Protein AF-0000000068094333 (afdb_homodimer)

pLDDT: mean 91.62, std 14.14, range [30.28, 98.88]

Organism: Bordetella pertussis (strain Tohama I / ATCC BAA-589 / NCTC 13251) (NCBI:txid257313)

Solvent-accessible surface area (backbone atoms only — not comparable to full-atom values): 21284 Å² total; per-residue (Å²): 132,78,78,76,67,77,70,73,67,79,65,82,70,53,55,68,54,48,54,52,54,70,74,52,65,66,60,36,35,36,37,30,43,58,36,53,54,29,62,64,54,43,49,36,36,77,74,32,56,31,52,52,39,28,29,25,68,50,66,71,27,48,53,40,13,53,74,65,71,40,52,68,44,81,44,59,69,90,76,51,63,80,91,54,51,76,52,67,22,49,32,27,35,31,56,69,43,56,30,53,43,77,56,39,68,58,53,54,50,47,37,46,43,30,8,58,25,32,34,41,25,32,62,26,53,11,18,40,70,40,14,52,30,17,59,72,29,32,67,63,72,62,72,98,52,90,30,50,63,59,67,47,70,60,42,32,69,37,15,62,55,47,48,53,52,50,31,53,77,69,42,37,42,75,75,46,74,50,30,23,40,95,74,37,77,35,82,70,61,39,53,47,61,10,46,32,38,36,37,32,31,29,63,104,131,78,78,76,67,77,70,72,66,80,66,79,69,52,55,69,54,48,53,52,52,69,75,52,64,66,60,34,36,35,35,29,42,59,34,54,53,30,62,64,55,43,49,35,37,76,73,32,57,31,53,53,41,26,31,26,67,50,65,69,27,48,52,40,13,51,75,64,70,42,52,69,45,81,43,59,68,90,76,51,61,80,91,52,50,76,52,68,23,51,33,28,35,30,56,69,43,56,31,54,43,76,56,39,69,57,53,53,52,46,37,45,45,31,8,57,25,31,36,41,24,35,61,25,53,11,17,40,69,39,14,52,31,17,59,71,29,32,69,61,73,61,71,97,53,93,31,49,61,60,67,48,69,60,41,32,69,39,16,62,56,47,47,53,51,50,31,54,76,70,41,38,42,76,76,46,74,50,29,23,38,94,74,37,77,36,81,69,61,38,54,48,62,12,47,31,38,36,38,32,30,29,63,103

Sequence (408 aa):
MSPVSARFEPAALRPDLARIAGWIEPGSRVLDLGCGDGALLAYLRDHRQVRGAGVEIDDNYVIACVQRGVEVIQQNLEDGLALFDDQQFDTVVLSQTLQSMHRTEHILREMARVARHGVVSFPNFGYWPHGWSILRGRMPVTGQMPYQWYNTPNIHLCTLRDFEDLAGTLGLRILQRATFNEGREVRVFPSWRSTLALYRFAASMSPVSARFEPAALRPDLARIAGWIEPGSRVLDLGCGDGALLAYLRDHRQVRGAGVEIDDNYVIACVQRGVEVIQQNLEDGLALFDDQQFDTVVLSQTLQSMHRTEHILREMARVARHGVVSFPNFGYWPHGWSILRGRMPVTGQMPYQWYNTPNIHLCTLRDFEDLAGTLGLRILQRATFNEGREVRVFPSWRSTLALYRFAAS

Structure (mmCIF, N/CA/C/O backbone):
data_AF-0000000068094333-model_v1
#
loop_
_entity.id
_entity.type
_entity.pdbx_description
1 polymer 'Methionine biosynthesis protein MetW'
#
loop_
_atom_site.group_PDB
_atom_site.id
_atom_site.type_symbol
_atom_site.label_atom_id
_atom_site.label_alt_id
_atom_site.label_comp_id
_atom_site.label_asym_id
_atom_site.label_entity_id
_atom_site.label_seq_id
_atom_site.pdbx_PDB_ins_code
_atom_site.Cartn_x
_atom_site.Cartn_y
_atom_site.Cartn_z
_atom_site.occupancy
_atom_site.B_iso_or_equiv
_atom_site.auth_seq_id
_atom_site.auth_comp_id
_atom_site.auth_asym_id
_atom_site.auth_atom_id
_atom_site.pdbx_PDB_model_num
ATOM 1 N N . MET A 1 1 ? 30.984 -37 13.039 1 30.28 1 MET A N 1
ATOM 2 C CA . MET A 1 1 ? 29.828 -36.156 13.289 1 30.28 1 MET A CA 1
ATOM 3 C C . MET A 1 1 ? 28.875 -36.156 12.102 1 30.28 1 MET A C 1
ATOM 5 O O . MET A 1 1 ? 29.266 -35.781 10.992 1 30.28 1 MET A O 1
ATOM 9 N N . SER A 1 2 ? 27.953 -37.062 12.023 1 33.47 2 SER A N 1
ATOM 10 C CA . SER A 1 2 ? 26.984 -37.312 10.953 1 33.47 2 SER A CA 1
ATOM 11 C C . SER A 1 2 ? 26.188 -36.031 10.648 1 33.47 2 SER A C 1
ATOM 13 O O . SER A 1 2 ? 25.75 -35.344 11.562 1 33.47 2 SER A O 1
ATOM 15 N N . PRO A 1 3 ? 26.453 -35.406 9.531 1 37.59 3 PRO A N 1
ATOM 16 C CA . PRO A 1 3 ? 25.75 -34.156 9.188 1 37.59 3 PRO A CA 1
ATOM 17 C C . PRO A 1 3 ? 24.234 -34.25 9.445 1 37.59 3 PRO A C 1
ATOM 19 O O . PRO A 1 3 ? 23.641 -35.312 9.25 1 37.59 3 PRO A O 1
ATOM 22 N N . VAL A 1 4 ? 23.734 -33.875 10.609 1 35.78 4 VAL A N 1
ATOM 23 C CA . VAL A 1 4 ? 22.312 -33.75 10.906 1 35.78 4 VAL A CA 1
ATOM 24 C C . VAL A 1 4 ? 21.578 -33.25 9.664 1 35.78 4 VAL A C 1
ATOM 26 O O . VAL A 1 4 ? 21.781 -32.125 9.219 1 35.78 4 VAL A O 1
ATOM 29 N N . SER A 1 5 ? 21.406 -34.062 8.68 1 32.62 5 SER A N 1
ATOM 30 C CA . SER A 1 5 ? 20.453 -33.719 7.633 1 32.62 5 SER A CA 1
ATOM 31 C C . SER A 1 5 ? 19.172 -33.125 8.219 1 32.62 5 SER A C 1
ATOM 33 O O . SER A 1 5 ? 18.406 -33.844 8.891 1 32.62 5 SER A O 1
ATOM 35 N N . ALA A 1 6 ? 19.25 -31.953 8.719 1 44.59 6 ALA A N 1
ATOM 36 C CA . ALA A 1 6 ? 17.953 -31.359 9.047 1 44.59 6 ALA A CA 1
ATOM 37 C C . ALA A 1 6 ? 16.859 -31.859 8.109 1 44.59 6 ALA A C 1
ATOM 39 O O . ALA A 1 6 ? 16.812 -31.453 6.941 1 44.59 6 ALA A O 1
ATOM 40 N N . ARG A 1 7 ? 16.438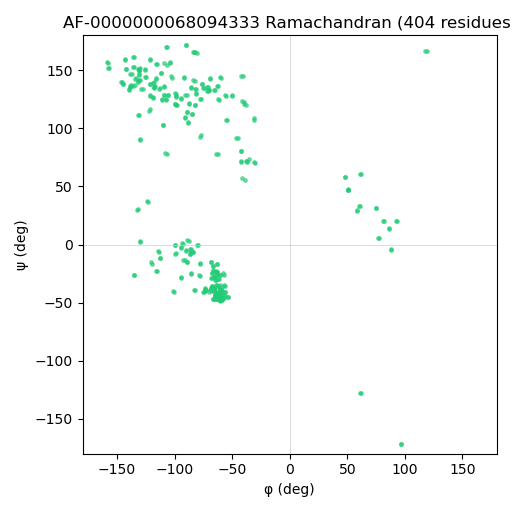 -33.156 8.211 1 36.06 7 ARG A N 1
ATOM 41 C CA . ARG A 1 7 ? 15.305 -33.719 7.484 1 36.06 7 ARG A CA 1
ATOM 42 C C . ARG A 1 7 ? 14.125 -32.75 7.473 1 36.06 7 ARG A C 1
ATOM 44 O O . ARG A 1 7 ? 13.609 -32.375 8.523 1 36.06 7 ARG A O 1
ATOM 51 N N . PHE A 1 8 ? 14.109 -31.75 6.598 1 42.72 8 PHE A N 1
ATOM 52 C CA . PHE A 1 8 ? 12.891 -30.969 6.363 1 42.72 8 PHE A CA 1
ATOM 53 C C . PHE A 1 8 ? 11.664 -31.859 6.414 1 42.72 8 PHE A C 1
ATOM 55 O O . PHE A 1 8 ? 11.57 -32.844 5.676 1 42.72 8 PHE A O 1
ATOM 62 N N . GLU A 1 9 ? 11.25 -32.344 7.461 1 43.28 9 GLU A N 1
ATOM 63 C CA . GLU A 1 9 ? 9.992 -33.062 7.516 1 43.28 9 GLU A CA 1
ATOM 64 C C . GLU A 1 9 ? 8.992 -32.531 6.5 1 43.28 9 GLU A C 1
ATOM 66 O O . GLU A 1 9 ? 8.82 -31.312 6.379 1 43.28 9 GLU A O 1
ATOM 71 N N . PRO A 1 10 ? 8.68 -33.25 5.441 1 48.94 10 PRO A N 1
ATOM 72 C CA . PRO A 1 10 ? 7.762 -32.812 4.379 1 48.94 10 PRO A CA 1
ATOM 73 C C . PRO A 1 10 ? 6.539 -32.094 4.914 1 48.94 10 PRO A C 1
ATOM 75 O O . PRO A 1 10 ? 5.688 -32.688 5.574 1 48.94 10 PRO A O 1
ATOM 78 N N . ALA A 1 11 ? 6.66 -31.109 5.602 1 55.34 11 ALA A N 1
ATOM 79 C CA . ALA A 1 11 ? 5.422 -30.438 5.98 1 55.34 11 ALA A CA 1
ATOM 80 C C . ALA A 1 11 ? 4.449 -30.375 4.805 1 55.34 11 ALA A C 1
ATOM 82 O O . ALA A 1 11 ? 4.875 -30.297 3.646 1 55.34 11 ALA A O 1
ATOM 83 N N . ALA A 1 12 ? 3.182 -30.922 5 1 76.38 12 ALA A N 1
ATOM 84 C CA . ALA A 1 12 ? 2.094 -30.859 4.027 1 76.38 12 ALA A CA 1
ATOM 85 C C . ALA A 1 12 ? 2.047 -29.5 3.344 1 76.38 12 ALA A C 1
ATOM 87 O O . ALA A 1 12 ? 2.277 -28.469 3.982 1 76.38 12 ALA A O 1
ATOM 88 N N . LEU A 1 13 ? 2.186 -29.562 1.988 1 90.38 13 LEU A N 1
ATOM 89 C CA . LEU A 1 13 ? 2.072 -28.359 1.157 1 90.38 13 LEU A CA 1
ATOM 90 C C . LEU A 1 13 ? 0.803 -27.594 1.491 1 90.38 13 LEU A C 1
ATOM 92 O O . LEU A 1 13 ? -0.257 -28.188 1.699 1 90.38 13 LEU A O 1
ATOM 96 N N . ARG A 1 14 ? 0.908 -26.344 1.751 1 91.75 14 ARG A N 1
ATOM 97 C CA . ARG A 1 14 ? -0.262 -25.5 1.922 1 91.75 14 ARG A CA 1
ATOM 98 C C . ARG A 1 14 ? -1.334 -25.812 0.887 1 91.75 14 ARG A C 1
ATOM 100 O O . ARG A 1 14 ? -1.021 -26.078 -0.275 1 91.75 14 ARG A O 1
ATOM 107 N N . PRO A 1 15 ? -2.605 -25.703 1.286 1 94.38 15 PRO A N 1
ATOM 108 C CA . PRO A 1 15 ? -3.686 -26.047 0.357 1 94.38 15 PRO A CA 1
ATOM 109 C C . PRO A 1 15 ? -3.66 -25.203 -0.914 1 94.38 15 PRO A C 1
ATOM 111 O O . PRO A 1 15 ? -3.939 -25.703 -2.004 1 94.38 15 PRO A O 1
ATOM 114 N N . ASP A 1 16 ? -3.381 -23.938 -0.776 1 94.69 16 ASP A N 1
ATOM 115 C CA . ASP A 1 16 ? -3.348 -23.094 -1.961 1 94.69 16 ASP A CA 1
ATOM 116 C C . ASP A 1 16 ? -2.197 -23.484 -2.887 1 94.69 16 ASP A C 1
ATOM 118 O O . ASP A 1 16 ? -2.35 -23.469 -4.109 1 94.69 16 ASP A O 1
ATOM 122 N N . LEU A 1 17 ? -1.055 -23.875 -2.326 1 96.81 17 LEU A N 1
ATOM 123 C CA . LEU A 1 17 ? 0.07 -24.328 -3.137 1 96.81 17 LEU A CA 1
ATOM 124 C C . LEU A 1 17 ? -0.245 -25.656 -3.809 1 96.81 17 LEU A C 1
ATOM 126 O O . LEU A 1 17 ? 0.165 -25.891 -4.945 1 96.81 17 LEU A O 1
ATOM 130 N N . ALA A 1 18 ? -0.943 -26.484 -3.074 1 97.06 18 ALA A N 1
ATOM 131 C CA . ALA A 1 18 ? -1.364 -27.75 -3.668 1 97.06 18 ALA A CA 1
ATOM 132 C C . ALA A 1 18 ? -2.264 -27.516 -4.879 1 97.06 18 ALA A C 1
ATOM 134 O O . ALA A 1 18 ? -2.152 -28.219 -5.887 1 97.06 18 ALA A O 1
ATOM 135 N N . ARG A 1 19 ? -3.162 -26.594 -4.762 1 97.31 19 ARG A N 1
ATOM 136 C CA . ARG A 1 19 ? -4.043 -26.25 -5.879 1 97.31 19 ARG A CA 1
ATOM 137 C C . ARG A 1 19 ? -3.242 -25.734 -7.066 1 97.31 19 ARG A C 1
ATOM 139 O O . ARG A 1 19 ? -3.504 -26.109 -8.211 1 97.31 19 ARG A O 1
ATOM 146 N N . ILE A 1 20 ? -2.281 -24.875 -6.773 1 98.12 20 ILE A N 1
ATOM 147 C CA . ILE A 1 20 ? -1.404 -24.359 -7.812 1 98.12 20 ILE A CA 1
ATOM 148 C C . ILE A 1 20 ? -0.661 -25.5 -8.492 1 98.12 20 ILE A C 1
ATOM 150 O O . ILE A 1 20 ? -0.598 -25.578 -9.719 1 98.12 20 ILE A O 1
ATOM 154 N N . ALA A 1 21 ? -0.136 -26.391 -7.711 1 98.25 21 ALA A N 1
ATOM 155 C CA . ALA A 1 21 ? 0.583 -27.547 -8.234 1 98.25 21 ALA A CA 1
ATOM 156 C C . ALA A 1 21 ? -0.297 -28.344 -9.188 1 98.25 21 ALA A C 1
ATOM 158 O O . ALA A 1 21 ? 0.183 -28.859 -10.203 1 98.25 21 ALA A O 1
ATOM 159 N N . GLY A 1 22 ? -1.537 -28.391 -8.875 1 97.94 22 GLY A N 1
ATOM 160 C CA . GLY A 1 22 ? -2.486 -29.125 -9.695 1 97.94 22 GLY A CA 1
ATOM 161 C C . GLY A 1 22 ? -2.682 -28.516 -11.07 1 97.94 22 GLY A C 1
ATOM 162 O O . GLY A 1 22 ? -3.123 -29.188 -12 1 97.94 22 GLY A O 1
ATOM 163 N N . TRP A 1 23 ? -2.391 -27.25 -11.234 1 98.19 23 TRP A N 1
ATOM 164 C CA . TRP A 1 23 ? -2.559 -26.547 -12.508 1 98.19 23 TRP A CA 1
ATOM 165 C C . TRP A 1 23 ? -1.294 -26.625 -13.352 1 98.19 23 TRP A C 1
ATOM 167 O O . TRP A 1 23 ? -1.27 -26.172 -14.492 1 98.19 23 TRP A O 1
ATOM 177 N N . ILE A 1 24 ? -0.211 -27.219 -12.797 1 98.31 24 ILE A N 1
ATOM 178 C CA . ILE A 1 24 ? 1.079 -27.25 -13.477 1 98.31 24 ILE A CA 1
ATOM 179 C C . ILE A 1 24 ? 1.27 -28.609 -14.141 1 98.31 24 ILE A C 1
ATOM 181 O O . ILE A 1 24 ? 1.087 -29.656 -13.508 1 98.31 24 ILE A O 1
ATOM 185 N N . GLU A 1 25 ? 1.624 -28.625 -15.375 1 97.88 25 GLU A N 1
ATOM 186 C CA . GLU A 1 25 ? 1.826 -29.844 -16.141 1 97.88 25 GLU A CA 1
ATOM 187 C C . GLU A 1 25 ? 3.074 -30.594 -15.664 1 97.88 25 GLU A C 1
ATOM 189 O O . GLU A 1 25 ? 4.141 -29.984 -15.508 1 97.88 25 GLU A O 1
ATOM 194 N N . PRO A 1 26 ? 2.904 -31.891 -15.469 1 98 26 PRO A N 1
ATOM 195 C CA . PRO A 1 26 ? 4.098 -32.656 -15.102 1 98 26 PRO A CA 1
ATOM 196 C C . PRO A 1 26 ? 5.195 -32.594 -16.172 1 98 26 PRO A C 1
ATOM 198 O O . PRO A 1 26 ? 4.898 -32.531 -17.359 1 98 26 PRO A O 1
ATOM 201 N N . GLY A 1 27 ? 6.426 -32.562 -15.742 1 98.38 27 GLY A N 1
ATOM 202 C CA . GLY A 1 27 ? 7.574 -32.562 -16.641 1 98.38 27 GLY A CA 1
ATOM 203 C C . GLY A 1 27 ? 7.836 -31.234 -17.297 1 98.38 27 GLY A C 1
ATOM 204 O O . GLY A 1 27 ? 8.727 -31.109 -18.141 1 98.38 27 GLY A O 1
ATOM 205 N N . SER A 1 28 ? 7.102 -30.219 -16.906 1 98.5 28 SER A N 1
ATOM 206 C CA . SER A 1 28 ? 7.207 -28.906 -17.562 1 98.5 28 SER A CA 1
ATOM 207 C C . SER A 1 28 ? 8.266 -28.047 -16.875 1 98.5 28 SER A C 1
ATOM 209 O O . SER A 1 28 ? 8.867 -28.453 -15.883 1 98.5 28 SER A O 1
ATOM 211 N N . ARG A 1 29 ? 8.586 -26.891 -17.469 1 98.69 29 ARG A N 1
ATOM 212 C CA . ARG A 1 29 ? 9.492 -25.891 -16.922 1 98.69 29 ARG A CA 1
ATOM 213 C C . ARG A 1 29 ? 8.719 -24.812 -16.156 1 98.69 29 ARG A C 1
ATOM 215 O O . ARG A 1 29 ? 7.801 -24.203 -16.703 1 98.69 29 ARG A O 1
ATOM 222 N N . VAL A 1 30 ? 9.133 -24.625 -14.883 1 98.81 30 VAL A N 1
ATOM 223 C CA . VAL A 1 30 ? 8.359 -23.719 -14.023 1 98.81 30 VAL A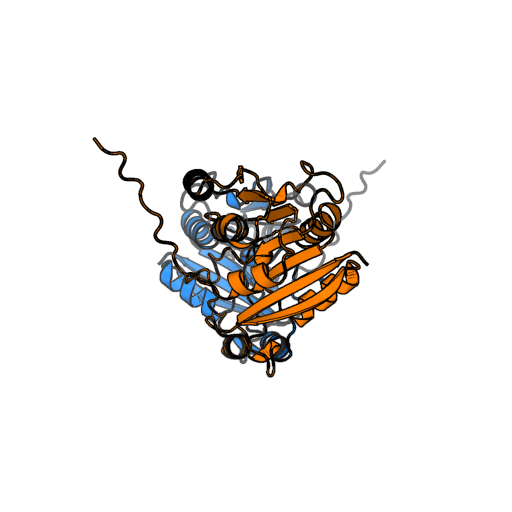 CA 1
ATOM 224 C C . VAL A 1 30 ? 9.281 -22.688 -13.398 1 98.81 30 VAL A C 1
ATOM 226 O O . VAL A 1 30 ? 10.383 -23.016 -12.945 1 98.81 30 VAL A O 1
ATOM 229 N N . LEU A 1 31 ? 8.891 -21.438 -13.422 1 98.81 31 LEU A N 1
ATOM 230 C CA . LEU A 1 31 ? 9.516 -20.344 -12.68 1 98.81 31 LEU A CA 1
ATOM 231 C C . LEU A 1 31 ? 8.633 -19.906 -11.516 1 98.81 31 LEU A C 1
ATOM 233 O O . LEU A 1 31 ? 7.441 -19.656 -11.695 1 98.81 31 LEU A O 1
ATOM 237 N N . ASP A 1 32 ? 9.164 -19.906 -10.312 1 98.75 32 ASP A N 1
ATOM 238 C CA . ASP A 1 32 ? 8.438 -19.5 -9.117 1 98.75 32 ASP A CA 1
ATOM 239 C C . ASP A 1 32 ? 8.977 -18.172 -8.578 1 98.75 32 ASP A C 1
ATOM 241 O O . ASP A 1 32 ? 10.023 -18.141 -7.93 1 98.75 32 ASP A O 1
ATOM 245 N N . LEU A 1 33 ? 8.25 -17.078 -8.836 1 98.69 33 LEU A N 1
ATOM 246 C CA . LEU A 1 33 ? 8.633 -15.742 -8.398 1 98.69 33 LEU A CA 1
ATOM 247 C C . LEU A 1 33 ? 8.2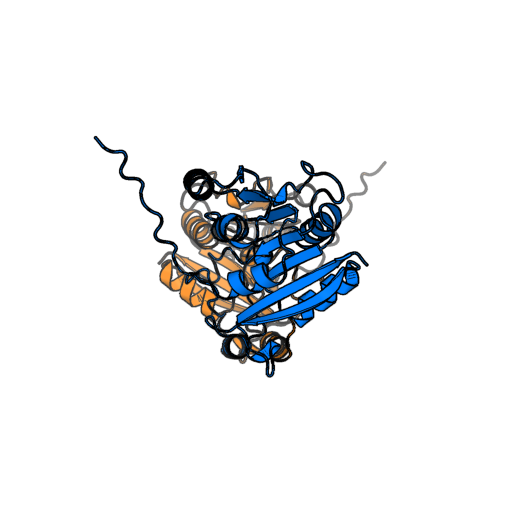34 -15.516 -6.945 1 98.69 33 LEU A C 1
ATOM 249 O O . LEU A 1 33 ? 7.07 -15.695 -6.578 1 98.69 33 LEU A O 1
ATOM 253 N N . GLY A 1 34 ? 9.195 -15.047 -6.168 1 97.62 34 GLY A N 1
ATOM 254 C CA . GLY A 1 34 ? 8.945 -15.039 -4.734 1 97.62 34 GLY A CA 1
ATOM 255 C C . GLY A 1 34 ? 8.727 -16.438 -4.164 1 97.62 34 GLY A C 1
ATOM 256 O O . GLY A 1 34 ? 7.73 -16.672 -3.475 1 97.62 34 GLY A O 1
ATOM 257 N N . CYS A 1 35 ? 9.68 -17.266 -4.289 1 98 35 CYS A N 1
ATOM 258 C CA . CYS A 1 35 ? 9.469 -18.688 -4.082 1 98 35 CYS A CA 1
ATOM 259 C C . CYS A 1 35 ? 9.562 -19.047 -2.604 1 98 35 CYS A C 1
ATOM 261 O O . CYS A 1 35 ? 9.266 -20.172 -2.215 1 98 35 CYS A O 1
ATOM 263 N N . GLY A 1 36 ? 9.93 -18.125 -1.729 1 96.44 36 GLY A N 1
ATOM 264 C CA . GLY A 1 36 ? 10.047 -18.422 -0.311 1 96.44 36 GLY A CA 1
ATOM 265 C C . GLY A 1 36 ? 11.078 -19.5 -0.006 1 96.44 36 GLY A C 1
ATOM 266 O O . GLY A 1 36 ? 12.227 -19.406 -0.453 1 96.44 36 GLY A O 1
ATOM 267 N N . ASP A 1 37 ? 10.633 -20.469 0.726 1 96.75 37 ASP A N 1
ATOM 268 C CA . ASP A 1 37 ? 11.578 -21.516 1.125 1 96.75 37 ASP A CA 1
ATOM 269 C C . ASP A 1 37 ? 11.656 -22.625 0.075 1 96.75 37 ASP A C 1
ATOM 271 O O . ASP A 1 37 ? 12.25 -23.672 0.317 1 96.75 37 ASP A O 1
ATOM 275 N N . GLY A 1 38 ? 10.977 -22.469 -0.986 1 97.56 38 GLY A N 1
ATOM 276 C CA . GLY A 1 38 ? 11.078 -23.406 -2.092 1 97.56 38 GLY A CA 1
ATOM 277 C C . GLY A 1 38 ? 10.148 -24.594 -1.95 1 97.56 38 GLY A C 1
ATOM 278 O O . GLY A 1 38 ? 10.273 -25.578 -2.684 1 97.56 38 GLY A O 1
ATOM 279 N N . ALA A 1 39 ? 9.172 -24.594 -1.084 1 97.44 39 ALA A N 1
ATOM 280 C CA . ALA A 1 39 ? 8.289 -25.719 -0.801 1 97.44 39 ALA A CA 1
ATOM 281 C C . ALA A 1 39 ? 7.535 -26.156 -2.057 1 97.44 39 ALA A C 1
ATOM 283 O O . ALA A 1 39 ? 7.449 -27.359 -2.352 1 97.44 39 ALA A O 1
ATOM 284 N N . LEU A 1 40 ? 7.004 -25.188 -2.75 1 98 40 LEU A N 1
ATOM 285 C CA . LEU A 1 40 ? 6.266 -25.531 -3.963 1 98 40 LEU A CA 1
ATOM 286 C C . LEU A 1 40 ? 7.176 -26.203 -4.98 1 98 40 LEU A C 1
ATOM 288 O O . LEU A 1 40 ? 6.82 -27.25 -5.535 1 98 40 LEU A O 1
ATOM 292 N N . LEU A 1 41 ? 8.352 -25.656 -5.23 1 98.19 41 LEU A N 1
ATOM 293 C CA . LEU A 1 41 ? 9.281 -26.203 -6.219 1 98.19 41 LEU A CA 1
ATOM 294 C C . LEU A 1 41 ? 9.742 -27.594 -5.828 1 98.19 41 LEU A C 1
ATOM 296 O O . LEU A 1 41 ? 9.844 -28.484 -6.684 1 98.19 41 LEU A O 1
ATOM 300 N N . ALA A 1 42 ? 10.047 -27.797 -4.574 1 97.88 42 ALA A N 1
ATOM 301 C CA . ALA A 1 42 ? 10.438 -29.109 -4.094 1 97.88 42 ALA A CA 1
ATOM 302 C C . ALA A 1 42 ? 9.336 -30.141 -4.344 1 97.88 42 ALA A C 1
ATOM 304 O O . ALA A 1 42 ? 9.602 -31.234 -4.824 1 97.88 42 ALA A O 1
ATOM 305 N N . TYR A 1 43 ? 8.148 -29.734 -4.012 1 97.62 43 TYR A N 1
ATOM 306 C CA . TYR A 1 43 ? 7 -30.609 -4.23 1 97.62 43 TYR A CA 1
ATOM 307 C C . TYR A 1 43 ? 6.855 -30.969 -5.703 1 97.62 43 TYR A C 1
ATOM 309 O O . TYR A 1 43 ? 6.676 -32.125 -6.055 1 97.62 43 TYR A O 1
ATOM 317 N N . LEU A 1 44 ? 6.934 -29.984 -6.562 1 97.94 44 LEU A N 1
ATOM 318 C CA . LEU A 1 44 ? 6.785 -30.188 -8 1 97.94 44 LEU A CA 1
ATOM 319 C C . LEU A 1 44 ? 7.887 -31.094 -8.539 1 97.94 44 LEU A C 1
ATOM 321 O O . LEU A 1 44 ? 7.633 -31.953 -9.383 1 97.94 44 LEU A O 1
ATOM 325 N N . ARG A 1 45 ? 9.102 -30.859 -8.055 1 97.56 45 ARG A N 1
ATOM 326 C CA . ARG A 1 45 ? 10.219 -31.719 -8.438 1 97.56 45 ARG A CA 1
ATOM 327 C C . ARG A 1 45 ? 9.969 -33.156 -8.016 1 97.56 45 ARG A C 1
ATOM 329 O O . ARG A 1 45 ? 10.055 -34.062 -8.844 1 97.56 45 ARG A O 1
ATOM 336 N N . ASP A 1 46 ? 9.57 -33.375 -6.852 1 96.62 46 ASP A N 1
ATOM 337 C CA . ASP A 1 46 ? 9.508 -34.688 -6.246 1 96.62 46 ASP A CA 1
ATOM 338 C C . ASP A 1 46 ? 8.281 -35.469 -6.738 1 96.62 46 ASP A C 1
ATOM 340 O O . ASP A 1 46 ? 8.297 -36.688 -6.809 1 96.62 46 ASP A O 1
ATOM 344 N N . HIS A 1 47 ? 7.207 -34.719 -7.145 1 96.38 47 HIS A N 1
ATOM 345 C CA . HIS A 1 47 ? 5.949 -35.406 -7.383 1 96.38 47 HIS A CA 1
ATOM 346 C C . HIS A 1 47 ? 5.48 -35.25 -8.82 1 96.38 47 HIS A C 1
ATOM 348 O O . HIS A 1 47 ? 4.582 -35.938 -9.281 1 96.38 47 HIS A O 1
ATOM 354 N N . ARG A 1 48 ? 6.074 -34.25 -9.516 1 96.44 48 ARG A N 1
ATOM 355 C CA . ARG A 1 48 ? 5.551 -33.969 -10.844 1 96.44 48 ARG A CA 1
ATOM 356 C C . ARG A 1 48 ? 6.676 -33.906 -11.875 1 96.44 48 ARG A C 1
ATOM 358 O O . ARG A 1 48 ? 6.449 -33.531 -13.031 1 96.44 48 ARG A O 1
ATOM 365 N N . GLN A 1 49 ? 7.98 -34.188 -11.445 1 97.25 49 GLN A N 1
ATOM 366 C CA . GLN A 1 49 ? 9.148 -34.219 -12.32 1 97.25 49 GLN A CA 1
ATOM 367 C C . GLN A 1 49 ? 9.344 -32.875 -13.031 1 97.25 49 GLN A C 1
ATOM 369 O O . GLN A 1 49 ? 9.719 -32.844 -14.203 1 97.25 49 GLN A O 1
ATOM 374 N N . VAL A 1 50 ? 8.93 -31.828 -12.414 1 97.38 50 VAL A N 1
ATOM 375 C CA . VAL A 1 50 ? 9.047 -30.469 -12.953 1 97.38 50 VAL A CA 1
ATOM 376 C C . VAL A 1 50 ? 10.492 -29.984 -12.82 1 97.38 50 VAL A C 1
ATOM 378 O O . VAL A 1 50 ? 11.164 -30.266 -11.828 1 97.38 50 VAL A O 1
ATOM 381 N N . ARG A 1 51 ? 11.016 -29.312 -13.867 1 97.5 51 ARG A N 1
ATOM 382 C CA . ARG A 1 51 ? 12.242 -28.531 -13.781 1 97.5 51 ARG A CA 1
ATOM 383 C C . ARG A 1 51 ? 11.953 -27.094 -13.414 1 97.5 51 ARG A C 1
ATOM 385 O O . ARG A 1 51 ? 11.422 -26.328 -14.227 1 97.5 51 ARG A O 1
ATOM 392 N N . GLY A 1 52 ? 12.32 -26.734 -12.211 1 97.19 52 GLY A N 1
ATOM 393 C CA . GLY A 1 52 ? 11.891 -25.453 -11.711 1 97.19 52 GLY A CA 1
ATOM 394 C C . GLY A 1 52 ? 13.039 -24.578 -11.234 1 97.19 52 GLY A C 1
ATOM 395 O O . GLY A 1 52 ? 14.094 -25.094 -10.836 1 97.19 52 GLY A O 1
ATOM 396 N N . ALA A 1 53 ? 12.898 -23.328 -11.32 1 98.06 53 ALA A N 1
ATOM 397 C CA . ALA A 1 53 ? 13.773 -22.312 -10.734 1 98.06 53 ALA A CA 1
ATOM 398 C C . ALA A 1 53 ? 12.961 -21.266 -9.961 1 98.06 53 ALA A C 1
ATOM 400 O O . ALA A 1 53 ? 11.82 -20.969 -10.32 1 98.06 53 ALA A O 1
ATOM 401 N N . GLY A 1 54 ? 13.531 -20.75 -8.867 1 98.5 54 GLY A N 1
ATOM 402 C CA . GLY A 1 54 ? 12.875 -19.719 -8.07 1 98.5 54 GLY A CA 1
ATOM 403 C C . GLY A 1 54 ? 13.609 -18.391 -8.078 1 98.5 54 GLY A C 1
ATOM 404 O O . GLY A 1 54 ? 14.812 -18.344 -8.375 1 98.5 54 GLY A O 1
ATOM 405 N N . VAL A 1 55 ? 12.922 -17.375 -7.852 1 98.44 55 VAL A N 1
ATOM 406 C CA . VAL A 1 55 ? 13.484 -16.047 -7.598 1 98.44 55 VAL A CA 1
ATOM 407 C C . VAL A 1 55 ? 13.078 -15.57 -6.203 1 98.44 55 VAL A C 1
ATOM 409 O O . VAL A 1 55 ? 11.898 -15.602 -5.852 1 98.44 55 VAL A O 1
ATOM 412 N N . GLU A 1 56 ? 14.047 -15.211 -5.43 1 97.88 56 GLU A N 1
ATOM 413 C CA . GLU A 1 56 ? 13.805 -14.805 -4.051 1 97.88 56 GLU A CA 1
ATOM 414 C C . GLU A 1 56 ? 14.773 -13.711 -3.619 1 97.88 56 GLU A C 1
ATOM 416 O O . GLU A 1 56 ? 15.953 -13.75 -3.967 1 97.88 56 GLU A O 1
ATOM 421 N N . ILE A 1 57 ? 14.172 -12.797 -2.891 1 97.06 57 ILE A N 1
ATOM 422 C CA . ILE A 1 57 ? 15.008 -11.648 -2.529 1 97.06 57 ILE A CA 1
ATOM 423 C C . ILE A 1 57 ? 15.625 -11.875 -1.15 1 97.06 57 ILE A C 1
ATOM 425 O O . ILE A 1 57 ? 16.719 -11.391 -0.87 1 97.06 57 ILE A O 1
ATOM 429 N N . ASP A 1 58 ? 15.031 -12.609 -0.258 1 96.75 58 ASP A N 1
ATOM 430 C CA . ASP A 1 58 ? 15.445 -12.781 1.132 1 96.75 58 ASP A CA 1
ATOM 431 C C . ASP A 1 58 ? 16.547 -13.828 1.248 1 96.75 58 ASP A C 1
ATOM 433 O O . ASP A 1 58 ? 16.391 -14.961 0.788 1 96.75 58 ASP A O 1
ATOM 437 N N . ASP A 1 59 ? 17.547 -13.508 1.989 1 97 59 ASP A N 1
ATOM 438 C CA . ASP A 1 59 ? 18.703 -14.383 2.137 1 97 59 ASP A CA 1
ATOM 439 C C . ASP A 1 59 ? 18.312 -15.695 2.824 1 97 59 ASP A C 1
ATOM 441 O O . ASP A 1 59 ? 18.75 -16.766 2.412 1 97 59 ASP A O 1
ATOM 445 N N . ASN A 1 60 ? 17.578 -15.562 3.799 1 97.5 60 ASN A N 1
ATOM 446 C CA . ASN A 1 60 ? 17.219 -16.75 4.562 1 97.5 60 ASN A CA 1
ATOM 447 C C . ASN A 1 60 ? 16.406 -17.734 3.723 1 97.5 60 ASN A C 1
ATOM 449 O O . ASN A 1 60 ? 16.562 -18.953 3.852 1 97.5 60 ASN A O 1
ATOM 453 N N . TYR A 1 61 ? 15.625 -17.219 2.887 1 97.62 61 TYR A N 1
ATOM 454 C CA . TYR A 1 61 ? 14.836 -18.078 2.018 1 97.62 61 TYR A CA 1
ATOM 455 C C . TYR A 1 61 ? 15.703 -18.703 0.931 1 97.62 61 TYR A C 1
ATOM 457 O O . TYR A 1 61 ? 15.5 -19.859 0.564 1 97.62 61 TYR A O 1
ATOM 465 N N . VAL A 1 62 ? 16.609 -17.938 0.463 1 97.75 62 VAL A N 1
ATOM 466 C CA . VAL A 1 62 ? 17.547 -18.484 -0.523 1 97.75 62 VAL A CA 1
ATOM 467 C C . VAL A 1 62 ? 18.281 -19.672 0.068 1 97.75 62 VAL A C 1
ATOM 469 O O . VAL A 1 62 ? 18.391 -20.719 -0.57 1 97.75 62 VAL A O 1
ATOM 472 N N . ILE A 1 63 ? 18.75 -19.531 1.263 1 97.81 63 ILE A N 1
ATOM 473 C CA . ILE A 1 63 ? 19.469 -20.594 1.952 1 97.81 63 ILE A CA 1
ATOM 474 C C . ILE A 1 63 ? 18.562 -21.812 2.107 1 97.81 63 ILE A C 1
ATOM 476 O O . ILE A 1 63 ? 18.984 -22.938 1.861 1 97.81 63 ILE A O 1
ATOM 480 N N . ALA A 1 64 ? 17.344 -21.562 2.473 1 97.62 64 ALA A N 1
ATOM 481 C CA . ALA A 1 64 ? 16.375 -22.656 2.635 1 97.62 64 ALA A CA 1
ATOM 482 C C . ALA A 1 64 ? 16.172 -23.406 1.322 1 97.62 64 ALA A C 1
ATOM 484 O O . ALA A 1 64 ? 16.062 -24.625 1.312 1 97.62 64 ALA A O 1
ATOM 485 N N . CYS A 1 65 ? 16.078 -22.688 0.276 1 97.81 65 CYS A N 1
ATOM 486 C CA . CYS A 1 65 ? 15.914 -23.297 -1.038 1 97.81 65 CYS A CA 1
ATOM 487 C C . CYS A 1 65 ? 17.094 -24.203 -1.367 1 97.81 65 CYS A C 1
ATOM 489 O O . CYS A 1 65 ? 16.906 -25.328 -1.817 1 97.81 65 CYS A O 1
ATOM 491 N N . VAL A 1 66 ? 18.297 -23.734 -1.137 1 97.19 66 VAL A N 1
ATOM 492 C CA . VAL A 1 66 ? 19.516 -24.5 -1.398 1 97.19 66 VAL A CA 1
ATOM 493 C C . VAL A 1 66 ? 19.5 -25.781 -0.571 1 97.19 66 VAL A C 1
ATOM 495 O O . VAL A 1 66 ? 19.812 -26.859 -1.083 1 97.19 66 VAL A O 1
ATOM 498 N N . GLN A 1 67 ? 19.078 -25.641 0.612 1 97.19 67 GLN A N 1
ATOM 499 C CA . GLN A 1 67 ? 19.016 -26.781 1.508 1 97.19 67 GLN A CA 1
ATOM 500 C C . GLN A 1 67 ? 18 -27.812 1.02 1 97.19 67 GLN A C 1
ATOM 502 O O . GLN A 1 67 ? 18.188 -29.016 1.206 1 97.19 67 GLN A O 1
ATOM 507 N N . ARG A 1 68 ? 17.016 -27.344 0.325 1 95.75 68 ARG A N 1
ATOM 508 C CA . ARG A 1 68 ? 15.961 -28.219 -0.191 1 95.75 68 ARG A CA 1
ATOM 509 C C . ARG A 1 68 ? 16.344 -28.812 -1.545 1 95.75 68 ARG A C 1
ATOM 511 O O . ARG A 1 68 ? 15.625 -29.641 -2.1 1 95.75 68 ARG A O 1
ATOM 518 N N . GLY A 1 69 ? 17.469 -28.297 -2.088 1 96.31 69 GLY A N 1
ATOM 519 C CA . GLY A 1 69 ? 17.938 -28.781 -3.373 1 96.31 69 GLY A CA 1
ATOM 520 C C . GLY A 1 69 ? 17.219 -28.156 -4.551 1 96.31 69 GLY A C 1
ATOM 521 O O . GLY A 1 69 ? 17.094 -28.781 -5.605 1 96.31 69 GLY A O 1
ATOM 522 N N . VAL A 1 70 ? 16.609 -27.031 -4.32 1 96.69 70 VAL A N 1
ATOM 523 C CA . VAL A 1 70 ? 15.922 -26.375 -5.426 1 96.69 70 VAL A CA 1
ATOM 524 C C . VAL A 1 70 ? 16.766 -25.203 -5.941 1 96.69 70 VAL A C 1
ATOM 526 O O . VAL A 1 70 ? 17.438 -24.531 -5.16 1 96.69 70 VAL A O 1
ATOM 529 N N . GLU A 1 71 ? 16.75 -25 -7.277 1 97.81 71 GLU A N 1
ATOM 530 C CA . GLU A 1 71 ? 17.469 -23.891 -7.902 1 97.81 71 GLU A CA 1
ATOM 531 C C . GLU A 1 71 ? 16.797 -22.562 -7.594 1 97.81 71 GLU A C 1
ATOM 533 O O . GLU A 1 71 ? 15.57 -22.422 -7.699 1 97.81 71 GLU A O 1
ATOM 538 N N . VAL A 1 72 ? 17.625 -21.531 -7.16 1 98.31 72 VAL A N 1
ATOM 539 C CA . VAL A 1 72 ? 17.062 -20.234 -6.801 1 98.31 72 VAL A CA 1
ATOM 540 C C . VAL A 1 72 ? 18.031 -19.125 -7.195 1 98.31 72 VAL A C 1
ATOM 542 O O . VAL A 1 72 ? 19.25 -19.297 -7.078 1 98.31 72 VAL A O 1
ATOM 545 N N . ILE A 1 73 ? 17.5 -18.109 -7.711 1 97.38 73 ILE A N 1
ATOM 546 C CA . ILE A 1 73 ? 18.234 -16.891 -8.023 1 97.38 73 ILE A CA 1
ATOM 547 C C . ILE A 1 73 ? 17.828 -15.773 -7.066 1 97.38 73 ILE A C 1
ATOM 549 O O . ILE A 1 73 ? 16.625 -15.547 -6.848 1 97.38 73 ILE A O 1
ATOM 553 N N . GLN A 1 74 ? 18.828 -15.109 -6.434 1 96.88 74 GLN A N 1
ATOM 554 C CA . GLN A 1 74 ? 18.516 -13.984 -5.559 1 96.88 74 GLN A CA 1
ATOM 555 C C . GLN A 1 74 ? 18.391 -12.688 -6.355 1 96.88 74 GLN A C 1
ATOM 557 O O . GLN A 1 74 ? 19.391 -12.188 -6.895 1 96.88 74 GLN A O 1
ATOM 562 N N . GLN A 1 75 ? 17.203 -12.203 -6.391 1 95.94 75 GLN A N 1
ATOM 563 C CA . GLN A 1 75 ? 16.953 -10.984 -7.16 1 95.94 75 GLN A CA 1
ATOM 564 C C . GLN A 1 75 ? 15.695 -10.266 -6.664 1 95.94 75 GLN A C 1
ATOM 566 O O . GLN A 1 75 ? 14.781 -10.906 -6.137 1 95.94 75 GLN A O 1
ATOM 571 N N . ASN A 1 76 ? 15.734 -8.961 -6.871 1 96.38 76 ASN A N 1
ATOM 572 C CA . ASN A 1 76 ? 14.555 -8.133 -6.645 1 96.38 76 ASN A CA 1
ATOM 573 C C . ASN A 1 76 ? 13.609 -8.164 -7.844 1 96.38 76 ASN A C 1
ATOM 575 O O . ASN A 1 76 ? 13.984 -7.77 -8.945 1 96.38 76 ASN A O 1
ATOM 579 N N . LEU A 1 77 ? 12.406 -8.617 -7.59 1 96.12 77 LEU A N 1
ATOM 580 C CA . LEU A 1 77 ? 11.438 -8.742 -8.672 1 96.12 77 LEU A CA 1
ATOM 581 C C . LEU A 1 77 ? 11.102 -7.375 -9.266 1 96.12 77 LEU A C 1
ATOM 583 O O . LEU A 1 77 ? 10.711 -7.277 -10.43 1 96.12 77 LEU A O 1
ATOM 587 N N . GLU A 1 78 ? 11.242 -6.301 -8.461 1 94.12 78 GLU A N 1
ATOM 588 C CA . GLU A 1 78 ? 10.961 -4.945 -8.93 1 94.12 78 GLU A CA 1
ATOM 589 C C . GLU A 1 78 ? 11.914 -4.551 -10.055 1 94.12 78 GLU A C 1
ATOM 591 O O . GLU A 1 78 ? 11.609 -3.65 -10.844 1 94.12 78 GLU A O 1
ATOM 596 N N . ASP A 1 79 ? 12.938 -5.281 -10.141 1 92.88 79 ASP A N 1
ATOM 597 C CA . ASP A 1 79 ? 13.914 -4.992 -11.188 1 92.88 79 ASP A CA 1
ATOM 598 C C . ASP A 1 79 ? 13.531 -5.676 -12.5 1 92.88 79 ASP A C 1
ATOM 600 O O . ASP A 1 79 ? 14.18 -5.469 -13.531 1 92.88 79 ASP A O 1
ATOM 604 N N . GLY A 1 80 ? 12.516 -6.473 -12.438 1 91.19 80 GLY A N 1
ATOM 605 C CA . GLY A 1 80 ? 12.047 -7.148 -13.633 1 91.19 80 GLY A CA 1
ATOM 606 C C . GLY A 1 80 ? 12.578 -8.562 -13.773 1 91.19 80 GLY A C 1
ATOM 607 O O . GLY A 1 80 ? 13.094 -9.133 -12.812 1 91.19 80 GLY A O 1
ATOM 608 N N . LEU A 1 81 ? 12.281 -9.094 -14.977 1 96 81 LEU A N 1
ATOM 609 C CA . LEU A 1 81 ? 12.664 -10.469 -15.258 1 96 81 LEU A CA 1
ATOM 610 C C . LEU A 1 81 ? 13.523 -10.547 -16.516 1 96 81 LEU A C 1
ATOM 612 O O . LEU A 1 81 ? 13.391 -11.477 -17.312 1 96 81 LEU A O 1
ATOM 616 N N . ALA A 1 82 ? 14.32 -9.617 -16.672 1 93.81 82 ALA A N 1
ATOM 617 C CA . ALA A 1 82 ? 15.117 -9.461 -17.875 1 93.81 82 ALA A CA 1
ATOM 618 C C . ALA A 1 82 ? 16.078 -10.633 -18.062 1 93.81 82 ALA A C 1
ATOM 620 O O . ALA A 1 82 ? 16.531 -10.914 -19.172 1 93.81 82 ALA A O 1
ATOM 621 N N . LEU A 1 83 ? 16.406 -11.289 -17.031 1 94.56 83 LEU A N 1
ATOM 622 C CA . LEU A 1 83 ? 17.359 -12.398 -17.062 1 94.56 83 LEU A CA 1
ATOM 623 C C . LEU A 1 83 ? 16.781 -13.594 -17.812 1 94.56 83 LEU A C 1
ATOM 625 O O . LEU A 1 83 ? 17.516 -14.508 -18.203 1 94.56 83 LEU A O 1
ATOM 629 N N . PHE A 1 84 ? 15.492 -13.578 -18.031 1 97.44 84 PHE A N 1
ATOM 630 C CA . PHE A 1 84 ? 14.844 -14.734 -18.625 1 97.44 84 PHE A CA 1
ATOM 631 C C . PHE A 1 84 ? 14.352 -14.414 -20.031 1 97.44 84 PHE A C 1
ATOM 633 O O . PHE A 1 84 ? 13.852 -13.32 -20.281 1 97.44 84 PHE A O 1
ATOM 640 N N . ASP A 1 85 ? 14.367 -15.406 -20.891 1 97.69 85 ASP A N 1
ATOM 641 C CA . ASP A 1 85 ? 13.953 -15.242 -22.281 1 97.69 85 ASP A CA 1
ATOM 642 C C . ASP A 1 85 ? 12.438 -15.359 -22.422 1 97.69 85 ASP A C 1
ATOM 644 O O . ASP A 1 85 ? 11.758 -15.82 -21.5 1 97.69 85 ASP A O 1
ATOM 648 N N . ASP A 1 86 ? 11.992 -14.914 -23.609 1 97.88 86 ASP A N 1
ATOM 649 C CA . ASP A 1 86 ? 10.578 -15.078 -23.953 1 97.88 86 ASP A CA 1
ATOM 650 C C . ASP A 1 86 ? 10.195 -16.562 -23.984 1 97.88 86 ASP A C 1
ATOM 652 O O . ASP A 1 86 ? 10.867 -17.375 -24.625 1 97.88 86 ASP A O 1
ATOM 656 N N . GLN A 1 87 ? 9.203 -16.875 -23.219 1 97.81 87 GLN A N 1
ATOM 657 C CA . GLN A 1 87 ? 8.602 -18.203 -23.219 1 97.81 87 GLN A CA 1
ATOM 658 C C . GLN A 1 87 ? 9.617 -19.266 -22.828 1 97.81 87 GLN A C 1
ATOM 660 O O . GLN A 1 87 ? 9.609 -20.375 -23.375 1 97.81 87 GLN A O 1
ATOM 665 N N . GLN A 1 88 ? 10.492 -18.859 -21.984 1 98.19 88 GLN A N 1
ATOM 666 C CA . GLN A 1 88 ? 11.492 -19.797 -21.484 1 98.19 88 GLN A CA 1
ATOM 667 C C . GLN A 1 88 ? 10.844 -20.875 -20.609 1 98.19 88 GLN A C 1
ATOM 669 O O . GLN A 1 88 ? 11.328 -22 -20.531 1 98.19 88 GLN A O 1
ATOM 674 N N . PHE A 1 89 ? 9.734 -20.594 -20.047 1 98.62 89 PHE A N 1
ATOM 675 C CA . PHE A 1 89 ? 9.055 -21.516 -19.141 1 98.62 89 PHE A CA 1
ATOM 676 C C . PHE A 1 89 ? 7.656 -21.844 -19.656 1 98.62 89 PHE A C 1
ATOM 678 O O . PHE A 1 89 ? 7.105 -21.125 -20.484 1 98.62 89 PHE A O 1
ATOM 685 N N . ASP A 1 90 ? 7.172 -22.938 -19.156 1 98.75 90 ASP A N 1
ATOM 686 C CA . ASP A 1 90 ? 5.789 -23.312 -19.438 1 98.75 90 ASP A CA 1
ATOM 687 C C . ASP A 1 90 ? 4.824 -22.594 -18.5 1 98.75 90 ASP A C 1
ATOM 689 O O . ASP A 1 90 ? 3.758 -22.141 -18.922 1 98.75 90 ASP A O 1
ATOM 693 N N . THR A 1 91 ? 5.234 -22.484 -17.25 1 98.81 91 THR A N 1
ATOM 694 C CA . THR A 1 91 ? 4.414 -21.828 -16.234 1 98.81 91 THR A CA 1
ATOM 695 C C . THR A 1 91 ? 5.273 -20.953 -15.336 1 98.81 91 THR A C 1
ATOM 697 O O . THR A 1 91 ? 6.379 -21.328 -14.953 1 98.81 91 THR A O 1
ATOM 700 N N . VAL A 1 92 ? 4.82 -19.781 -15.031 1 98.88 92 VAL A N 1
ATOM 701 C CA . VAL A 1 92 ? 5.414 -18.906 -14.023 1 98.88 92 VAL A CA 1
ATOM 702 C C . VAL A 1 92 ? 4.406 -18.656 -12.898 1 98.88 92 VAL A C 1
ATOM 704 O O . VAL A 1 92 ? 3.213 -18.484 -13.156 1 98.88 92 VAL A O 1
ATOM 707 N N . VAL A 1 93 ? 4.879 -18.734 -11.648 1 98.88 93 VAL A N 1
ATOM 708 C CA . VAL A 1 93 ? 4.023 -18.609 -10.477 1 98.88 93 VAL A CA 1
ATOM 709 C C . VAL A 1 93 ? 4.441 -17.391 -9.664 1 98.88 93 VAL A C 1
ATOM 711 O O . VAL A 1 93 ? 5.633 -17.141 -9.484 1 98.88 93 VAL A O 1
ATOM 714 N N . LEU A 1 94 ? 3.516 -16.641 -9.25 1 98.5 94 LEU A N 1
ATOM 715 C CA . LEU A 1 94 ? 3.674 -15.531 -8.297 1 98.5 94 LEU A CA 1
ATOM 716 C C . LEU A 1 94 ? 2.654 -15.641 -7.172 1 98.5 94 LEU A C 1
ATOM 718 O O . LEU A 1 94 ? 1.564 -15.07 -7.258 1 98.5 94 LEU A O 1
ATOM 722 N N . SER A 1 95 ? 3.029 -16.312 -6.117 1 96.81 95 SER A N 1
ATOM 723 C CA . SER A 1 95 ? 2.1 -16.641 -5.039 1 96.81 95 SER A CA 1
ATOM 724 C C . SER A 1 95 ? 2.24 -15.648 -3.881 1 96.81 95 SER A C 1
ATOM 726 O O . SER A 1 95 ? 3.303 -15.562 -3.262 1 96.81 95 SER A O 1
ATOM 728 N N . GLN A 1 96 ? 1.141 -14.969 -3.58 1 93.94 96 GLN A N 1
ATOM 729 C CA . GLN A 1 96 ? 1.046 -14.062 -2.445 1 93.94 96 GLN A CA 1
ATOM 730 C C . GLN A 1 96 ? 2.209 -13.07 -2.434 1 93.94 96 GLN A C 1
ATOM 732 O O . GLN A 1 96 ? 2.854 -12.875 -1.401 1 93.94 96 GLN A O 1
ATOM 737 N N . THR A 1 97 ? 2.459 -12.516 -3.549 1 94.31 97 THR A N 1
ATOM 738 C CA . THR A 1 97 ? 3.566 -11.586 -3.727 1 94.31 97 THR A CA 1
ATOM 739 C C . THR A 1 97 ? 3.121 -10.359 -4.523 1 94.31 97 THR A C 1
ATOM 741 O O . THR A 1 97 ? 3.654 -9.266 -4.34 1 94.31 97 THR A O 1
ATOM 744 N N . LEU A 1 98 ? 2.09 -10.5 -5.363 1 94.62 98 LEU A N 1
ATOM 745 C CA . LEU A 1 98 ? 1.619 -9.438 -6.242 1 94.62 98 LEU A CA 1
ATOM 746 C C . LEU A 1 98 ? 1.269 -8.188 -5.445 1 94.62 98 LEU A C 1
ATOM 748 O O . LEU A 1 98 ? 1.579 -7.07 -5.863 1 94.62 98 LEU A O 1
ATOM 752 N N . GLN A 1 99 ? 0.648 -8.328 -4.297 1 91.38 99 GLN A N 1
ATOM 753 C CA . GLN A 1 99 ? 0.161 -7.23 -3.465 1 91.38 99 GLN A CA 1
ATOM 754 C C . GLN A 1 99 ? 1.318 -6.406 -2.914 1 91.38 99 GLN A C 1
ATOM 756 O O . GLN A 1 99 ? 1.118 -5.281 -2.451 1 91.38 99 GLN A O 1
ATOM 761 N N . SER A 1 100 ? 2.443 -6.949 -2.934 1 92.62 100 SER A N 1
ATOM 762 C CA . SER A 1 100 ? 3.611 -6.277 -2.377 1 92.62 100 SER A CA 1
ATOM 763 C C . SER A 1 100 ? 4.453 -5.633 -3.475 1 92.62 100 SER A C 1
ATOM 765 O O . SER A 1 100 ? 5.461 -4.98 -3.189 1 92.62 100 SER A O 1
ATOM 767 N N . MET A 1 101 ? 4.012 -5.781 -4.715 1 93.56 101 MET A N 1
ATOM 768 C CA . MET A 1 101 ? 4.762 -5.246 -5.848 1 93.56 101 MET A CA 1
ATOM 769 C C . MET A 1 101 ? 4.398 -3.787 -6.102 1 93.56 101 MET A C 1
ATOM 771 O O . MET A 1 101 ? 3.217 -3.439 -6.164 1 93.56 101 MET A O 1
ATOM 775 N N . HIS A 1 102 ? 5.406 -2.984 -6.32 1 91.38 102 HIS A N 1
ATOM 776 C CA . HIS A 1 102 ? 5.133 -1.604 -6.707 1 91.38 102 HIS A CA 1
ATOM 777 C C . HIS A 1 102 ? 4.641 -1.521 -8.148 1 91.38 102 HIS A C 1
ATOM 779 O O . HIS A 1 102 ? 3.738 -0.74 -8.453 1 91.38 102 HIS A O 1
ATOM 785 N N . ARG A 1 103 ? 5.234 -2.305 -8.969 1 92.75 103 ARG A N 1
ATOM 786 C CA . ARG A 1 103 ? 4.902 -2.283 -10.391 1 92.75 103 ARG A CA 1
ATOM 787 C C . ARG A 1 103 ? 4.098 -3.518 -10.781 1 92.75 103 ARG A C 1
ATOM 789 O O . ARG A 1 103 ? 4.574 -4.352 -11.555 1 92.75 103 ARG A O 1
ATOM 796 N N . THR A 1 104 ? 2.836 -3.467 -10.445 1 95.69 104 THR A N 1
ATOM 797 C CA . THR A 1 104 ? 1.948 -4.613 -10.602 1 95.69 104 THR A CA 1
ATOM 798 C C . THR A 1 104 ? 1.742 -4.945 -12.07 1 95.69 104 THR A C 1
ATOM 800 O O . THR A 1 104 ? 1.878 -6.102 -12.484 1 95.69 104 THR A O 1
ATOM 803 N N . GLU A 1 105 ? 1.461 -3.955 -12.898 1 96.12 105 GLU A N 1
ATOM 804 C CA . GLU A 1 105 ? 1.233 -4.184 -14.32 1 96.12 105 GLU A CA 1
ATOM 805 C C . GLU A 1 105 ? 2.48 -4.746 -15 1 96.12 105 GLU A C 1
ATOM 807 O O . GLU A 1 105 ? 2.391 -5.68 -15.797 1 96.12 105 GLU A O 1
ATOM 812 N N . HIS A 1 106 ? 3.584 -4.211 -14.633 1 96.44 106 HIS A N 1
ATOM 813 C CA . HIS A 1 106 ? 4.848 -4.613 -15.242 1 96.44 106 HIS A CA 1
ATOM 814 C C . HIS A 1 106 ? 5.145 -6.082 -14.969 1 96.44 106 HIS A C 1
ATOM 816 O O . HIS A 1 106 ? 5.512 -6.828 -15.883 1 96.44 106 HIS A O 1
ATOM 822 N N . ILE A 1 107 ? 4.969 -6.5 -13.727 1 97.5 107 ILE A N 1
ATOM 823 C CA . ILE A 1 107 ? 5.316 -7.875 -13.383 1 97.5 107 ILE A CA 1
ATOM 824 C C . ILE A 1 107 ? 4.363 -8.844 -14.086 1 97.5 107 ILE A C 1
ATOM 826 O O . ILE A 1 107 ? 4.773 -9.922 -14.516 1 97.5 107 ILE A O 1
ATOM 830 N N . LEU A 1 108 ? 3.115 -8.461 -14.227 1 98 108 LEU A N 1
ATOM 831 C CA . LEU A 1 108 ? 2.16 -9.305 -14.93 1 98 108 LEU A CA 1
ATOM 832 C C . LEU A 1 108 ? 2.531 -9.43 -16.406 1 98 108 LEU A C 1
ATOM 834 O O . LEU A 1 108 ? 2.457 -10.523 -16.969 1 98 108 LEU A O 1
ATOM 838 N N . ARG A 1 109 ? 2.967 -8.375 -17 1 97.75 109 ARG A N 1
ATOM 839 C CA . ARG A 1 109 ? 3.418 -8.406 -18.391 1 97.75 109 ARG A CA 1
ATOM 840 C C . ARG A 1 109 ? 4.656 -9.289 -18.547 1 97.75 109 ARG A C 1
ATOM 842 O O . ARG A 1 109 ? 4.762 -10.062 -19.5 1 97.75 109 ARG A O 1
ATOM 849 N N . GLU A 1 110 ? 5.535 -9.117 -17.625 1 98.12 110 GLU A N 1
ATOM 850 C CA . GLU A 1 110 ? 6.746 -9.93 -17.641 1 98.12 110 GLU A CA 1
ATOM 851 C C . GLU A 1 110 ? 6.426 -11.406 -17.484 1 98.12 110 GLU A C 1
ATOM 853 O O . GLU A 1 110 ? 7.031 -12.258 -18.125 1 98.12 110 GLU A O 1
ATOM 858 N N . MET A 1 111 ? 5.484 -11.703 -16.562 1 98.44 111 MET A N 1
ATOM 859 C CA . MET A 1 111 ? 5.059 -13.086 -16.406 1 98.44 111 MET A CA 1
ATOM 860 C C . MET A 1 111 ? 4.559 -13.664 -17.734 1 98.44 111 MET A C 1
ATOM 862 O O . MET A 1 111 ? 4.941 -14.766 -18.125 1 98.44 111 MET A O 1
ATOM 866 N N . ALA A 1 112 ? 3.758 -12.875 -18.438 1 98.25 112 ALA A N 1
ATOM 867 C CA . ALA A 1 112 ? 3.199 -13.312 -19.719 1 98.25 112 ALA A CA 1
ATOM 868 C C . ALA A 1 112 ? 4.293 -13.453 -20.766 1 98.25 112 ALA A C 1
ATOM 870 O O . ALA A 1 112 ? 4.172 -14.266 -21.688 1 98.25 112 ALA A O 1
ATOM 871 N N . ARG A 1 113 ? 5.316 -12.672 -20.594 1 98.19 113 ARG A N 1
ATOM 872 C CA . ARG A 1 113 ? 6.418 -12.719 -21.547 1 98.19 113 ARG A CA 1
ATOM 873 C C . ARG A 1 113 ? 7.273 -13.969 -21.344 1 98.19 113 ARG A C 1
ATOM 875 O O . ARG A 1 113 ? 7.625 -14.648 -22.312 1 98.19 113 ARG A O 1
ATOM 882 N N . VAL A 1 114 ? 7.57 -14.383 -20.141 1 98.31 114 VAL A N 1
ATOM 883 C CA . VAL A 1 114 ? 8.586 -15.391 -19.859 1 98.31 114 VAL A CA 1
ATOM 884 C C . VAL A 1 114 ? 7.961 -16.781 -19.891 1 98.31 114 VAL A C 1
ATOM 886 O O . VAL A 1 114 ? 8.672 -17.781 -19.953 1 98.31 114 VAL A O 1
ATOM 889 N N . ALA A 1 115 ? 6.605 -16.891 -19.844 1 98.56 115 ALA A N 1
ATOM 890 C CA . ALA A 1 115 ? 5.973 -18.203 -19.781 1 98.56 115 ALA A CA 1
ATOM 891 C C . ALA A 1 115 ? 4.688 -18.234 -20.594 1 98.56 115 ALA A C 1
ATOM 893 O O . ALA A 1 115 ? 4.07 -17.188 -20.828 1 98.56 115 ALA A O 1
ATOM 894 N N . ARG A 1 116 ? 4.316 -19.422 -20.938 1 98.19 116 ARG A N 1
ATOM 895 C CA . ARG A 1 116 ? 3.064 -19.641 -21.656 1 98.19 116 ARG A CA 1
ATOM 896 C C . ARG A 1 116 ? 1.861 -19.391 -20.75 1 98.19 116 ARG A C 1
ATOM 898 O O . ARG A 1 116 ? 0.851 -18.844 -21.188 1 98.19 116 ARG A O 1
ATOM 905 N N . HIS A 1 117 ? 1.969 -19.828 -19.531 1 98.69 117 HIS A N 1
ATOM 906 C CA . HIS A 1 117 ? 0.914 -19.656 -18.531 1 98.69 117 HIS A CA 1
ATOM 907 C C . HIS A 1 117 ? 1.442 -18.969 -17.281 1 98.69 117 HIS A C 1
ATOM 909 O O . HIS A 1 117 ? 2.602 -19.172 -16.906 1 98.69 117 HIS A O 1
ATOM 915 N N . GLY A 1 118 ? 0.583 -18.141 -16.703 1 98.75 118 GLY A N 1
ATOM 916 C CA . GLY A 1 118 ? 0.864 -17.547 -15.406 1 98.75 118 GLY A CA 1
ATOM 917 C C . GLY A 1 118 ? -0.113 -17.984 -14.328 1 98.75 118 GLY A C 1
ATOM 918 O O . GLY A 1 118 ? -1.293 -18.203 -14.609 1 98.75 118 GLY A O 1
ATOM 919 N N . VAL A 1 119 ? 0.401 -18.156 -13.164 1 98.88 119 VAL A N 1
ATOM 920 C CA . VAL A 1 119 ? -0.429 -18.375 -11.984 1 98.88 119 VAL A CA 1
ATOM 921 C C . VAL A 1 119 ? -0.142 -17.297 -10.938 1 98.88 119 VAL A C 1
ATOM 923 O O . VAL A 1 119 ? 1.018 -17.047 -10.602 1 98.88 119 VAL A O 1
ATOM 926 N N . VAL A 1 120 ? -1.195 -16.641 -10.469 1 98.5 120 VAL A N 1
ATOM 927 C CA . VAL A 1 120 ? -1.032 -15.609 -9.453 1 98.5 120 VAL A CA 1
ATOM 928 C C . VAL A 1 120 ? -2.006 -15.852 -8.305 1 98.5 120 VAL A C 1
ATOM 930 O O . VAL A 1 120 ? -3.111 -16.359 -8.508 1 98.5 120 VAL A O 1
ATOM 933 N N . SER A 1 121 ? -1.531 -15.602 -7.113 1 97.25 121 SER A N 1
ATOM 934 C CA . SER A 1 121 ? -2.428 -15.57 -5.961 1 97.25 121 SER A CA 1
ATOM 935 C C . SER A 1 121 ? -2.217 -14.312 -5.129 1 97.25 121 SER A C 1
ATOM 937 O O . SER A 1 121 ? -1.118 -13.75 -5.105 1 97.25 121 SER A O 1
ATOM 939 N N . PHE A 1 122 ? -3.248 -13.859 -4.496 1 95.62 122 PHE A N 1
ATOM 940 C CA . PHE A 1 122 ? -3.207 -12.672 -3.648 1 95.62 122 PHE A CA 1
ATOM 941 C C . PHE A 1 122 ? -4.363 -12.68 -2.654 1 95.62 122 PHE A C 1
ATOM 943 O O . PHE A 1 122 ? -5.383 -13.328 -2.885 1 95.62 122 PHE A O 1
ATOM 950 N N . PRO A 1 123 ? -4.168 -11.938 -1.537 1 94.38 123 PRO A N 1
ATOM 951 C CA . PRO A 1 123 ? -5.297 -11.789 -0.617 1 94.38 123 PRO A CA 1
ATOM 952 C C . PRO A 1 123 ? -6.48 -11.055 -1.252 1 94.38 123 PRO A C 1
ATOM 954 O O . PRO A 1 123 ? -6.289 -10.102 -2.008 1 94.38 123 PRO A O 1
ATOM 957 N N . ASN A 1 124 ? -7.641 -11.586 -0.999 1 95.62 124 ASN A N 1
ATOM 958 C CA . ASN A 1 124 ? -8.867 -10.977 -1.496 1 95.62 124 ASN A CA 1
ATOM 959 C C . ASN A 1 124 ? -9.43 -9.961 -0.507 1 95.62 124 ASN A C 1
ATOM 961 O O . ASN A 1 124 ? -9.992 -10.336 0.521 1 95.62 124 ASN A O 1
ATOM 965 N N . PHE A 1 125 ? -9.43 -8.711 -0.882 1 93.56 125 PHE A N 1
ATOM 966 C CA . PHE A 1 125 ? -9.898 -7.66 0.01 1 93.56 125 PHE A CA 1
ATOM 967 C C . PHE A 1 125 ? -11.414 -7.484 -0.11 1 93.56 125 PHE A C 1
ATOM 969 O O . PHE A 1 125 ? -12.016 -6.73 0.652 1 93.56 125 PHE A O 1
ATOM 976 N N . GLY A 1 126 ? -11.984 -8.211 -1.002 1 94.06 126 GLY A N 1
ATOM 977 C CA . GLY A 1 126 ? -13.43 -8.195 -1.141 1 94.06 126 GLY A CA 1
ATOM 978 C C . GLY A 1 126 ? -14.141 -9.055 -0.111 1 94.06 126 GLY A C 1
ATOM 979 O O . GLY A 1 126 ? -15.367 -9.148 -0.113 1 94.06 126 GLY A O 1
ATOM 980 N N . TYR A 1 127 ? -13.398 -9.711 0.761 1 94.81 127 TYR A N 1
ATOM 981 C CA . TYR A 1 127 ? -13.961 -10.477 1.864 1 94.81 127 TYR A CA 1
ATOM 982 C C . TYR A 1 127 ? -14.883 -9.617 2.719 1 94.81 127 TYR A C 1
ATOM 984 O O . TYR A 1 127 ? -14.477 -8.555 3.199 1 94.81 127 TYR A O 1
ATOM 992 N N . TRP A 1 128 ? -16.094 -10.023 2.98 1 93.69 128 TRP A N 1
ATOM 993 C CA . TRP A 1 128 ? -17.156 -9.156 3.467 1 93.69 128 TRP A CA 1
ATOM 994 C C . TRP A 1 128 ? -16.797 -8.555 4.82 1 93.69 128 TRP A C 1
ATOM 996 O O . TRP A 1 128 ? -17.172 -7.414 5.121 1 93.69 128 TRP A O 1
ATOM 1006 N N . PRO A 1 129 ? -16.141 -9.289 5.672 1 94.12 129 PRO A N 1
ATOM 1007 C CA . PRO A 1 129 ? -15.805 -8.648 6.949 1 94.12 129 PRO A CA 1
ATOM 1008 C C . PRO A 1 129 ? -14.922 -7.418 6.781 1 94.12 129 PRO A C 1
ATOM 1010 O O . PRO A 1 129 ? -14.922 -6.531 7.637 1 94.12 129 PRO A O 1
ATOM 1013 N N . HIS A 1 130 ? -14.164 -7.352 5.723 1 93.12 130 HIS A N 1
ATOM 1014 C CA . HIS A 1 130 ? -13.336 -6.176 5.473 1 93.12 130 HIS A CA 1
ATOM 1015 C C . HIS A 1 130 ? -14.195 -4.941 5.227 1 93.12 130 HIS A C 1
ATOM 1017 O O . HIS A 1 130 ? -13.938 -3.877 5.793 1 93.12 130 HIS A O 1
ATOM 1023 N N . GLY A 1 131 ? -15.258 -5.113 4.34 1 92.88 131 GLY A N 1
ATOM 1024 C CA . GLY A 1 131 ? -16.172 -4.008 4.098 1 92.88 131 GLY A CA 1
ATOM 1025 C C . GLY A 1 131 ? -16.875 -3.531 5.355 1 92.88 131 GLY A C 1
ATOM 1026 O O . GLY A 1 131 ? -17.031 -2.326 5.57 1 92.88 131 GLY A O 1
ATOM 1027 N N . TRP A 1 132 ? -17.203 -4.48 6.145 1 93.75 132 TRP A N 1
ATOM 1028 C CA . TRP A 1 132 ? -17.891 -4.16 7.391 1 93.75 132 TRP A CA 1
ATOM 1029 C C . TRP A 1 132 ? -16.953 -3.438 8.359 1 93.75 132 TRP A C 1
ATOM 1031 O O . TRP A 1 132 ? -17.375 -2.506 9.047 1 93.75 132 TRP A O 1
ATOM 1041 N N . SER A 1 133 ? -15.758 -3.855 8.398 1 93.88 133 SER A N 1
ATOM 1042 C CA . SER A 1 133 ? -14.773 -3.209 9.258 1 93.88 133 SER A CA 1
ATOM 1043 C C . SER A 1 133 ? -14.578 -1.747 8.875 1 93.88 133 SER A C 1
ATOM 1045 O O . SER A 1 133 ? -14.547 -0.87 9.742 1 93.88 133 SER A O 1
ATOM 1047 N N . ILE A 1 134 ? -14.508 -1.517 7.605 1 93.5 134 ILE A N 1
ATOM 1048 C CA . ILE A 1 134 ? -14.328 -0.156 7.113 1 93.5 134 ILE A CA 1
ATOM 1049 C C . ILE A 1 134 ? -15.555 0.685 7.445 1 93.5 134 ILE A C 1
ATOM 1051 O O . ILE A 1 134 ? -15.438 1.836 7.867 1 93.5 134 ILE A O 1
ATOM 1055 N N . LEU A 1 135 ? -16.703 0.118 7.348 1 93.75 135 LEU A N 1
ATOM 1056 C CA . LEU A 1 135 ? -17.938 0.823 7.695 1 93.75 135 LEU A CA 1
ATOM 1057 C C . LEU A 1 135 ? -17.969 1.17 9.18 1 93.75 135 LEU A C 1
ATOM 1059 O O . LEU A 1 135 ? -18.578 2.162 9.578 1 93.75 135 LEU A O 1
ATOM 1063 N N . ARG A 1 136 ? -17.188 0.392 9.922 1 93.94 136 ARG A N 1
ATOM 1064 C CA . ARG A 1 136 ? -17.094 0.659 11.352 1 93.94 136 ARG A CA 1
ATOM 1065 C C . ARG A 1 136 ? -15.906 1.568 11.672 1 93.94 136 ARG A C 1
ATOM 1067 O O . ARG A 1 136 ? -15.625 1.846 12.836 1 93.94 136 ARG A O 1
ATOM 1074 N N . GLY A 1 137 ? -15.203 1.975 10.695 1 93.12 137 GLY A N 1
ATOM 1075 C CA . GLY A 1 137 ? -14.18 2.996 10.844 1 93.12 137 GLY A CA 1
ATOM 1076 C C . GLY A 1 137 ? -12.797 2.424 11.117 1 93.12 137 GLY A C 1
ATOM 1077 O O . GLY A 1 137 ? -11.922 3.123 11.625 1 93.12 137 GLY A O 1
ATOM 1078 N N . ARG A 1 138 ? -12.602 1.126 10.766 1 93.12 138 ARG A N 1
ATOM 1079 C CA . ARG A 1 138 ? -11.305 0.512 11.016 1 93.12 138 ARG A CA 1
ATOM 1080 C C . ARG A 1 138 ? -10.805 -0.224 9.781 1 93.12 138 ARG A C 1
ATOM 1082 O O . ARG A 1 138 ? -11.578 -0.881 9.078 1 93.12 138 ARG A O 1
ATOM 1089 N N . MET A 1 139 ? -9.508 -0.089 9.57 1 91.81 139 MET A N 1
ATOM 1090 C CA . MET A 1 139 ? -8.898 -0.927 8.547 1 91.81 139 MET A CA 1
ATOM 1091 C C . MET A 1 139 ? -8.734 -2.361 9.039 1 91.81 139 MET A C 1
ATOM 1093 O O . MET A 1 139 ? -8.32 -2.586 10.18 1 91.81 139 MET A O 1
ATOM 1097 N N . PRO A 1 140 ? -9.125 -3.26 8.117 1 88.62 140 PRO A N 1
ATOM 1098 C CA . PRO A 1 140 ? -8.93 -4.652 8.523 1 88.62 140 PRO A CA 1
ATOM 1099 C C . PRO A 1 140 ? -7.457 -5.047 8.602 1 88.62 140 PRO A C 1
ATOM 1101 O O . PRO A 1 140 ? -6.637 -4.539 7.836 1 88.62 140 PRO A O 1
ATOM 1104 N N . VAL A 1 141 ? -7.164 -5.859 9.578 1 79.38 141 VAL A N 1
ATOM 1105 C CA . VAL A 1 141 ? -5.824 -6.426 9.695 1 79.38 141 VAL A CA 1
ATOM 1106 C C . VAL A 1 141 ? -5.746 -7.727 8.891 1 79.38 141 VAL A C 1
ATOM 1108 O O . VAL A 1 141 ? -6.535 -8.648 9.109 1 79.38 141 VAL A O 1
ATOM 1111 N N . THR A 1 142 ? -5.047 -7.645 7.691 1 65.12 142 THR A N 1
ATOM 1112 C CA . THR A 1 142 ? -5.043 -8.797 6.801 1 65.12 142 THR A CA 1
ATOM 1113 C C . THR A 1 142 ? -3.668 -9.461 6.781 1 65.12 142 THR A C 1
ATOM 1115 O O . THR A 1 142 ? -2.666 -8.836 7.141 1 65.12 142 THR A O 1
ATOM 1118 N N . GLY A 1 143 ? -3.549 -10.656 6.461 1 59.62 143 GLY A N 1
ATOM 1119 C CA . GLY A 1 143 ? -2.328 -11.398 6.184 1 59.62 143 GLY A CA 1
ATOM 1120 C C . GLY A 1 143 ? -2.092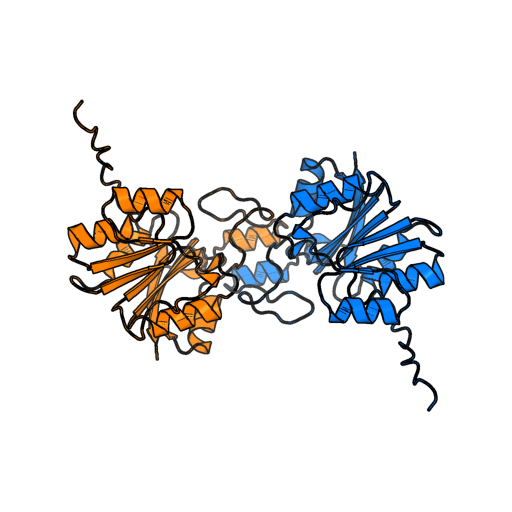 -12.539 7.152 1 59.62 143 GLY A C 1
ATOM 1121 O O . GLY A 1 143 ? -2.895 -12.766 8.062 1 59.62 143 GLY A O 1
ATOM 1122 N N . GLN A 1 144 ? -1.18 -13.289 6.695 1 56.06 144 GLN A N 1
ATOM 1123 C CA . GLN A 1 144 ? -0.753 -14.453 7.461 1 56.06 144 GLN A CA 1
ATOM 1124 C C . GLN A 1 144 ? -0.128 -14.047 8.789 1 56.06 144 GLN A C 1
ATOM 1126 O O . GLN A 1 144 ? -0.179 -14.797 9.766 1 56.06 144 GLN A O 1
ATOM 1131 N N . MET A 1 145 ? 0.503 -12.812 8.734 1 57.19 145 MET A N 1
ATOM 1132 C CA . MET A 1 145 ? 1.051 -12.234 9.961 1 57.19 145 MET A CA 1
ATOM 1133 C C . MET A 1 145 ? 0.292 -10.969 10.352 1 57.19 145 MET A C 1
ATOM 1135 O O . MET A 1 145 ? -0.079 -10.172 9.484 1 57.19 145 MET A O 1
ATOM 1139 N N . PRO A 1 146 ? 0.033 -10.984 11.492 1 66.81 146 PRO A N 1
ATOM 1140 C CA . PRO A 1 146 ? -0.756 -9.828 11.922 1 66.81 146 PRO A CA 1
ATOM 1141 C C . PRO A 1 146 ? -0.006 -8.508 11.766 1 66.81 146 PRO A C 1
ATOM 1143 O O . PRO A 1 146 ? 0.545 -7.984 12.742 1 66.81 146 PRO A O 1
ATOM 1146 N N . TYR A 1 147 ? 0.011 -8.109 10.578 1 78.19 147 TYR A N 1
ATOM 1147 C CA . TYR A 1 147 ? 0.545 -6.773 10.328 1 78.19 147 TYR A CA 1
ATOM 1148 C C . TYR A 1 147 ? -0.513 -5.707 10.578 1 78.19 147 TYR A C 1
ATOM 1150 O O . TYR A 1 147 ? -1.703 -5.938 10.359 1 78.19 147 TYR A O 1
ATOM 1158 N N . GLN A 1 148 ? 0.019 -4.621 11.18 1 81.62 148 GLN A N 1
ATOM 1159 C CA . GLN A 1 148 ? -0.861 -3.463 11.289 1 81.62 148 GLN A CA 1
ATOM 1160 C C . GLN A 1 148 ? -0.911 -2.682 9.984 1 81.62 148 GLN A C 1
ATOM 1162 O O . GLN A 1 148 ? -0.074 -2.885 9.102 1 81.62 148 GLN A O 1
ATOM 1167 N N . TRP A 1 149 ? -1.882 -1.812 9.859 1 82.69 149 TRP A N 1
ATOM 1168 C CA . TRP A 1 149 ? -2.104 -1.057 8.633 1 82.69 149 TRP A CA 1
ATOM 1169 C C . TRP A 1 149 ? -0.862 -0.259 8.25 1 82.69 149 TRP A C 1
ATOM 1171 O O . TRP A 1 149 ? -0.619 -0.004 7.07 1 82.69 149 TRP A O 1
ATOM 1181 N N . TYR A 1 150 ? -0.063 0.075 9.18 1 84.81 150 TYR A N 1
ATOM 1182 C CA . TYR A 1 150 ? 1.04 0.998 8.938 1 84.81 150 TYR A CA 1
ATOM 1183 C C . TYR A 1 150 ? 2.346 0.242 8.719 1 84.81 150 TYR A C 1
ATOM 1185 O O . TYR A 1 150 ? 3.365 0.841 8.375 1 84.81 150 TYR A O 1
ATOM 1193 N N . ASN A 1 151 ? 2.363 -1.057 8.914 1 84.06 151 ASN A N 1
ATOM 1194 C CA . ASN A 1 151 ? 3.596 -1.822 8.766 1 84.06 151 ASN A CA 1
ATOM 1195 C C . ASN A 1 151 ? 3.375 -3.08 7.93 1 84.06 151 ASN A C 1
ATOM 1197 O O . ASN A 1 151 ? 4.121 -4.051 8.055 1 84.06 151 ASN A O 1
ATOM 1201 N N . THR A 1 152 ? 2.496 -3.045 7.074 1 81.94 152 THR A N 1
ATOM 1202 C CA . THR A 1 152 ? 2.176 -4.184 6.223 1 81.94 152 THR A CA 1
ATOM 1203 C C . THR A 1 152 ? 2.973 -4.125 4.922 1 81.94 152 THR A C 1
ATOM 1205 O O . THR A 1 152 ? 3.176 -3.049 4.359 1 81.94 152 THR A O 1
ATOM 1208 N N . PRO A 1 153 ? 3.342 -5.316 4.492 1 84.75 153 PRO A N 1
ATOM 1209 C CA . PRO A 1 153 ? 3.988 -5.367 3.18 1 84.75 153 PRO A CA 1
ATOM 1210 C C . PRO A 1 153 ? 2.99 -5.258 2.027 1 84.75 153 PRO A C 1
ATOM 1212 O O . PRO A 1 153 ? 3.393 -5.074 0.875 1 84.75 153 PRO A O 1
ATOM 1215 N N . ASN A 1 154 ? 1.678 -5.469 2.268 1 87.25 154 ASN A N 1
ATOM 1216 C CA . ASN A 1 154 ? 0.639 -5.422 1.243 1 87.25 154 ASN A CA 1
ATOM 1217 C C . ASN A 1 154 ? 0.286 -3.986 0.869 1 87.25 154 ASN A C 1
ATOM 1219 O O . ASN A 1 154 ? -0.609 -3.387 1.467 1 87.25 154 ASN A O 1
ATOM 1223 N N . ILE A 1 155 ? 0.954 -3.584 -0.144 1 88.81 155 ILE A N 1
ATOM 1224 C CA . ILE A 1 155 ? 0.808 -2.17 -0.478 1 88.81 155 ILE A CA 1
ATOM 1225 C C . ILE A 1 155 ? -0.31 -1.996 -1.504 1 88.81 155 ILE A C 1
ATOM 1227 O O . ILE A 1 155 ? -0.744 -0.873 -1.773 1 88.81 155 ILE A O 1
ATOM 1231 N N . HIS A 1 156 ? -0.769 -3.07 -2.113 1 90.25 156 HIS A N 1
ATOM 1232 C CA . HIS A 1 156 ? -1.917 -3.039 -3.014 1 90.25 156 HIS A CA 1
ATOM 1233 C C . HIS A 1 156 ? -3.01 -3.996 -2.545 1 90.25 156 HIS A C 1
ATOM 1235 O O . HIS A 1 156 ? -2.789 -5.207 -2.465 1 90.25 156 HIS A O 1
ATOM 1241 N N . LEU A 1 157 ? -4.113 -3.326 -2.193 1 90.75 157 LEU A N 1
ATOM 1242 C CA . LEU A 1 157 ? -5.285 -4.129 -1.861 1 90.75 157 LEU A CA 1
ATOM 1243 C C . LEU A 1 157 ? -6.129 -4.402 -3.104 1 90.75 157 LEU A C 1
ATOM 1245 O O . LEU A 1 157 ? -6.395 -3.49 -3.889 1 90.75 157 LEU A O 1
ATOM 1249 N N . CYS A 1 158 ? -6.41 -5.672 -3.271 1 92.31 158 CYS A N 1
ATOM 1250 C CA . CYS A 1 158 ? -7.043 -6.082 -4.52 1 92.31 158 CYS A CA 1
ATOM 1251 C C . CYS A 1 158 ? -8.211 -7.027 -4.254 1 92.31 158 CYS A C 1
ATOM 1253 O O . CYS A 1 158 ? -8.172 -7.82 -3.312 1 92.31 158 CYS A O 1
ATOM 1255 N N . THR A 1 159 ? -9.281 -6.855 -5.074 1 95.94 159 THR A N 1
ATOM 1256 C CA . THR A 1 159 ? -10.398 -7.797 -5.074 1 95.94 159 THR A CA 1
ATOM 1257 C C . THR A 1 159 ? -10.375 -8.664 -6.328 1 95.94 159 THR A C 1
ATOM 1259 O O . THR A 1 159 ? -9.57 -8.43 -7.234 1 95.94 159 THR A O 1
ATOM 1262 N N . LEU A 1 160 ? -11.234 -9.68 -6.297 1 97.75 160 LEU A N 1
ATOM 1263 C CA . LEU A 1 160 ? -11.352 -10.516 -7.484 1 97.75 160 LEU A CA 1
ATOM 1264 C C . LEU A 1 160 ? -11.734 -9.688 -8.703 1 97.75 160 LEU A C 1
ATOM 1266 O O . LEU A 1 160 ? -11.078 -9.773 -9.75 1 97.75 160 LEU A O 1
ATOM 1270 N N . ARG A 1 161 ? -12.672 -8.836 -8.57 1 96.5 161 ARG A N 1
ATOM 1271 C CA . ARG A 1 161 ? -13.164 -8.016 -9.672 1 96.5 161 ARG A CA 1
ATOM 1272 C C . ARG A 1 161 ? -12.086 -7.066 -10.18 1 96.5 161 ARG A C 1
ATOM 1274 O O . ARG A 1 161 ? -11.922 -6.887 -11.383 1 96.5 161 ARG A O 1
ATOM 1281 N N . ASP A 1 162 ? -11.43 -6.512 -9.266 1 96.06 162 ASP A N 1
ATOM 1282 C CA . ASP A 1 162 ? -10.344 -5.602 -9.617 1 96.06 162 ASP A CA 1
ATOM 1283 C C . ASP A 1 162 ? -9.281 -6.309 -10.445 1 96.06 162 ASP A C 1
ATOM 1285 O O . ASP A 1 162 ? -8.836 -5.789 -11.477 1 96.06 162 ASP A O 1
ATOM 1289 N N . PHE A 1 163 ? -8.883 -7.453 -10.031 1 97.56 163 PHE A N 1
ATOM 1290 C CA . PHE A 1 163 ? -7.855 -8.188 -10.758 1 97.56 163 PHE A CA 1
ATOM 1291 C C . PHE A 1 163 ? -8.352 -8.586 -12.141 1 97.56 163 PHE A C 1
ATOM 1293 O O . PHE A 1 163 ? -7.609 -8.484 -13.125 1 97.56 163 PHE A O 1
ATOM 1300 N N . GLU A 1 164 ? -9.516 -9.055 -12.164 1 98.12 164 GLU A N 1
ATOM 1301 C CA . GLU A 1 164 ? -10.07 -9.492 -13.438 1 98.12 164 GLU A CA 1
ATOM 1302 C C . GLU A 1 164 ? -10.148 -8.336 -14.43 1 98.12 164 GLU A C 1
ATOM 1304 O O . GLU A 1 164 ? -9.875 -8.516 -15.617 1 98.12 164 GLU A O 1
ATOM 1309 N N . ASP A 1 165 ? -10.5 -7.172 -13.953 1 96.81 165 ASP A N 1
ATOM 1310 C CA . ASP A 1 165 ? -10.484 -5.988 -14.805 1 96.81 165 ASP A CA 1
ATOM 1311 C C . ASP A 1 165 ? -9.07 -5.68 -15.297 1 96.81 165 ASP A C 1
ATOM 1313 O O . ASP A 1 165 ? -8.875 -5.371 -16.484 1 96.81 165 ASP A O 1
ATOM 1317 N N . LEU A 1 166 ? -8.141 -5.762 -14.422 1 96.44 166 LEU A N 1
ATOM 1318 C CA . LEU A 1 166 ? -6.75 -5.508 -14.789 1 96.44 166 LEU A CA 1
ATOM 1319 C C . LEU A 1 166 ? -6.262 -6.527 -15.805 1 96.44 166 LEU A C 1
ATOM 1321 O O . LEU A 1 166 ? -5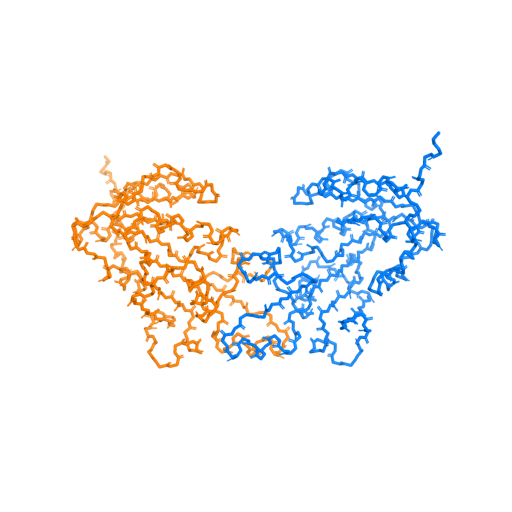.609 -6.168 -16.797 1 96.44 166 LEU A O 1
ATOM 1325 N N . ALA A 1 167 ? -6.543 -7.805 -15.547 1 97.94 167 ALA A N 1
ATOM 1326 C CA . ALA A 1 167 ? -6.172 -8.859 -16.5 1 97.94 167 ALA A CA 1
ATOM 1327 C C . ALA A 1 167 ? -6.711 -8.555 -17.891 1 97.94 167 ALA A C 1
ATOM 1329 O O . ALA A 1 167 ? -5.992 -8.695 -18.875 1 97.94 167 ALA A O 1
ATOM 1330 N N . GLY A 1 168 ? -7.977 -8.148 -17.922 1 97.44 168 GLY A N 1
ATOM 1331 C CA . GLY A 1 168 ? -8.57 -7.77 -19.203 1 97.44 168 GLY A CA 1
ATOM 1332 C C . GLY A 1 168 ? -7.84 -6.637 -19.891 1 97.44 168 GLY A C 1
ATOM 1333 O O . GLY A 1 168 ? -7.559 -6.703 -21.094 1 97.44 168 GLY A O 1
ATOM 1334 N N . THR A 1 169 ? -7.52 -5.629 -19.172 1 96.06 169 THR A N 1
ATOM 1335 C CA . THR A 1 169 ? -6.828 -4.457 -19.703 1 96.06 169 THR A CA 1
ATOM 1336 C C . THR A 1 169 ? -5.453 -4.844 -20.25 1 96.06 169 THR A C 1
ATOM 1338 O O . THR A 1 169 ? -4.992 -4.27 -21.234 1 96.06 169 THR A O 1
ATOM 1341 N N . LEU A 1 170 ? -4.84 -5.898 -19.672 1 97.19 170 LEU A N 1
ATOM 1342 C CA . LEU A 1 170 ? -3.492 -6.312 -20.047 1 97.19 170 LEU A CA 1
ATOM 1343 C C . LEU A 1 170 ? -3.531 -7.398 -21.109 1 97.19 170 LEU A C 1
ATOM 1345 O O . LEU A 1 170 ? -2.486 -7.891 -21.531 1 97.19 170 LEU A O 1
ATOM 1349 N N . GLY A 1 171 ? -4.723 -7.797 -21.453 1 97.62 171 GLY A N 1
ATOM 1350 C CA . GLY A 1 171 ? -4.848 -8.852 -22.453 1 97.62 171 GLY A CA 1
ATOM 1351 C C . GLY A 1 171 ? -4.5 -10.227 -21.906 1 97.62 171 GLY A C 1
ATOM 1352 O O . GLY A 1 171 ? -3.926 -11.055 -22.625 1 97.62 171 GLY A O 1
ATOM 1353 N N . LEU A 1 172 ? -4.738 -10.461 -20.688 1 98.44 172 LEU A N 1
ATOM 1354 C CA . LEU A 1 172 ? -4.531 -11.766 -20.062 1 98.44 172 LEU A CA 1
ATOM 1355 C C . LEU A 1 172 ? -5.844 -12.531 -19.953 1 98.44 172 LEU A C 1
ATOM 1357 O O . LEU A 1 172 ? -6.789 -12.07 -19.312 1 98.44 172 LEU A O 1
ATOM 1361 N N . ARG A 1 173 ? -5.863 -13.664 -20.562 1 98.38 173 ARG A N 1
ATOM 1362 C CA . ARG A 1 173 ? -7.055 -14.508 -20.516 1 98.38 173 ARG A CA 1
ATOM 1363 C C . ARG A 1 173 ? -7.035 -15.414 -19.297 1 98.38 173 ARG A C 1
ATOM 1365 O O . ARG A 1 173 ? -6.129 -16.234 -19.141 1 98.38 173 ARG A O 1
ATOM 1372 N N . ILE A 1 174 ? -8.031 -15.289 -18.5 1 98.56 174 ILE A N 1
ATOM 1373 C CA . ILE A 1 174 ? -8.141 -16.125 -17.297 1 98.56 174 ILE A CA 1
ATOM 1374 C C . ILE A 1 174 ? -8.641 -17.516 -17.688 1 98.56 174 ILE A C 1
ATOM 1376 O O . ILE A 1 174 ? -9.695 -17.656 -18.312 1 98.56 174 ILE A O 1
ATOM 1380 N N . LEU A 1 175 ? -7.898 -18.5 -17.297 1 98.56 175 LEU A N 1
ATOM 1381 C CA . LEU A 1 175 ? -8.219 -19.875 -17.641 1 98.56 175 LEU A CA 1
ATOM 1382 C C . LEU A 1 175 ? -8.891 -20.578 -16.469 1 98.56 175 LEU A C 1
ATOM 1384 O O . LEU A 1 175 ? -9.797 -21.391 -16.672 1 98.56 175 LEU A O 1
ATOM 1388 N N . GLN A 1 176 ? -8.391 -20.328 -15.297 1 98.44 176 GLN A N 1
ATOM 1389 C CA . GLN A 1 176 ? -8.898 -20.953 -14.078 1 98.44 176 GLN A CA 1
ATOM 1390 C C . GLN A 1 176 ? -8.891 -19.953 -12.914 1 98.44 176 GLN A C 1
ATOM 1392 O O . GLN A 1 176 ? -8.086 -19.031 -12.891 1 98.44 176 GLN A O 1
ATOM 1397 N N . ARG A 1 177 ? -9.805 -20.172 -12.023 1 98.38 177 ARG A N 1
ATOM 1398 C CA . ARG A 1 177 ? -9.883 -19.422 -10.773 1 98.38 177 ARG A CA 1
ATOM 1399 C C . ARG A 1 177 ? -10.203 -20.344 -9.602 1 98.38 177 ARG A C 1
ATOM 1401 O O . ARG A 1 177 ? -11.023 -21.25 -9.727 1 98.38 177 ARG A O 1
ATOM 1408 N N . ALA A 1 178 ? -9.555 -20.141 -8.57 1 98.31 178 ALA A N 1
ATOM 1409 C CA . ALA A 1 178 ? -9.875 -20.797 -7.305 1 98.31 178 ALA A CA 1
ATOM 1410 C C . ALA A 1 178 ? -9.758 -19.812 -6.141 1 98.31 178 ALA A C 1
ATOM 1412 O O . ALA A 1 178 ? -8.953 -18.875 -6.188 1 98.31 178 ALA A O 1
ATOM 1413 N N . THR A 1 179 ? -10.594 -20 -5.156 1 97.94 179 THR A N 1
ATOM 1414 C CA . THR A 1 179 ? -10.578 -19.125 -3.99 1 97.94 179 THR A CA 1
ATOM 1415 C C . THR A 1 179 ? -10.578 -19.938 -2.701 1 97.94 179 THR A C 1
ATOM 1417 O O . THR A 1 179 ? -11.078 -21.078 -2.68 1 97.94 179 THR A O 1
ATOM 1420 N N . PHE A 1 180 ? -9.977 -19.328 -1.661 1 97 180 PHE A N 1
ATOM 1421 C CA . PHE A 1 180 ? -9.844 -20.047 -0.397 1 97 180 PHE A CA 1
ATOM 1422 C C . PHE A 1 180 ? -10.188 -19.141 0.777 1 97 180 PHE A C 1
ATOM 1424 O O . PHE A 1 180 ? -10.109 -17.922 0.666 1 97 180 PHE A O 1
ATOM 1431 N N . ASN A 1 181 ? -10.633 -19.703 1.844 1 94.88 181 ASN A N 1
ATOM 1432 C CA . ASN A 1 181 ? -10.766 -19.109 3.17 1 94.88 181 ASN A CA 1
ATOM 1433 C C . ASN A 1 181 ? -10.172 -20.016 4.25 1 94.88 181 ASN A C 1
ATOM 1435 O O . ASN A 1 181 ? -10.742 -21.062 4.578 1 94.88 181 ASN A O 1
ATOM 1439 N N . GLU A 1 182 ? -9.062 -19.562 4.848 1 87.56 182 GLU A N 1
ATOM 1440 C CA . GLU A 1 182 ? -8.391 -20.312 5.898 1 87.56 182 GLU A CA 1
ATOM 1441 C C . GLU A 1 182 ? -8.141 -21.75 5.465 1 87.56 182 GLU A C 1
ATOM 1443 O O . GLU A 1 182 ? -8.508 -22.703 6.172 1 87.56 182 GLU A O 1
ATOM 1448 N N . GLY A 1 183 ? -7.637 -21.891 4.281 1 89.12 183 GLY A N 1
ATOM 1449 C CA . GLY A 1 183 ? -7.18 -23.188 3.822 1 89.12 183 GLY A CA 1
ATOM 1450 C C . GLY A 1 183 ? -8.273 -24.016 3.176 1 89.12 183 GLY A C 1
ATOM 1451 O O . GLY A 1 183 ? -8.016 -25.094 2.639 1 89.12 183 GLY A O 1
ATOM 1452 N N . ARG A 1 184 ? -9.5 -23.516 3.186 1 94.44 184 ARG A N 1
ATOM 1453 C CA . ARG A 1 184 ? -10.617 -24.234 2.566 1 94.44 184 ARG A CA 1
ATOM 1454 C C . ARG A 1 184 ? -11.07 -23.531 1.292 1 94.44 184 ARG A C 1
ATOM 1456 O O . ARG A 1 184 ? -11.25 -22.312 1.277 1 94.44 184 ARG A O 1
ATOM 1463 N N . GLU A 1 185 ? -11.289 -24.344 0.294 1 96.38 185 GLU A N 1
ATOM 1464 C CA . GLU A 1 185 ? -11.719 -23.766 -0.975 1 96.38 185 GLU A CA 1
ATOM 1465 C C . GLU A 1 185 ? -13.156 -23.25 -0.889 1 96.38 185 GLU A C 1
ATOM 1467 O O . GLU A 1 185 ? 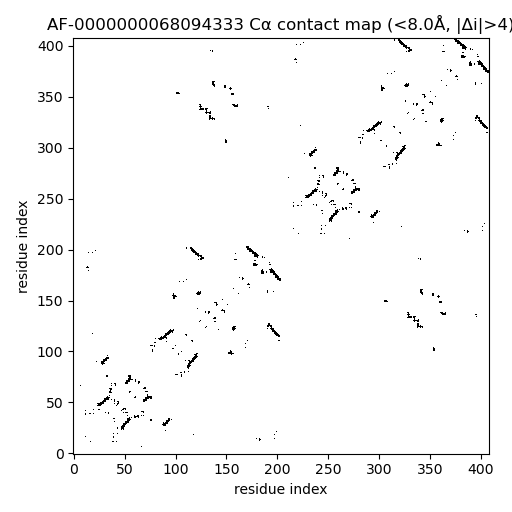-14.023 -23.922 -0.318 1 96.38 185 GLU A O 1
ATOM 1472 N N . VAL A 1 186 ? -13.375 -22.094 -1.4 1 96.81 186 VAL A N 1
ATOM 1473 C CA . VAL A 1 186 ? -14.688 -21.453 -1.413 1 96.81 186 VAL A CA 1
ATOM 1474 C C . VAL A 1 186 ? -15.219 -21.406 -2.844 1 96.81 186 VAL A C 1
ATOM 1476 O O . VAL A 1 186 ? -14.594 -20.797 -3.721 1 96.81 186 VAL A O 1
ATOM 1479 N N . ARG A 1 187 ? -16.422 -21.969 -3.061 1 95.38 187 ARG A N 1
ATOM 1480 C CA . ARG A 1 187 ? -16.969 -22.031 -4.41 1 95.38 187 ARG A CA 1
ATOM 1481 C C . ARG A 1 187 ? -18.234 -21.188 -4.527 1 95.38 187 ARG A C 1
ATOM 1483 O O . ARG A 1 187 ? -18.609 -20.766 -5.625 1 95.38 187 ARG A O 1
ATOM 1490 N N . VAL A 1 188 ? -18.859 -20.969 -3.359 1 95.31 188 VAL A N 1
ATOM 1491 C CA . VAL A 1 188 ? -20.094 -20.188 -3.344 1 95.31 188 VAL A CA 1
ATOM 1492 C C . VAL A 1 188 ? -19.781 -18.75 -2.945 1 95.31 188 VAL A C 1
ATOM 1494 O O . VAL A 1 188 ? -19.172 -18.5 -1.907 1 95.31 188 VAL A O 1
ATOM 1497 N N . PHE A 1 189 ? -20.219 -17.812 -3.725 1 94.94 189 PHE A N 1
ATOM 1498 C CA . PHE A 1 189 ? -19.984 -16.391 -3.514 1 94.94 189 PHE A CA 1
ATOM 1499 C C . PHE A 1 189 ? -18.516 -16.125 -3.215 1 94.94 189 PHE A C 1
ATOM 1501 O O . PHE A 1 189 ? -18.188 -15.547 -2.174 1 94.94 189 PHE A O 1
ATOM 1508 N N . PRO A 1 190 ? -17.688 -16.531 -4.137 1 94.94 190 PRO A N 1
ATOM 1509 C CA . PRO A 1 190 ? -16.234 -16.531 -3.873 1 94.94 190 PRO A CA 1
ATOM 1510 C C . PRO A 1 190 ? -15.695 -15.156 -3.531 1 94.94 190 PRO A C 1
ATOM 1512 O O . PRO A 1 190 ? -14.82 -15.031 -2.666 1 94.94 190 PRO A O 1
ATOM 1515 N N . SER A 1 191 ? -16.203 -14.109 -4.141 1 93.38 191 SER A N 1
ATOM 1516 C CA . SER A 1 191 ? -15.695 -12.766 -3.859 1 93.38 191 SER A CA 1
ATOM 1517 C C . SER A 1 191 ? -15.984 -12.352 -2.42 1 93.38 191 SER A C 1
ATOM 1519 O O . SER A 1 191 ? -15.109 -11.828 -1.729 1 93.38 191 SER A O 1
ATOM 1521 N N . TRP A 1 192 ? -17.078 -12.711 -1.961 1 94.31 192 TRP A N 1
ATOM 1522 C CA . TRP A 1 192 ? -17.578 -12.25 -0.665 1 94.31 192 TRP A CA 1
ATOM 1523 C C . TRP A 1 192 ? -17.047 -13.141 0.459 1 94.31 192 TRP A C 1
ATOM 1525 O O . TRP A 1 192 ? -16.906 -12.688 1.598 1 94.31 192 TRP A O 1
ATOM 1535 N N . ARG A 1 193 ? -16.734 -14.344 0.12 1 96 193 ARG A N 1
ATOM 1536 C CA . ARG A 1 193 ? -16.531 -15.297 1.203 1 96 193 ARG A CA 1
ATOM 1537 C C . ARG A 1 193 ? -15.078 -15.75 1.274 1 96 193 ARG A C 1
ATOM 1539 O O . ARG A 1 193 ? -14.688 -16.469 2.195 1 96 193 ARG A O 1
ATOM 1546 N N . SER A 1 194 ? -14.289 -15.375 0.363 1 96.44 194 SER A N 1
ATOM 1547 C CA . SER A 1 194 ? -12.914 -15.867 0.341 1 96.44 194 SER A CA 1
ATOM 1548 C C . SER A 1 194 ? -11.938 -14.805 0.838 1 96.44 194 SER A C 1
ATOM 1550 O O . SER A 1 194 ? -12.25 -13.617 0.819 1 96.44 194 SER A O 1
ATOM 1552 N N . THR A 1 195 ? -10.742 -15.234 1.336 1 95.38 195 THR A N 1
ATOM 1553 C CA . THR A 1 195 ? -9.68 -14.352 1.789 1 95.38 195 THR A CA 1
ATOM 1554 C C . THR A 1 195 ? -8.469 -14.445 0.864 1 95.38 195 THR A C 1
ATOM 1556 O O . THR A 1 195 ? -7.555 -13.617 0.94 1 95.38 195 THR A O 1
ATOM 1559 N N . LEU A 1 196 ? -8.469 -15.43 -0.005 1 96.06 196 LEU A N 1
ATOM 1560 C CA . LEU A 1 196 ? -7.355 -15.68 -0.914 1 96.06 196 LEU A CA 1
ATOM 1561 C C . LEU A 1 196 ? -7.859 -16.062 -2.303 1 96.06 196 LEU A C 1
ATOM 1563 O O . LEU A 1 196 ? -8.781 -16.859 -2.434 1 96.06 196 LEU A O 1
ATOM 1567 N N . ALA A 1 197 ? -7.305 -15.469 -3.32 1 97.44 197 ALA A N 1
ATOM 1568 C CA . ALA A 1 197 ? -7.684 -15.75 -4.703 1 97.44 197 ALA A CA 1
ATOM 1569 C C . ALA A 1 197 ? -6.5 -16.312 -5.492 1 97.44 197 ALA A C 1
ATOM 1571 O O . ALA A 1 197 ? -5.367 -15.852 -5.336 1 97.44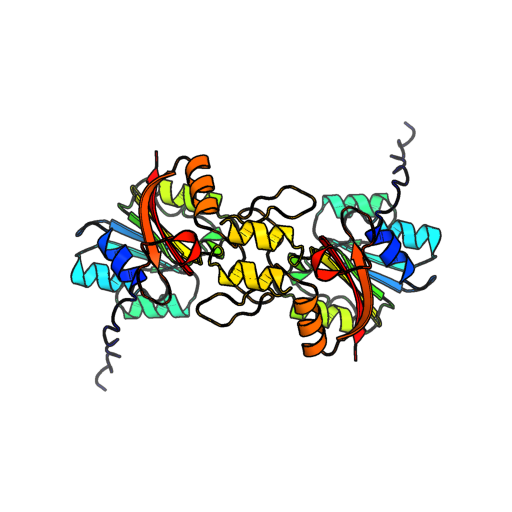 197 ALA A O 1
ATOM 1572 N N . LEU A 1 198 ? -6.766 -17.266 -6.301 1 98.38 198 LEU A N 1
ATOM 1573 C CA . LEU A 1 198 ? -5.816 -17.859 -7.242 1 98.38 198 LEU A CA 1
ATOM 1574 C C . LEU A 1 198 ? -6.324 -17.734 -8.672 1 98.38 198 LEU A C 1
ATOM 1576 O O . LEU A 1 198 ? -7.504 -17.984 -8.938 1 98.38 198 LEU A O 1
ATOM 1580 N N . TYR A 1 199 ? -5.473 -17.406 -9.586 1 98.75 199 TYR A N 1
ATOM 1581 C CA . TYR A 1 199 ? -5.809 -17.344 -11 1 98.75 199 TYR A CA 1
ATOM 1582 C C . TYR A 1 199 ? -4.723 -17.984 -11.852 1 98.75 199 TYR A C 1
ATOM 1584 O O . TYR A 1 199 ? -3.529 -17.828 -11.578 1 98.75 199 TYR A O 1
ATOM 1592 N N . ARG A 1 200 ? -5.109 -18.719 -12.773 1 98.88 200 ARG A N 1
ATOM 1593 C CA . ARG A 1 200 ? -4.262 -19.141 -13.883 1 98.88 200 ARG A CA 1
ATOM 1594 C C . ARG A 1 200 ? -4.625 -18.391 -15.164 1 98.88 200 ARG A C 1
ATOM 1596 O O . ARG A 1 200 ? -5.805 -18.281 -15.508 1 98.88 200 ARG A O 1
ATOM 1603 N N . PHE A 1 201 ? -3.641 -17.812 -15.82 1 98.75 201 PHE A N 1
ATOM 1604 C CA . PHE A 1 201 ? -3.947 -17.016 -17 1 98.75 201 PHE A CA 1
ATOM 1605 C C . PHE A 1 201 ? -2.965 -17.312 -18.125 1 98.75 201 PHE A C 1
ATOM 1607 O O . PHE A 1 201 ? -1.945 -17.969 -17.906 1 98.75 201 PHE A O 1
ATOM 1614 N N . ALA A 1 202 ? -3.318 -16.969 -19.359 1 98 202 ALA A N 1
ATOM 1615 C CA . ALA A 1 202 ? -2.475 -16.984 -20.547 1 98 202 ALA A CA 1
ATOM 1616 C C . ALA A 1 202 ? -2.547 -15.664 -21.297 1 98 202 ALA A C 1
ATOM 1618 O O . ALA A 1 202 ? -3.516 -14.914 -21.156 1 98 202 ALA A O 1
ATOM 1619 N N . ALA A 1 203 ? -1.437 -15.398 -21.984 1 90.06 203 ALA A N 1
ATOM 1620 C CA . ALA A 1 203 ? -1.506 -14.211 -22.828 1 90.06 203 ALA A CA 1
ATOM 1621 C C . ALA A 1 203 ? -2.51 -14.398 -23.953 1 90.06 203 ALA A C 1
ATOM 1623 O O . ALA A 1 203 ? -2.609 -15.492 -24.531 1 90.06 203 ALA A O 1
ATOM 1624 N N . SER A 1 204 ? -3.344 -13.406 -24.141 1 78.75 204 SER A N 1
ATOM 1625 C CA . SER A 1 204 ? -4.285 -13.5 -25.25 1 78.75 204 SER A CA 1
ATOM 1626 C C . SER A 1 204 ? -3.58 -13.336 -26.594 1 78.75 204 SER A C 1
ATOM 1628 O O . SER A 1 204 ? -2.539 -12.68 -26.672 1 78.75 204 SER A O 1
ATOM 1630 N N . MET B 1 1 ? 14.414 42.594 -22.391 1 30.59 1 MET B N 1
ATOM 1631 C CA . MET B 1 1 ? 13.5 41.469 -22.172 1 30.59 1 MET B CA 1
ATOM 1632 C C . MET B 1 1 ? 13.094 41.375 -20.719 1 30.59 1 MET B C 1
ATOM 1634 O O . MET B 1 1 ? 13.953 41.219 -19.844 1 30.59 1 MET B O 1
ATOM 1638 N N . SER B 1 2 ? 12.055 42.031 -20.281 1 34.25 2 SER B N 1
ATOM 1639 C CA . SER B 1 2 ? 11.531 42.125 -18.922 1 34.25 2 SER B CA 1
ATOM 1640 C C . SER B 1 2 ? 11.242 40.719 -18.344 1 34.25 2 SER B C 1
ATOM 1642 O O . SER B 1 2 ? 10.688 39.875 -19.031 1 34.25 2 SER B O 1
ATOM 1644 N N . PRO B 1 3 ? 12.055 40.281 -17.422 1 37.28 3 PRO B N 1
ATOM 1645 C CA . PRO B 1 3 ? 11.867 38.938 -16.875 1 37.28 3 PRO B CA 1
ATOM 1646 C C . PRO B 1 3 ? 10.406 38.656 -16.516 1 37.28 3 PRO B C 1
ATOM 1648 O O . PRO B 1 3 ? 9.703 39.531 -16.016 1 37.28 3 PRO B O 1
ATOM 1651 N N . VAL B 1 4 ? 9.594 38.094 -17.406 1 35.12 4 VAL B N 1
ATOM 1652 C CA . VAL B 1 4 ? 8.242 37.625 -17.125 1 35.12 4 VAL B CA 1
ATOM 1653 C C . VAL B 1 4 ? 8.195 37 -15.742 1 35.12 4 VAL B C 1
ATOM 1655 O O . VAL B 1 4 ? 8.812 35.938 -15.5 1 35.12 4 VAL B O 1
ATOM 1658 N N . SER B 1 5 ? 8.273 37.781 -14.703 1 32.56 5 SER B N 1
ATOM 1659 C CA . SER B 1 5 ? 7.926 37.25 -13.391 1 32.56 5 SER B CA 1
ATOM 1660 C C . SER B 1 5 ? 6.676 36.375 -13.461 1 32.56 5 SER B C 1
ATOM 1662 O O . SER B 1 5 ? 5.586 36.875 -13.742 1 32.56 5 SER B O 1
ATOM 1664 N N . ALA B 1 6 ? 6.766 35.219 -14.031 1 42.91 6 ALA B N 1
ATOM 1665 C CA . ALA B 1 6 ? 5.602 34.344 -13.867 1 42.91 6 ALA B CA 1
ATOM 1666 C C . ALA B 1 6 ? 4.902 34.594 -12.539 1 42.91 6 ALA B C 1
ATOM 1668 O O . ALA B 1 6 ? 5.418 34.25 -11.477 1 42.91 6 ALA B O 1
ATOM 1669 N N . ARG B 1 7 ? 4.211 35.75 -12.367 1 35.97 7 ARG B N 1
ATOM 1670 C CA . ARG B 1 7 ? 3.377 36.062 -11.211 1 35.97 7 ARG B CA 1
ATOM 1671 C C . ARG B 1 7 ? 2.541 34.875 -10.797 1 35.97 7 ARG B C 1
ATOM 1673 O O . ARG B 1 7 ? 1.741 34.344 -11.586 1 35.97 7 ARG B O 1
ATOM 1680 N N . PHE B 1 8 ? 3.104 33.906 -10.062 1 42.56 8 PHE B N 1
ATOM 1681 C CA . PHE B 1 8 ? 2.281 32.875 -9.422 1 42.56 8 PHE B CA 1
ATOM 1682 C C . PHE B 1 8 ? 0.97 33.5 -8.922 1 42.56 8 PHE B C 1
ATOM 1684 O O . PHE B 1 8 ? 0.972 34.438 -8.156 1 42.56 8 PHE B O 1
ATOM 1691 N N . GLU B 1 9 ? 0.09 33.844 -9.688 1 43.09 9 GLU B N 1
ATOM 1692 C CA . GLU B 1 9 ? -1.217 34.25 -9.195 1 43.09 9 GLU B CA 1
ATOM 1693 C C . GLU B 1 9 ? -1.583 33.531 -7.91 1 43.09 9 GLU B C 1
ATOM 1695 O O . GLU B 1 9 ? -1.428 32.312 -7.82 1 43.09 9 GLU B O 1
ATOM 1700 N N . PRO B 1 10 ? -1.567 34.156 -6.766 1 49.22 10 PRO B N 1
ATOM 1701 C CA . PRO B 1 10 ? -1.864 33.562 -5.461 1 49.22 10 PRO B CA 1
ATOM 1702 C C . PRO B 1 10 ? -3.021 32.562 -5.516 1 49.22 10 PRO B C 1
ATOM 1704 O O . PRO B 1 10 ? -4.168 32.969 -5.734 1 49.22 10 PRO B O 1
ATOM 1707 N N . ALA B 1 11 ? -3.008 31.625 -6.262 1 55.72 11 ALA B N 1
ATOM 1708 C CA . ALA B 1 11 ? -4.117 30.688 -6.156 1 55.72 11 ALA B CA 1
ATOM 1709 C C . ALA B 1 11 ? -4.512 30.453 -4.699 1 55.72 11 ALA B C 1
ATOM 1711 O O . ALA B 1 11 ? -3.668 30.547 -3.803 1 55.72 11 ALA B O 1
ATOM 1712 N N . ALA B 1 12 ? -5.828 30.734 -4.375 1 76.81 12 ALA B N 1
ATOM 1713 C CA . ALA B 1 12 ? -6.406 30.469 -3.057 1 76.81 12 ALA B CA 1
ATOM 1714 C C . ALA B 1 12 ? -5.883 29.156 -2.475 1 76.81 12 ALA B C 1
ATOM 1716 O O . ALA B 1 12 ? -5.699 28.188 -3.201 1 76.81 12 ALA B O 1
ATOM 1717 N N . LEU B 1 13 ? -5.23 29.312 -1.288 1 90.31 13 LEU B N 1
ATOM 1718 C CA . LEU B 1 13 ? -4.738 28.172 -0.541 1 90.31 13 LEU B CA 1
ATOM 1719 C C . LEU B 1 13 ? -5.836 27.125 -0.382 1 90.31 13 LEU B C 1
ATOM 1721 O O . LEU B 1 13 ? -6.992 27.453 -0.128 1 90.31 13 LEU B O 1
ATOM 1725 N N . ARG B 1 14 ? -5.578 25.922 -0.731 1 91.88 14 ARG B N 1
ATOM 1726 C CA . ARG B 1 14 ? -6.5 24.828 -0.47 1 91.88 14 ARG B CA 1
ATOM 1727 C C . ARG B 1 14 ? -7.121 24.953 0.917 1 91.88 14 ARG B C 1
ATOM 1729 O O . ARG B 1 14 ? -6.445 25.328 1.874 1 91.88 14 ARG B O 1
ATOM 1736 N N . PRO B 1 15 ? -8.391 24.547 1.047 1 94.44 15 PRO B N 1
ATOM 1737 C CA . PRO B 1 15 ? -9.07 24.688 2.34 1 94.44 15 PRO B CA 1
ATOM 1738 C C . PRO B 1 15 ? -8.359 23.922 3.459 1 94.44 15 PRO B C 1
ATOM 1740 O O . PRO B 1 15 ? -8.297 24.406 4.594 1 94.44 15 PRO B O 1
ATOM 1743 N N . ASP B 1 16 ? -7.887 22.75 3.16 1 94.62 16 ASP B N 1
ATOM 1744 C CA . ASP B 1 16 ? -7.203 21.984 4.199 1 94.62 16 ASP B CA 1
ATOM 1745 C C . ASP B 1 16 ? -5.902 22.656 4.617 1 94.62 16 ASP B C 1
ATOM 1747 O O . ASP B 1 16 ? -5.555 22.672 5.801 1 94.62 16 ASP B O 1
ATOM 1751 N N . LEU B 1 17 ? -5.184 23.25 3.676 1 96.75 17 LEU B N 1
ATOM 1752 C CA . LEU B 1 17 ? -3.961 23.969 4 1 96.75 17 LEU B CA 1
ATOM 1753 C C . LEU B 1 17 ? -4.27 25.234 4.805 1 96.75 17 LEU B C 1
ATOM 1755 O O . LEU B 1 17 ? -3.508 25.609 5.699 1 96.75 17 LEU B O 1
ATOM 1759 N N . ALA B 1 18 ? -5.359 25.859 4.434 1 97.06 18 ALA B N 1
ATOM 1760 C CA . ALA B 1 18 ? -5.781 27.031 5.203 1 97.06 18 ALA B CA 1
ATOM 1761 C C . ALA B 1 18 ? -6.059 26.656 6.656 1 97.06 18 ALA B C 1
ATOM 1763 O O . ALA B 1 18 ? -5.715 27.406 7.57 1 97.06 18 ALA B O 1
ATOM 1764 N N . ARG B 1 19 ? -6.707 25.562 6.863 1 97.31 19 ARG B N 1
ATOM 1765 C CA . ARG B 1 19 ? -6.984 25.078 8.211 1 97.31 19 ARG B CA 1
ATOM 1766 C C . ARG B 1 19 ? -5.691 24.797 8.969 1 97.31 19 ARG B C 1
ATOM 1768 O O . ARG B 1 19 ? -5.555 25.156 10.141 1 97.31 19 ARG B O 1
ATOM 1775 N N . ILE B 1 20 ? -4.762 24.156 8.281 1 98.12 20 ILE B N 1
ATOM 1776 C CA . ILE B 1 20 ? -3.455 23.891 8.875 1 98.12 20 ILE B CA 1
ATOM 1777 C C . ILE B 1 20 ? -2.775 25.203 9.258 1 98.12 20 ILE B C 1
ATOM 1779 O O . ILE B 1 20 ? -2.252 25.328 10.367 1 98.12 20 ILE B O 1
ATOM 1783 N N . ALA B 1 21 ? -2.801 26.141 8.375 1 98.25 21 ALA B N 1
ATOM 1784 C CA . ALA B 1 21 ? -2.203 27.438 8.633 1 98.25 21 ALA B CA 1
ATOM 1785 C C . ALA B 1 21 ? -2.793 28.078 9.883 1 98.25 21 ALA B C 1
ATOM 1787 O O . ALA B 1 21 ? -2.078 28.719 10.656 1 98.25 21 ALA B O 1
ATOM 1788 N N . GLY B 1 22 ? -4.039 27.844 10.086 1 97.94 22 GLY B N 1
ATOM 1789 C CA . GLY B 1 22 ? -4.723 28.391 11.242 1 97.94 22 GLY B CA 1
ATOM 1790 C C . GLY B 1 22 ? -4.23 27.812 12.555 1 97.94 22 GLY B C 1
ATOM 1791 O O . GLY B 1 22 ? -4.41 28.406 13.617 1 97.94 22 GLY B O 1
ATOM 1792 N N . TRP B 1 23 ? -3.627 26.641 12.531 1 98.19 23 TRP B N 1
ATOM 1793 C CA . TRP B 1 23 ? -3.131 25.969 13.727 1 98.19 23 TRP B CA 1
ATOM 1794 C C . TRP B 1 23 ? -1.688 26.375 14.016 1 98.19 23 TRP B C 1
ATOM 1796 O O . TRP B 1 23 ? -1.117 25.969 15.031 1 98.19 23 TRP B O 1
ATOM 1806 N N . ILE B 1 24 ? -1.065 27.156 13.109 1 98.31 24 ILE B N 1
ATOM 1807 C CA . ILE B 1 24 ? 0.346 27.5 13.227 1 98.31 24 ILE B CA 1
ATOM 1808 C C . ILE B 1 24 ? 0.482 28.891 13.828 1 98.31 24 ILE B C 1
ATOM 1810 O O . ILE B 1 24 ? -0.154 29.844 13.359 1 98.31 24 ILE B O 1
ATOM 1814 N N . GLU B 1 25 ? 1.279 29.047 14.828 1 97.88 25 GLU B N 1
ATOM 1815 C CA . GLU B 1 25 ? 1.489 30.312 15.508 1 97.88 25 GLU B CA 1
ATOM 1816 C C . GLU B 1 25 ? 2.258 31.297 14.617 1 97.88 25 GLU B C 1
ATOM 1818 O O . GLU B 1 25 ? 3.281 30.938 14.031 1 97.88 25 GLU B O 1
ATOM 1823 N N . PRO B 1 26 ? 1.743 32.5 14.562 1 98 26 PRO B N 1
ATOM 1824 C CA . PRO B 1 26 ? 2.5 33.5 13.797 1 98 26 PRO B CA 1
ATOM 1825 C C . PRO B 1 26 ? 3.914 33.719 14.344 1 98 26 PRO B C 1
ATOM 1827 O O . PRO B 1 26 ? 4.125 33.656 15.555 1 98 26 PRO B O 1
ATOM 1830 N N . GLY B 1 27 ? 4.859 33.938 13.461 1 98.38 27 GLY B N 1
ATOM 1831 C CA . GLY B 1 27 ? 6.23 34.25 13.844 1 98.38 27 GLY B CA 1
ATOM 1832 C C . GLY B 1 27 ? 7.012 33.031 14.281 1 98.38 27 GLY B C 1
ATOM 1833 O O . GLY B 1 27 ? 8.156 33.125 14.719 1 98.38 27 GLY B O 1
ATOM 1834 N N . SER B 1 28 ? 6.43 31.859 14.164 1 98.5 28 SER B N 1
ATOM 1835 C CA . SER B 1 28 ? 7.059 30.641 14.656 1 98.5 28 SER B CA 1
ATOM 1836 C C . SER B 1 28 ? 7.922 29.984 13.578 1 98.5 28 SER B C 1
ATOM 1838 O O . SER B 1 28 ? 7.988 30.484 12.445 1 98.5 28 SER B O 1
ATOM 1840 N N . ARG B 1 29 ? 8.688 28.969 13.938 1 98.69 29 ARG B N 1
ATOM 1841 C CA . ARG B 1 29 ? 9.5 28.156 13.039 1 98.69 29 ARG B CA 1
ATOM 1842 C C . ARG B 1 29 ? 8.75 26.906 12.594 1 98.69 29 ARG B C 1
ATOM 1844 O O . ARG B 1 29 ? 8.273 26.125 13.43 1 98.69 29 ARG B O 1
ATOM 1851 N N . VAL B 1 30 ? 8.672 26.734 11.242 1 98.81 30 VAL B N 1
ATOM 1852 C CA . VAL B 1 30 ? 7.84 25.656 10.727 1 98.81 30 VAL B CA 1
ATOM 1853 C C . VAL B 1 30 ? 8.641 24.812 9.734 1 98.81 30 VAL B C 1
ATOM 1855 O O . VAL B 1 30 ? 9.383 25.359 8.906 1 98.81 30 VAL B O 1
ATOM 1858 N N . LEU B 1 31 ? 8.57 23.516 9.867 1 98.81 31 LEU B N 1
ATOM 1859 C CA . LEU B 1 31 ? 9.07 22.562 8.883 1 98.81 31 LEU B CA 1
ATOM 1860 C C . LEU B 1 31 ? 7.922 21.891 8.141 1 98.81 31 LEU B C 1
ATOM 1862 O O . LEU B 1 31 ? 6.98 21.391 8.766 1 98.81 31 LEU B O 1
ATOM 1866 N N . ASP B 1 32 ? 7.93 21.953 6.836 1 98.75 32 ASP B N 1
ATOM 1867 C CA . ASP B 1 32 ? 6.902 21.328 6 1 98.75 32 ASP B CA 1
ATOM 1868 C C . ASP B 1 32 ? 7.461 20.141 5.238 1 98.75 32 ASP B C 1
ATOM 1870 O O . ASP B 1 32 ? 8.148 20.297 4.227 1 98.75 32 ASP B O 1
ATOM 1874 N N . LEU B 1 33 ? 7.145 18.938 5.711 1 98.69 33 LEU B N 1
ATOM 1875 C CA . LEU B 1 33 ? 7.605 17.703 5.102 1 98.69 33 LEU B CA 1
ATOM 1876 C C . LEU B 1 33 ? 6.73 17.328 3.906 1 98.69 33 LEU B C 1
ATOM 1878 O O . LEU B 1 33 ? 5.508 17.219 4.035 1 98.69 33 LEU B O 1
ATOM 1882 N N . GLY B 1 34 ? 7.379 17.031 2.787 1 97.62 34 GLY B N 1
ATOM 1883 C CA . GLY B 1 34 ? 6.594 16.906 1.568 1 97.62 34 GLY B CA 1
ATOM 1884 C C . GLY B 1 34 ? 5.875 18.188 1.196 1 97.62 34 GLY B C 1
ATOM 1885 O O . GLY B 1 34 ? 4.664 18.188 0.965 1 97.62 34 GLY B O 1
ATOM 1886 N N . CYS B 1 35 ? 6.605 19.219 0.967 1 98 35 CYS B N 1
ATOM 1887 C CA . CYS B 1 35 ? 6.027 20.562 0.926 1 98 35 CYS B CA 1
ATOM 1888 C C . CYS B 1 35 ? 5.449 20.859 -0.451 1 98 35 CYS B C 1
ATOM 1890 O O . CYS B 1 35 ? 4.789 21.875 -0.64 1 98 35 CYS B O 1
ATOM 1892 N N . GLY B 1 36 ? 5.637 20 -1.447 1 96.44 36 GLY B N 1
ATOM 1893 C CA . GLY B 1 36 ? 5.113 20.25 -2.779 1 96.44 36 GLY B CA 1
ATOM 1894 C C . GLY B 1 36 ? 5.688 21.5 -3.418 1 96.44 36 GLY B C 1
ATOM 1895 O O . GLY B 1 36 ? 6.91 21.672 -3.467 1 96.44 36 GLY B O 1
ATOM 1896 N N . ASP B 1 37 ? 4.793 22.344 -3.869 1 96.75 37 ASP B N 1
ATOM 1897 C CA . ASP B 1 37 ? 5.258 23.531 -4.559 1 96.75 37 ASP B CA 1
ATOM 1898 C C . ASP B 1 37 ? 5.496 24.672 -3.572 1 96.75 37 ASP B C 1
ATOM 1900 O O . ASP B 1 37 ? 5.695 25.828 -3.98 1 96.75 37 ASP B O 1
ATOM 1904 N N . GLY B 1 38 ? 5.344 24.422 -2.342 1 97.56 38 GLY B N 1
ATOM 1905 C CA . GLY B 1 38 ? 5.664 25.422 -1.323 1 97.56 38 GLY B CA 1
ATOM 1906 C C . GLY B 1 38 ? 4.516 26.359 -1.034 1 97.56 38 GLY B C 1
ATOM 1907 O O . GLY B 1 38 ? 4.699 27.375 -0.365 1 97.56 38 GLY B O 1
ATOM 1908 N N . ALA B 1 39 ? 3.307 26.109 -1.44 1 97.44 39 ALA B N 1
ATOM 1909 C CA . ALA B 1 39 ? 2.158 27 -1.304 1 97.44 39 ALA B CA 1
ATOM 1910 C C . ALA B 1 39 ? 1.886 27.328 0.163 1 97.44 39 ALA B C 1
ATOM 1912 O O . ALA B 1 39 ? 1.665 28.484 0.52 1 97.44 39 ALA B O 1
ATOM 1913 N N . LEU B 1 40 ? 1.897 26.297 0.961 1 98 40 LEU B N 1
ATOM 1914 C CA . LEU B 1 40 ? 1.64 26.516 2.381 1 98 40 LEU B CA 1
ATOM 1915 C C . LEU B 1 40 ? 2.703 27.422 2.992 1 98 40 LEU B C 1
ATOM 1917 O O . LEU B 1 40 ? 2.377 28.391 3.688 1 98 40 LEU B O 1
ATOM 1921 N N . LEU B 1 41 ? 3.963 27.156 2.736 1 98.19 41 LEU B N 1
ATOM 1922 C CA . LEU B 1 41 ? 5.066 27.938 3.303 1 98.19 41 LEU B CA 1
ATOM 1923 C C . LEU B 1 41 ? 5.02 29.375 2.828 1 98.19 41 LEU B C 1
ATOM 1925 O O . LEU B 1 41 ? 5.254 30.297 3.613 1 98.19 41 LEU B O 1
ATOM 1929 N N . ALA B 1 42 ? 4.762 29.578 1.564 1 97.94 42 ALA B N 1
ATOM 1930 C CA . ALA B 1 42 ? 4.641 30.922 1.031 1 97.94 42 ALA B CA 1
ATOM 1931 C C . ALA B 1 42 ? 3.525 31.703 1.738 1 97.94 42 ALA B C 1
ATOM 1933 O O . ALA B 1 42 ? 3.711 32.844 2.127 1 97.94 42 ALA B O 1
ATOM 1934 N N . TYR B 1 43 ? 2.424 31.031 1.872 1 97.69 43 TYR B N 1
ATOM 1935 C CA . TYR B 1 43 ? 1.295 31.641 2.559 1 97.69 43 TYR B CA 1
ATOM 1936 C C . TYR B 1 43 ? 1.666 32.031 3.986 1 97.69 43 TYR B C 1
ATOM 1938 O O . TYR B 1 43 ? 1.389 33.156 4.43 1 97.69 43 TYR B O 1
ATOM 1946 N N . LEU B 1 44 ? 2.285 31.125 4.699 1 97.94 44 LEU B N 1
ATOM 1947 C CA . LEU B 1 44 ? 2.674 31.359 6.086 1 97.94 44 LEU B CA 1
ATOM 1948 C C . LEU B 1 44 ? 3.674 32.5 6.188 1 97.94 44 LEU B C 1
ATOM 1950 O O . LEU B 1 44 ? 3.592 33.312 7.105 1 97.94 44 LEU B O 1
ATOM 1954 N N . ARG B 1 45 ? 4.613 32.531 5.266 1 97.56 45 ARG B N 1
ATOM 1955 C CA . ARG B 1 45 ? 5.578 33.594 5.211 1 97.56 45 ARG B CA 1
ATOM 1956 C C . ARG B 1 45 ? 4.879 34.938 4.996 1 97.56 45 ARG B C 1
ATOM 1958 O O . ARG B 1 45 ? 5.086 35.875 5.762 1 97.56 45 ARG B O 1
ATOM 1965 N N . ASP B 1 46 ? 4.023 35.031 4.098 1 96.69 46 ASP B N 1
ATOM 1966 C CA . ASP B 1 46 ? 3.445 36.281 3.627 1 96.69 46 ASP B CA 1
ATOM 1967 C C . ASP B 1 46 ? 2.373 36.781 4.59 1 96.69 46 ASP B C 1
ATOM 1969 O O . ASP B 1 46 ? 2.154 38 4.711 1 96.69 46 ASP B O 1
ATOM 1973 N N . HIS B 1 47 ? 1.732 35.844 5.348 1 96.38 47 HIS B N 1
ATOM 1974 C CA . HIS B 1 47 ? 0.55 36.25 6.09 1 96.38 47 HIS B CA 1
ATOM 1975 C C . HIS B 1 47 ? 0.732 36.031 7.59 1 96.38 47 HIS B C 1
ATOM 1977 O O . HIS B 1 47 ? -0.045 36.562 8.391 1 96.38 47 HIS B O 1
ATOM 1983 N N . ARG B 1 48 ? 1.743 35.25 7.945 1 96.44 48 ARG B N 1
ATOM 1984 C CA . ARG B 1 48 ? 1.856 34.906 9.367 1 96.44 48 ARG B CA 1
ATOM 1985 C C . ARG B 1 48 ? 3.279 35.156 9.867 1 96.44 48 ARG B C 1
ATOM 1987 O O . ARG B 1 48 ? 3.609 34.781 10.992 1 96.44 48 ARG B O 1
ATOM 1994 N N . GLN B 1 49 ? 4.219 35.688 8.977 1 97.31 49 GLN B N 1
ATOM 1995 C CA . GLN B 1 49 ? 5.602 36 9.328 1 97.31 49 GLN B CA 1
ATOM 1996 C C . GLN B 1 49 ? 6.34 34.781 9.844 1 97.31 49 GLN B C 1
ATOM 1998 O O . GLN B 1 49 ? 7.145 34.875 10.766 1 97.31 49 GLN B O 1
ATOM 2003 N N . VAL B 1 50 ? 5.961 33.625 9.391 1 97.38 50 VAL B N 1
ATOM 2004 C CA . VAL B 1 50 ? 6.566 32.344 9.773 1 97.38 50 VAL B CA 1
ATOM 2005 C C . VAL B 1 50 ? 7.91 32.188 9.062 1 97.38 50 VAL B C 1
ATOM 2007 O O . VAL B 1 50 ? 8.055 32.562 7.898 1 97.38 50 VAL B O 1
ATOM 2010 N N . ARG B 1 51 ? 8.938 31.688 9.781 1 97.5 51 ARG B N 1
ATOM 2011 C CA . ARG B 1 51 ? 10.172 31.188 9.188 1 97.5 51 ARG B CA 1
ATOM 2012 C C . ARG B 1 51 ? 10.078 29.703 8.898 1 97.5 51 ARG B C 1
ATOM 2014 O O . ARG B 1 51 ? 10.078 28.875 9.828 1 97.5 51 ARG B O 1
ATOM 2021 N N . GLY B 1 52 ? 10.008 29.375 7.641 1 97.19 52 GLY B N 1
ATOM 2022 C CA . GLY B 1 52 ? 9.711 28 7.289 1 97.19 52 GLY B CA 1
ATOM 2023 C C . GLY B 1 52 ? 10.734 27.391 6.363 1 97.19 52 GLY B C 1
ATOM 2024 O O . GLY B 1 52 ? 11.398 28.094 5.602 1 97.19 52 GLY B O 1
ATOM 2025 N N . ALA B 1 53 ? 10.906 26.141 6.449 1 98.06 53 ALA B N 1
ATOM 2026 C CA . ALA B 1 53 ? 11.68 25.312 5.516 1 98.06 53 ALA B CA 1
ATOM 2027 C C . ALA B 1 53 ? 10.883 24.094 5.082 1 98.06 53 ALA B C 1
ATOM 2029 O O . ALA B 1 53 ? 10.07 23.562 5.848 1 98.06 53 ALA B O 1
ATOM 2030 N N . GLY B 1 54 ? 11.086 23.656 3.828 1 98.44 54 GLY B N 1
ATOM 2031 C CA . GLY B 1 54 ? 10.406 22.469 3.311 1 98.44 54 GLY B CA 1
ATOM 2032 C C . GLY B 1 54 ? 11.359 21.344 2.967 1 98.44 54 GLY B C 1
ATOM 2033 O O . GLY B 1 54 ? 12.555 21.562 2.762 1 98.44 54 GLY B O 1
ATOM 2034 N N . VAL B 1 55 ? 10.875 20.188 2.98 1 98.44 55 VAL B N 1
ATOM 2035 C CA . VAL B 1 55 ? 11.562 19 2.465 1 98.44 55 VAL B CA 1
ATOM 2036 C C . VAL B 1 55 ? 10.75 18.391 1.324 1 98.44 55 VAL B C 1
ATOM 2038 O O . VAL B 1 55 ? 9.555 18.141 1.468 1 98.44 55 VAL B O 1
ATOM 2041 N N . GLU B 1 56 ? 11.398 18.203 0.223 1 97.88 56 GLU B N 1
ATOM 2042 C CA . GLU B 1 56 ? 10.727 17.703 -0.97 1 97.88 56 GLU B CA 1
ATOM 2043 C C . GLU B 1 56 ? 11.664 16.828 -1.797 1 97.88 56 GLU B C 1
ATOM 2045 O O . GLU B 1 56 ? 12.844 17.141 -1.941 1 97.88 56 GLU B O 1
ATOM 2050 N N . ILE B 1 57 ? 11.039 15.773 -2.275 1 97 57 ILE B N 1
ATOM 2051 C CA . ILE B 1 57 ? 11.891 14.82 -2.984 1 97 57 ILE B CA 1
ATOM 2052 C C . ILE B 1 57 ? 11.852 15.117 -4.484 1 97 57 ILE B C 1
ATOM 2054 O O . ILE B 1 57 ? 12.836 14.875 -5.191 1 97 57 ILE B O 1
ATOM 2058 N N . ASP B 1 58 ? 10.82 15.648 -5.039 1 96.69 58 ASP B N 1
ATOM 2059 C CA . ASP B 1 58 ? 10.609 15.844 -6.469 1 96.69 58 ASP B CA 1
ATOM 2060 C C . ASP B 1 58 ? 11.32 17.094 -6.961 1 96.69 58 ASP B C 1
ATOM 2062 O O . ASP B 1 58 ? 11.117 18.188 -6.422 1 96.69 58 ASP B O 1
ATOM 2066 N N . ASP B 1 59 ? 11.992 16.969 -8.039 1 96.88 59 ASP B N 1
ATOM 2067 C CA . ASP B 1 59 ? 12.781 18.062 -8.586 1 96.88 59 ASP B CA 1
ATOM 2068 C C . ASP B 1 59 ? 11.891 19.219 -9.016 1 96.88 59 ASP B C 1
ATOM 2070 O O . ASP B 1 59 ? 12.211 20.391 -8.773 1 96.88 59 ASP B O 1
ATOM 2074 N N . ASN B 1 60 ? 10.867 18.891 -9.633 1 97.5 60 ASN B N 1
ATOM 2075 C CA . ASN B 1 60 ? 9.984 19.938 -10.141 1 97.5 60 ASN B CA 1
ATOM 2076 C C . ASN B 1 60 ? 9.375 20.766 -9.008 1 97.5 60 ASN B C 1
ATOM 2078 O O . ASN B 1 60 ? 9.211 21.984 -9.133 1 97.5 60 ASN B O 1
ATOM 2082 N N . TYR B 1 61 ? 9.117 20.125 -7.965 1 97.56 61 TYR B N 1
ATOM 2083 C CA . TYR B 1 61 ? 8.562 20.828 -6.816 1 97.56 61 TYR B CA 1
ATOM 2084 C C . TYR B 1 61 ? 9.625 21.688 -6.133 1 97.56 61 TYR B C 1
ATOM 2086 O O . TYR B 1 61 ? 9.336 22.781 -5.668 1 97.56 61 TYR B O 1
ATOM 2094 N N . VAL B 1 62 ? 10.797 21.156 -6.09 1 97.75 62 VAL B N 1
ATOM 2095 C CA . VAL B 1 62 ? 11.898 21.938 -5.52 1 97.75 62 VAL B CA 1
ATOM 2096 C C . VAL B 1 62 ? 12.07 23.234 -6.301 1 97.75 62 VAL B C 1
ATOM 2098 O O . VAL B 1 62 ? 12.188 24.312 -5.711 1 97.75 62 VAL B O 1
ATOM 2101 N N . ILE B 1 63 ? 12.062 23.141 -7.586 1 97.81 63 ILE B N 1
ATOM 2102 C CA . ILE B 1 63 ? 12.203 24.312 -8.453 1 97.81 63 ILE B CA 1
ATOM 2103 C C . ILE B 1 63 ? 11.07 25.297 -8.188 1 97.81 63 ILE B C 1
ATOM 2105 O O . ILE B 1 63 ? 11.297 26.5 -8.07 1 97.81 63 ILE B O 1
ATOM 2109 N N . ALA B 1 64 ? 9.867 24.766 -8.055 1 97.62 64 ALA B N 1
ATOM 2110 C CA . ALA B 1 64 ? 8.703 25.609 -7.777 1 97.62 64 ALA B CA 1
ATOM 2111 C C . ALA B 1 64 ? 8.867 26.344 -6.453 1 97.62 64 ALA B C 1
ATOM 2113 O O . ALA B 1 64 ? 8.508 27.531 -6.348 1 97.62 64 ALA B O 1
ATOM 2114 N N . CYS B 1 65 ? 9.359 25.672 -5.496 1 97.81 65 CYS B N 1
ATOM 2115 C CA . CYS B 1 65 ? 9.594 26.297 -4.195 1 97.81 65 CYS B CA 1
ATOM 2116 C C . CYS B 1 65 ? 10.586 27.453 -4.312 1 97.81 65 CYS B C 1
ATOM 2118 O O . CYS B 1 65 ? 10.344 28.531 -3.77 1 97.81 65 CYS B O 1
ATOM 2120 N N . VAL B 1 66 ? 11.664 27.25 -5.012 1 97.12 66 VAL B N 1
ATOM 2121 C CA . VAL B 1 66 ? 12.688 28.266 -5.211 1 97.12 66 VAL B CA 1
ATOM 2122 C C . VAL B 1 66 ? 12.078 29.484 -5.906 1 97.12 66 VAL B C 1
ATOM 2124 O O . VAL B 1 66 ? 12.312 30.625 -5.504 1 97.12 66 VAL B O 1
ATOM 2127 N N . GLN B 1 67 ? 11.266 29.188 -6.84 1 97.12 67 GLN B N 1
ATOM 2128 C CA . GLN B 1 67 ? 10.617 30.266 -7.586 1 97.12 67 GLN B CA 1
ATOM 2129 C C . GLN B 1 67 ? 9.672 31.062 -6.688 1 97.12 67 GLN B C 1
ATOM 2131 O O . GLN B 1 67 ? 9.5 32.281 -6.875 1 97.12 67 GLN B O 1
ATOM 2136 N N . ARG B 1 68 ? 9.156 30.422 -5.695 1 95.69 68 ARG B N 1
ATOM 2137 C CA . ARG B 1 68 ? 8.234 31.078 -4.77 1 95.69 68 ARG B CA 1
ATOM 2138 C C . ARG B 1 68 ? 8.984 31.781 -3.65 1 95.69 68 ARG B C 1
ATOM 2140 O O . ARG B 1 68 ? 8.375 32.469 -2.824 1 95.69 68 ARG B O 1
ATOM 2147 N N . GLY B 1 69 ? 10.305 31.547 -3.607 1 96.31 69 GLY B N 1
ATOM 2148 C CA . GLY B 1 69 ? 11.125 32.188 -2.594 1 96.31 69 GLY B CA 1
ATOM 2149 C C . GLY B 1 69 ? 11.078 31.469 -1.252 1 96.31 69 GLY B C 1
ATOM 2150 O O . GLY B 1 69 ? 11.242 32.094 -0.206 1 96.31 69 GLY B O 1
ATOM 2151 N N . VAL B 1 70 ? 10.695 30.234 -1.267 1 96.69 70 VAL B N 1
ATOM 2152 C CA . VAL B 1 70 ? 10.664 29.5 -0.008 1 96.69 70 VAL B CA 1
ATOM 2153 C C . VAL B 1 70 ? 11.867 28.578 0.081 1 96.69 70 VAL B C 1
ATOM 2155 O O . VAL B 1 70 ? 12.312 28.016 -0.93 1 96.69 70 VAL B O 1
ATOM 2158 N N . GLU B 1 71 ? 12.414 28.406 1.302 1 97.81 71 GLU B N 1
ATOM 2159 C CA . GLU B 1 71 ? 13.539 27.516 1.546 1 97.81 71 GLU B CA 1
ATOM 2160 C C . GLU B 1 71 ? 13.109 26.047 1.457 1 97.81 71 GLU B C 1
ATOM 2162 O O . GLU B 1 71 ? 12.078 25.672 2.021 1 97.81 71 GLU B O 1
ATOM 2167 N N . VAL B 1 72 ? 13.898 25.219 0.695 1 98.31 72 VAL B N 1
ATOM 2168 C CA . VAL B 1 72 ? 13.539 23.812 0.521 1 98.31 72 VAL B CA 1
ATOM 2169 C C . VAL B 1 72 ? 14.805 22.953 0.452 1 98.31 72 VAL B C 1
ATOM 2171 O O . VAL B 1 72 ? 15.812 23.375 -0.124 1 98.31 72 VAL B O 1
ATOM 2174 N N . ILE B 1 73 ? 14.742 21.875 1.092 1 97.38 73 ILE B N 1
ATOM 2175 C CA . ILE B 1 73 ? 15.789 20.859 1.034 1 97.38 73 ILE B CA 1
ATOM 2176 C C . ILE B 1 73 ? 15.281 19.641 0.269 1 97.38 73 ILE B C 1
ATOM 2178 O O . ILE B 1 73 ? 14.188 19.156 0.53 1 97.38 73 ILE B O 1
ATOM 2182 N N . GLN B 1 74 ? 16.078 19.188 -0.741 1 96.88 74 GLN B N 1
ATOM 2183 C CA . GLN B 1 74 ? 15.703 17.984 -1.472 1 96.88 74 GLN B CA 1
ATOM 2184 C C . GLN B 1 74 ? 16.188 16.734 -0.752 1 96.88 74 GLN B C 1
ATOM 2186 O O . GLN B 1 74 ? 17.391 16.484 -0.669 1 96.88 74 GLN B O 1
ATOM 2191 N N . GLN B 1 75 ? 15.242 16 -0.266 1 95.88 75 GLN B N 1
ATOM 2192 C CA . GLN B 1 75 ? 15.578 14.797 0.483 1 95.88 75 GLN B CA 1
ATOM 2193 C C . GLN B 1 75 ? 14.422 13.805 0.489 1 95.88 75 GLN B C 1
ATOM 2195 O O . GLN B 1 75 ? 13.258 14.203 0.397 1 95.88 75 GLN B O 1
ATOM 2200 N N . ASN B 1 76 ? 14.828 12.539 0.596 1 96.38 76 ASN B N 1
ATOM 2201 C CA . ASN B 1 76 ? 13.859 11.469 0.817 1 96.38 76 ASN B CA 1
ATOM 2202 C C . ASN B 1 76 ? 13.477 11.352 2.291 1 96.38 76 ASN B C 1
ATOM 2204 O O . ASN B 1 76 ? 14.336 11.094 3.137 1 96.38 76 ASN B O 1
ATOM 2208 N N . LEU B 1 77 ? 12.211 11.516 2.551 1 96.06 77 LEU B N 1
ATOM 2209 C CA . LEU B 1 77 ? 11.742 11.484 3.932 1 96.06 77 LEU B CA 1
ATOM 2210 C C . LEU B 1 77 ? 11.977 10.102 4.547 1 96.06 77 LEU B C 1
ATOM 2212 O O . LEU B 1 77 ? 12.102 9.977 5.77 1 96.06 77 LEU B O 1
ATOM 2216 N N . GLU B 1 78 ? 12.016 9.055 3.711 1 94 78 GLU B N 1
ATOM 2217 C CA . GLU B 1 78 ? 12.242 7.699 4.195 1 94 78 GLU B CA 1
ATOM 2218 C C . GLU B 1 78 ? 13.625 7.566 4.84 1 94 78 GLU B C 1
ATOM 2220 O O . GLU B 1 78 ? 13.852 6.66 5.641 1 94 78 GLU B O 1
ATOM 2225 N N . ASP B 1 79 ? 14.422 8.508 4.543 1 92.81 79 ASP B N 1
ATOM 2226 C CA . ASP B 1 79 ? 15.766 8.484 5.109 1 92.81 79 ASP B CA 1
ATOM 2227 C C . ASP B 1 79 ? 15.781 9.125 6.496 1 92.81 79 ASP B C 1
ATOM 2229 O O . ASP B 1 79 ? 16.812 9.109 7.176 1 92.81 79 ASP B O 1
ATOM 2233 N N . GLY B 1 80 ? 14.672 9.672 6.875 1 91.19 80 GLY B N 1
ATOM 2234 C CA . GLY B 1 80 ? 14.57 10.281 8.188 1 91.19 80 GLY B CA 1
ATOM 2235 C C . GLY B 1 80 ? 14.797 11.781 8.172 1 91.19 80 GLY B C 1
ATOM 2236 O O . GLY B 1 80 ? 14.766 12.406 7.113 1 91.19 80 GLY B O 1
ATOM 2237 N N . LEU B 1 81 ? 14.883 12.289 9.414 1 96 81 LEU B N 1
ATOM 2238 C CA . LEU B 1 81 ? 15.031 13.727 9.594 1 96 81 LEU B CA 1
ATOM 2239 C C . LEU B 1 81 ? 16.281 14.047 10.406 1 96 81 LEU B C 1
ATOM 2241 O O . LEU B 1 81 ? 16.281 14.961 11.234 1 96 81 LEU B O 1
ATOM 2245 N N . ALA B 1 82 ? 17.25 13.32 10.203 1 93.81 82 ALA B N 1
ATOM 2246 C CA . ALA B 1 82 ? 18.484 13.398 11 1 93.81 82 ALA B CA 1
ATOM 2247 C C . ALA B 1 82 ? 19.156 14.758 10.836 1 93.81 82 ALA B C 1
ATOM 2249 O O . ALA B 1 82 ? 19.938 15.172 11.695 1 93.81 82 ALA B O 1
ATOM 2250 N N . LEU B 1 83 ? 18.906 15.414 9.789 1 94.62 83 LEU B N 1
ATOM 2251 C CA . LEU B 1 83 ? 19.531 16.703 9.5 1 94.62 83 LEU B CA 1
ATOM 2252 C C . LEU B 1 83 ? 19.047 17.781 10.461 1 94.62 83 LEU B C 1
ATOM 2254 O O . LEU B 1 83 ? 19.656 18.844 10.562 1 94.62 83 LEU B O 1
ATOM 2258 N N . PHE B 1 84 ? 17.984 17.5 11.156 1 97.5 84 PHE B N 1
ATOM 2259 C CA . PHE B 1 84 ? 17.391 18.516 12.016 1 97.5 84 PHE B CA 1
ATOM 2260 C C . PHE B 1 84 ? 17.562 18.156 13.484 1 97.5 84 PHE B C 1
ATOM 2262 O O . PHE B 1 84 ? 17.453 16.984 13.859 1 97.5 84 PHE B O 1
ATOM 2269 N N . ASP B 1 85 ? 17.703 19.172 14.305 1 97.69 85 ASP B N 1
ATOM 2270 C CA . ASP B 1 85 ? 17.906 18.984 15.734 1 97.69 85 ASP B CA 1
ATOM 2271 C C . ASP B 1 85 ? 16.578 18.766 16.469 1 97.69 85 ASP B C 1
ATOM 2273 O O . ASP B 1 85 ? 15.516 19.031 15.906 1 97.69 85 ASP B O 1
ATOM 2277 N N . ASP B 1 86 ? 16.75 18.297 17.719 1 97.88 86 ASP B N 1
ATOM 2278 C CA . ASP B 1 86 ? 15.586 18.156 18.594 1 97.88 86 ASP B CA 1
ATOM 2279 C C . ASP B 1 86 ? 14.93 19.516 18.844 1 97.88 86 ASP B C 1
ATOM 2281 O O . ASP B 1 86 ? 15.609 20.484 19.203 1 97.88 86 ASP B O 1
ATOM 2285 N N . GLN B 1 87 ? 13.68 19.562 18.547 1 97.88 87 GLN B N 1
ATOM 2286 C CA . GLN B 1 87 ? 12.852 20.734 18.844 1 97.88 87 GLN B CA 1
ATOM 2287 C C . GLN B 1 87 ? 13.367 21.984 18.141 1 97.88 87 GLN B C 1
ATOM 2289 O O . GLN B 1 87 ? 13.344 23.078 18.688 1 97.88 87 GLN B O 1
ATOM 2294 N N . GLN B 1 88 ? 13.906 21.734 17 1 98.25 88 GLN B N 1
ATOM 2295 C CA . GLN B 1 88 ? 14.398 22.844 16.188 1 98.25 88 GLN B CA 1
ATOM 2296 C C . GLN B 1 88 ? 13.25 23.719 15.68 1 98.25 88 GLN B C 1
ATOM 2298 O O . GLN B 1 88 ? 13.406 24.922 15.477 1 98.25 88 GLN B O 1
ATOM 2303 N N . PHE B 1 89 ? 12.094 23.172 15.586 1 98.62 89 PHE B N 1
ATOM 2304 C CA . PHE B 1 89 ? 10.93 23.875 15.062 1 98.62 89 PHE B CA 1
ATOM 2305 C C . PHE B 1 89 ? 9.812 23.922 16.094 1 98.62 89 PHE B C 1
ATOM 2307 O O . PHE B 1 89 ? 9.797 23.125 17.031 1 98.62 89 PHE B O 1
ATOM 2314 N N . ASP B 1 90 ? 8.945 24.875 15.867 1 98.75 90 ASP B N 1
ATOM 2315 C CA . ASP B 1 90 ? 7.738 24.938 16.688 1 98.75 90 ASP B CA 1
ATOM 2316 C C . ASP B 1 90 ? 6.664 23.984 16.172 1 98.75 90 ASP B C 1
ATOM 2318 O O . ASP B 1 90 ? 5.969 23.328 16.953 1 98.75 90 ASP B O 1
ATOM 2322 N N . THR B 1 91 ? 6.57 23.922 14.859 1 98.81 91 THR B N 1
ATOM 2323 C CA . THR B 1 91 ? 5.586 23.062 14.219 1 98.81 91 THR B CA 1
ATOM 2324 C C . THR B 1 91 ? 6.191 22.344 13.016 1 98.81 91 THR B C 1
ATOM 2326 O O . THR B 1 91 ? 6.945 22.938 12.25 1 98.81 91 THR B O 1
ATOM 2329 N N . VAL B 1 92 ? 5.922 21.094 12.859 1 98.88 92 VAL B N 1
ATOM 2330 C CA . VAL B 1 92 ? 6.242 20.328 11.656 1 98.88 92 VAL B CA 1
ATOM 2331 C C . VAL B 1 92 ? 4.957 19.828 11.008 1 98.88 92 VAL B C 1
ATOM 2333 O O . VAL B 1 92 ? 4.031 19.391 11.703 1 98.88 92 VAL B O 1
ATOM 2336 N N . VAL B 1 93 ? 4.875 19.938 9.688 1 98.88 93 VAL B N 1
ATOM 2337 C CA . VAL B 1 93 ? 3.678 19.578 8.938 1 98.88 93 VAL B CA 1
ATOM 2338 C C . VAL B 1 93 ? 3.998 18.438 7.973 1 98.88 93 VAL B C 1
ATOM 2340 O O . VAL B 1 93 ? 5.051 18.438 7.332 1 98.88 93 VAL B O 1
ATOM 2343 N N . LEU B 1 94 ? 3.172 17.484 7.914 1 98.5 94 LEU B N 1
ATOM 2344 C CA . LEU B 1 94 ? 3.182 16.406 6.938 1 98.5 94 LEU B CA 1
ATOM 2345 C C . LEU B 1 94 ? 1.806 16.234 6.305 1 98.5 94 LEU B C 1
ATOM 2347 O O . LEU B 1 94 ? 0.986 15.453 6.789 1 98.5 94 LEU B O 1
ATOM 2351 N N . SER B 1 95 ? 1.585 16.938 5.215 1 96.88 95 SER B N 1
ATOM 2352 C CA . SER B 1 95 ? 0.263 17 4.602 1 96.88 95 SER B CA 1
ATOM 2353 C C . SER B 1 95 ? 0.147 16.016 3.438 1 96.88 95 SER B C 1
ATOM 2355 O O . SER B 1 95 ? 0.863 16.141 2.443 1 96.88 95 SER B O 1
ATOM 2357 N N . GLN B 1 96 ? -0.804 15.094 3.566 1 93.94 96 GLN B N 1
ATOM 2358 C CA . GLN B 1 96 ? -1.134 14.133 2.52 1 93.94 96 GLN B CA 1
ATOM 2359 C C . GLN B 1 96 ? 0.118 13.43 2.008 1 93.94 96 GLN B C 1
ATOM 2361 O O . GLN B 1 96 ? 0.334 13.336 0.798 1 93.94 96 GLN B O 1
ATOM 2366 N N . THR B 1 97 ? 0.888 12.992 2.91 1 94.38 97 THR B N 1
ATOM 2367 C CA . THR B 1 97 ? 2.152 12.336 2.602 1 94.38 97 THR B CA 1
ATOM 2368 C C . THR B 1 97 ? 2.33 11.078 3.451 1 94.38 97 THR B C 1
ATOM 2370 O O . THR B 1 97 ? 2.973 10.117 3.021 1 94.38 97 THR B O 1
ATOM 2373 N N . LEU B 1 98 ? 1.71 11.023 4.633 1 94.62 98 LEU B N 1
ATOM 2374 C CA . LEU B 1 98 ? 1.863 9.922 5.578 1 94.62 98 LEU B CA 1
ATOM 2375 C C . LEU B 1 98 ? 1.51 8.594 4.926 1 94.62 98 LEU B C 1
ATOM 2377 O O . LEU B 1 98 ? 2.195 7.59 5.137 1 94.62 98 LEU B O 1
ATOM 2381 N N . GLN B 1 99 ? 0.478 8.547 4.125 1 91.38 99 GLN B N 1
ATOM 2382 C CA . GLN B 1 99 ? -0.044 7.332 3.502 1 91.38 99 GLN B CA 1
ATOM 2383 C C . GLN B 1 99 ? 0.952 6.754 2.502 1 91.38 99 GLN B C 1
ATOM 2385 O O . GLN B 1 99 ? 0.837 5.594 2.105 1 91.38 99 GLN B O 1
ATOM 2390 N N . SER B 1 100 ? 1.839 7.527 2.092 1 92.62 100 SER B N 1
ATOM 2391 C CA . SER B 1 100 ? 2.811 7.102 1.089 1 92.62 100 SER B CA 1
ATOM 2392 C C . SER B 1 100 ? 4.133 6.707 1.735 1 92.62 100 SER B C 1
ATOM 2394 O O . SER B 1 100 ? 5.062 6.281 1.047 1 92.62 100 SER B O 1
ATOM 2396 N N . MET B 1 101 ? 4.195 6.809 3.057 1 93.56 101 MET B N 1
ATOM 2397 C CA . MET B 1 101 ? 5.426 6.5 3.779 1 93.56 101 MET B CA 1
ATOM 2398 C C . MET B 1 101 ? 5.516 5.008 4.086 1 93.56 101 MET B C 1
ATOM 2400 O O . MET B 1 101 ? 4.562 4.414 4.59 1 93.56 101 MET B O 1
ATOM 2404 N N . HIS B 1 102 ? 6.688 4.453 3.854 1 91.31 102 HIS B N 1
ATOM 2405 C CA . HIS B 1 102 ? 6.898 3.064 4.25 1 91.31 102 HIS B CA 1
ATOM 2406 C C . HIS B 1 102 ? 7.031 2.938 5.762 1 91.31 102 HIS B C 1
ATOM 2408 O O . HIS B 1 102 ? 6.523 1.984 6.359 1 91.31 102 HIS B O 1
ATOM 2414 N N . ARG B 1 103 ? 7.703 3.877 6.34 1 92.75 103 ARG B N 1
ATOM 2415 C CA . ARG B 1 103 ? 7.961 3.84 7.777 1 92.75 103 ARG B CA 1
ATOM 2416 C C . ARG B 1 103 ? 7.129 4.891 8.508 1 92.75 103 ARG B C 1
ATOM 2418 O O . ARG B 1 103 ? 7.68 5.848 9.062 1 92.75 103 ARG B O 1
ATOM 2425 N N . THR B 1 104 ? 5.883 4.551 8.688 1 95.62 104 THR B N 1
ATOM 2426 C CA . THR B 1 104 ? 4.902 5.488 9.227 1 95.62 104 THR B CA 1
ATOM 2427 C C . THR B 1 104 ? 5.223 5.832 10.68 1 95.62 104 THR B C 1
ATOM 2429 O O . THR B 1 104 ? 5.254 7.008 11.055 1 95.62 104 THR B O 1
ATOM 2432 N N . GLU B 1 105 ? 5.5 4.844 11.5 1 96.12 105 GLU B N 1
ATOM 2433 C CA . GLU B 1 105 ? 5.805 5.074 12.914 1 96.12 105 GLU B CA 1
ATOM 2434 C C . GLU B 1 105 ? 7.062 5.922 13.07 1 96.12 105 GLU B C 1
ATOM 2436 O O . GLU B 1 105 ? 7.098 6.848 13.883 1 96.12 105 GLU B O 1
ATOM 2441 N N . HIS B 1 106 ? 8.023 5.629 12.273 1 96.44 106 HIS B N 1
ATOM 2442 C CA . HIS B 1 106 ? 9.305 6.32 12.359 1 96.44 106 HIS B CA 1
ATOM 2443 C C . HIS B 1 106 ? 9.148 7.809 12.062 1 96.44 106 HIS B C 1
ATOM 2445 O O . HIS B 1 106 ? 9.672 8.648 12.789 1 96.44 106 HIS B O 1
ATOM 2451 N N . ILE B 1 107 ? 8.414 8.125 11.008 1 97.5 107 ILE B N 1
ATOM 2452 C CA . ILE B 1 107 ? 8.289 9.523 10.617 1 97.5 107 ILE B CA 1
ATOM 2453 C C . ILE B 1 107 ? 7.504 10.289 11.68 1 97.5 107 ILE B C 1
ATOM 2455 O O . ILE B 1 107 ? 7.801 11.453 11.969 1 97.5 107 ILE B O 1
ATOM 2459 N N . LEU B 1 108 ? 6.531 9.648 12.281 1 98 108 LEU B N 1
ATOM 2460 C CA . LEU B 1 108 ? 5.77 10.305 13.344 1 98 108 LEU B CA 1
ATOM 2461 C C . LEU B 1 108 ? 6.652 10.57 14.555 1 98 108 LEU B C 1
ATOM 2463 O O . LEU B 1 108 ? 6.57 11.648 15.156 1 98 108 LEU B O 1
ATOM 2467 N N . ARG B 1 109 ? 7.5 9.664 14.891 1 97.75 109 ARG B N 1
ATOM 2468 C CA . ARG B 1 109 ? 8.438 9.859 15.992 1 97.75 109 ARG B CA 1
ATOM 2469 C C . ARG B 1 109 ? 9.414 10.992 15.68 1 97.75 109 ARG B C 1
ATOM 2471 O O . ARG B 1 109 ? 9.711 11.812 16.547 1 97.75 109 ARG B O 1
ATOM 2478 N N . GLU B 1 110 ? 9.875 10.969 14.484 1 98.12 110 GLU B N 1
ATOM 2479 C CA . GLU B 1 110 ? 10.797 12.023 14.07 1 98.12 110 GLU B CA 1
ATOM 2480 C C . GLU B 1 110 ? 10.125 13.391 14.109 1 98.12 110 GLU B C 1
ATOM 2482 O O . GLU B 1 110 ? 10.734 14.383 14.508 1 98.12 110 GLU B O 1
ATOM 2487 N N . MET B 1 111 ? 8.859 13.438 13.656 1 98.44 111 MET B N 1
ATOM 2488 C CA . MET B 1 111 ? 8.117 14.688 13.734 1 98.44 111 MET B CA 1
ATOM 2489 C C . MET B 1 111 ? 8.062 15.195 15.172 1 98.44 111 MET B C 1
ATOM 2491 O O . MET B 1 111 ? 8.312 16.375 15.43 1 98.44 111 MET B O 1
ATOM 2495 N N . ALA B 1 112 ? 7.805 14.281 16.094 1 98.25 112 ALA B N 1
ATOM 2496 C CA . ALA B 1 112 ? 7.711 14.648 17.5 1 98.25 112 ALA B CA 1
ATOM 2497 C C . ALA B 1 112 ? 9.07 15.07 18.047 1 98.25 112 ALA B C 1
ATOM 2499 O O . ALA B 1 112 ? 9.148 15.875 18.984 1 98.25 112 ALA B O 1
ATOM 2500 N N . ARG B 1 113 ? 10.078 14.523 17.469 1 98.19 113 ARG B N 1
ATOM 2501 C CA . ARG B 1 113 ? 11.43 14.852 17.906 1 98.19 113 ARG B CA 1
ATOM 2502 C C . ARG B 1 113 ? 11.844 16.234 17.438 1 98.19 113 ARG B C 1
ATOM 2504 O O . ARG B 1 113 ? 12.398 17.031 18.219 1 98.19 113 ARG B O 1
ATOM 2511 N N . VAL B 1 114 ? 11.547 16.656 16.234 1 98.31 114 VAL B N 1
ATOM 2512 C CA . VAL B 1 114 ? 12.125 17.844 15.625 1 98.31 114 VAL B CA 1
ATOM 2513 C C . VAL B 1 114 ? 11.281 19.062 15.953 1 98.31 114 VAL B C 1
ATOM 2515 O O . VAL B 1 114 ? 11.719 20.203 15.781 1 98.31 114 VAL B O 1
ATOM 2518 N N . ALA B 1 115 ? 10.023 18.875 16.453 1 98.56 115 ALA B N 1
ATOM 2519 C CA . ALA B 1 115 ? 9.148 20.016 16.703 1 98.56 115 ALA B CA 1
ATOM 2520 C C . ALA B 1 115 ? 8.312 19.812 17.969 1 98.56 115 ALA B C 1
ATOM 2522 O O . ALA B 1 115 ? 8.078 18.672 18.375 1 98.56 115 ALA B O 1
ATOM 2523 N N . ARG B 1 116 ? 7.852 20.906 18.453 1 98.19 116 ARG B N 1
ATOM 2524 C CA . ARG B 1 116 ? 6.973 20.875 19.625 1 98.19 116 ARG B CA 1
ATOM 2525 C C . ARG B 1 116 ? 5.594 20.344 19.25 1 98.19 116 ARG B C 1
ATOM 2527 O O . ARG B 1 116 ? 4.984 19.594 20.031 1 98.19 116 ARG B O 1
ATOM 2534 N N . HIS B 1 117 ? 5.125 20.734 18.109 1 98.69 117 HIS B N 1
ATOM 2535 C CA . HIS B 1 117 ? 3.832 20.297 17.609 1 98.69 117 HIS B CA 1
ATOM 2536 C C . HIS B 1 117 ? 3.965 19.688 16.219 1 98.69 117 HIS B C 1
ATOM 2538 O O . HIS B 1 117 ? 4.809 20.109 15.422 1 98.69 117 HIS B O 1
ATOM 2544 N N . GLY B 1 118 ? 3.148 18.656 15.977 1 98.75 118 GLY B N 1
ATOM 2545 C CA . GLY B 1 118 ? 3.02 18.078 14.648 1 98.75 118 GLY B CA 1
ATOM 2546 C C . GLY B 1 118 ? 1.629 18.234 14.062 1 98.75 118 GLY B C 1
ATOM 2547 O O . GLY B 1 118 ? 0.636 18.219 14.797 1 98.75 118 GLY B O 1
ATOM 2548 N N . VAL B 1 119 ? 1.595 18.469 12.805 1 98.88 119 VAL B N 1
ATOM 2549 C CA . VAL B 1 119 ? 0.341 18.438 12.055 1 98.88 119 VAL B CA 1
ATOM 2550 C C . VAL B 1 119 ? 0.421 17.406 10.938 1 98.88 119 VAL B C 1
ATOM 2552 O O . VAL B 1 119 ? 1.377 17.406 10.156 1 98.88 119 VAL B O 1
ATOM 2555 N N . VAL B 1 120 ? -0.566 16.531 10.883 1 98.5 120 VAL B N 1
ATOM 2556 C CA . VAL B 1 120 ? -0.593 15.516 9.844 1 98.5 120 VAL B CA 1
ATOM 2557 C C . VAL B 1 120 ? -1.968 15.492 9.172 1 98.5 120 VAL B C 1
ATOM 2559 O O . VAL B 1 120 ? -2.982 15.75 9.828 1 98.5 120 VAL B O 1
ATOM 2562 N N . SER B 1 121 ? -1.951 15.289 7.887 1 97.31 121 SER B N 1
ATOM 2563 C CA . SER B 1 121 ? -3.197 15.023 7.176 1 97.31 121 SER B CA 1
ATOM 2564 C C . SER B 1 121 ? -3.062 13.805 6.27 1 97.31 121 SER B C 1
ATOM 2566 O O . SER B 1 121 ? -1.968 13.492 5.793 1 97.31 121 SER B O 1
ATOM 2568 N N . PHE B 1 122 ? -4.137 13.102 6.078 1 95.62 122 PHE B N 1
ATOM 2569 C CA . PHE B 1 122 ? -4.176 11.914 5.23 1 95.62 122 PHE B CA 1
ATOM 2570 C C . PHE B 1 122 ? -5.598 11.625 4.766 1 95.62 122 PHE B C 1
ATOM 2572 O O . PHE B 1 122 ? -6.562 12.047 5.41 1 95.62 122 PHE B O 1
ATOM 2579 N N . PRO B 1 123 ? -5.699 10.914 3.625 1 94.38 123 PRO B N 1
ATOM 2580 C CA . PRO B 1 123 ? -7.035 10.477 3.213 1 94.38 123 PRO B CA 1
ATOM 2581 C C . PRO B 1 123 ? -7.684 9.539 4.223 1 94.38 123 PRO B C 1
ATOM 2583 O O . PRO B 1 123 ? -7.012 8.68 4.797 1 94.38 123 PRO B O 1
ATOM 2586 N N . ASN B 1 124 ? -8.938 9.789 4.469 1 95.62 124 ASN B N 1
ATOM 2587 C CA . ASN B 1 124 ? -9.711 8.945 5.379 1 95.62 124 ASN B CA 1
ATOM 2588 C C . ASN B 1 124 ? -10.375 7.789 4.641 1 95.62 124 ASN B C 1
ATOM 2590 O O . ASN B 1 124 ? -11.359 7.984 3.93 1 95.62 124 ASN B O 1
ATOM 2594 N N . PHE B 1 125 ? -9.953 6.582 4.934 1 93.56 125 PHE B N 1
ATOM 2595 C CA . PHE B 1 125 ? -10.492 5.41 4.254 1 93.56 125 PHE B CA 1
ATOM 2596 C C . PHE B 1 125 ? -11.758 4.922 4.941 1 93.56 125 PHE B C 1
ATOM 2598 O O . PHE B 1 125 ? -12.438 4.023 4.441 1 93.56 125 PHE B O 1
ATOM 2605 N N . GLY B 1 126 ? -12.086 5.547 6.02 1 94.12 126 GLY B N 1
ATOM 2606 C CA . GLY B 1 126 ? -13.32 5.219 6.715 1 94.12 126 GLY B CA 1
ATOM 2607 C C . GLY B 1 126 ? -14.547 5.859 6.086 1 94.12 126 GLY B C 1
ATOM 2608 O O . GLY B 1 126 ? -15.664 5.688 6.578 1 94.12 126 GLY B O 1
ATOM 2609 N N . TYR B 1 127 ? -14.367 6.613 5.023 1 94.81 127 TYR B N 1
ATOM 2610 C CA . TYR B 1 127 ? -15.469 7.195 4.27 1 94.81 127 TYR B CA 1
ATOM 2611 C C . TYR B 1 127 ? -16.438 6.117 3.805 1 94.81 127 TYR B C 1
ATOM 2613 O O . TYR B 1 127 ? -16.031 5.145 3.16 1 94.81 127 TYR B O 1
ATOM 2621 N N . TRP B 1 128 ? -17.719 6.246 4.055 1 93.69 128 TRP B N 1
ATOM 2622 C CA . TRP B 1 128 ? -18.672 5.148 3.984 1 93.69 128 TRP B CA 1
ATOM 2623 C C . TRP B 1 128 ? -18.75 4.582 2.57 1 93.69 128 TRP B C 1
ATOM 2625 O O . TRP B 1 128 ? -18.969 3.383 2.387 1 93.69 128 TRP B O 1
ATOM 2635 N N . PRO B 1 129 ? -18.656 5.402 1.564 1 94.12 129 PRO B N 1
ATOM 2636 C CA . PRO B 1 129 ? -18.719 4.801 0.231 1 94.12 129 PRO B CA 1
ATOM 2637 C C . PRO B 1 129 ? -17.594 3.799 -0.017 1 94.12 129 PRO B C 1
ATOM 2639 O O . PRO B 1 129 ? -17.734 2.895 -0.844 1 94.12 129 PRO B O 1
ATOM 2642 N N . HIS B 1 130 ? -16.484 3.943 0.654 1 93.06 130 HIS B N 1
ATOM 2643 C CA . HIS B 1 130 ? -15.391 2.986 0.508 1 93.06 130 HIS B CA 1
ATOM 2644 C C . HIS B 1 130 ? -15.797 1.606 1.015 1 93.06 130 HIS B C 1
ATOM 2646 O O . HIS B 1 130 ? -15.57 0.6 0.341 1 93.06 130 HIS B O 1
ATOM 2652 N N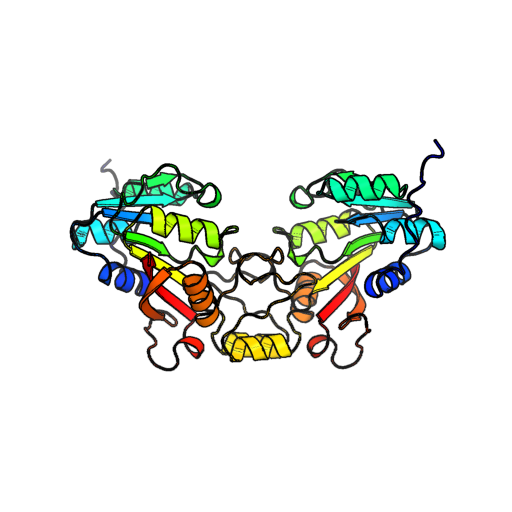 . GLY B 1 131 ? -16.438 1.582 2.256 1 92.94 131 GLY B N 1
ATOM 2653 C CA . GLY B 1 131 ? -16.938 0.318 2.783 1 92.94 131 GLY B CA 1
ATOM 2654 C C . GLY B 1 131 ? -17.953 -0.349 1.883 1 92.94 131 GLY B C 1
ATOM 2655 O O . GLY B 1 131 ? -17.922 -1.565 1.686 1 92.94 131 GLY B O 1
ATOM 2656 N N . TRP B 1 132 ? -18.766 0.483 1.346 1 93.81 132 TRP B N 1
ATOM 2657 C CA . TRP B 1 132 ? -19.797 -0.027 0.453 1 93.81 132 TRP B CA 1
ATOM 2658 C C . TRP B 1 132 ? -19.188 -0.578 -0.831 1 93.81 132 TRP B C 1
ATOM 2660 O O . TRP B 1 132 ? -19.625 -1.604 -1.348 1 93.81 132 TRP B O 1
ATOM 2670 N N . SER B 1 133 ? -18.219 0.076 -1.335 1 93.75 133 SER B N 1
ATOM 2671 C CA . SER B 1 133 ? -17.547 -0.383 -2.541 1 93.75 133 SER B CA 1
ATOM 2672 C C . SER B 1 133 ? -16.906 -1.751 -2.328 1 93.75 133 SER B C 1
ATOM 2674 O O . SER B 1 133 ? -17.031 -2.639 -3.176 1 93.75 133 SER B O 1
ATOM 2676 N N . ILE B 1 134 ? -16.297 -1.908 -1.194 1 93.44 134 ILE B N 1
ATOM 2677 C CA . ILE B 1 134 ? -15.641 -3.174 -0.874 1 93.44 134 ILE B CA 1
ATOM 2678 C C . ILE B 1 134 ? -16.688 -4.273 -0.738 1 93.44 134 ILE B C 1
ATOM 2680 O O . ILE B 1 134 ? -16.5 -5.387 -1.23 1 93.44 134 ILE B O 1
ATOM 2684 N N . LEU B 1 135 ? -17.797 -3.961 -0.172 1 93.62 135 LEU B N 1
ATOM 2685 C CA . LEU B 1 135 ? -18.891 -4.93 -0.042 1 93.62 135 LEU B CA 1
ATOM 2686 C C . LEU B 1 135 ? -19.422 -5.336 -1.411 1 93.62 135 LEU B C 1
ATOM 2688 O O . LEU B 1 135 ? -19.922 -6.453 -1.584 1 93.62 135 LEU B O 1
ATOM 2692 N N . ARG B 1 136 ? -19.188 -4.438 -2.367 1 93.81 136 ARG B N 1
ATOM 2693 C CA . ARG B 1 136 ? -19.609 -4.738 -3.73 1 93.81 136 ARG B CA 1
ATOM 2694 C C . ARG B 1 136 ? -18.484 -5.391 -4.523 1 93.81 136 ARG B C 1
ATOM 2696 O O . ARG B 1 136 ? -18.625 -5.652 -5.719 1 93.81 136 ARG B O 1
ATOM 2703 N N . GLY B 1 137 ? -17.375 -5.59 -3.93 1 93.12 137 GLY B N 1
ATOM 2704 C CA . GLY B 1 137 ? -16.297 -6.379 -4.512 1 93.12 137 GLY B CA 1
ATOM 2705 C C . GLY B 1 137 ? -15.289 -5.539 -5.27 1 93.12 137 GLY B C 1
ATOM 2706 O O . GLY B 1 137 ? -14.547 -6.055 -6.113 1 93.12 137 GLY B O 1
ATOM 2707 N N . ARG B 1 138 ? -15.25 -4.207 -4.973 1 93.06 138 ARG B N 1
ATOM 2708 C CA . ARG B 1 138 ? -14.312 -3.342 -5.68 1 93.06 138 ARG B CA 1
ATOM 2709 C C . ARG B 1 138 ? -13.539 -2.461 -4.703 1 93.06 138 ARG B C 1
ATOM 2711 O O . ARG B 1 138 ? -14.109 -1.952 -3.734 1 93.06 138 ARG B O 1
ATOM 2718 N N . MET B 1 139 ? -12.266 -2.316 -5.012 1 91.69 139 MET B N 1
ATOM 2719 C CA . MET B 1 139 ? -11.5 -1.319 -4.27 1 91.69 139 MET B CA 1
ATOM 2720 C C . MET B 1 139 ? -11.859 0.091 -4.727 1 91.69 139 MET B C 1
ATOM 2722 O O . MET B 1 139 ? -11.977 0.347 -5.926 1 91.69 139 MET B O 1
ATOM 2726 N N . PRO B 1 140 ? -12.047 0.925 -3.688 1 88.44 140 PRO B N 1
ATOM 2727 C CA . PRO B 1 140 ? -12.328 2.309 -4.078 1 88.44 140 PRO B CA 1
ATOM 2728 C C . PRO B 1 140 ? -11.125 3.004 -4.703 1 88.44 140 PRO B C 1
ATOM 2730 O O . PRO B 1 140 ? -9.984 2.721 -4.336 1 88.44 140 PRO B O 1
ATOM 2733 N N . VAL B 1 141 ? -11.406 3.805 -5.68 1 79.12 141 VAL B N 1
ATOM 2734 C CA . VAL B 1 141 ? -10.367 4.641 -6.281 1 79.12 141 VAL B CA 1
ATOM 2735 C C . VAL B 1 141 ? -10.266 5.961 -5.52 1 79.12 141 VAL B C 1
ATOM 2737 O O . VAL B 1 141 ? -11.25 6.688 -5.383 1 79.12 141 VAL B O 1
ATOM 2740 N N . THR B 1 142 ? -9.164 6.074 -4.68 1 65.12 142 THR B N 1
ATOM 2741 C CA . THR B 1 142 ? -9.047 7.242 -3.814 1 65.12 142 THR B CA 1
ATOM 2742 C C . THR B 1 142 ? -7.965 8.188 -4.32 1 65.12 142 THR B C 1
ATOM 2744 O O . THR B 1 142 ? -7.078 7.777 -5.07 1 65.12 142 THR B O 1
ATOM 2747 N N . GLY B 1 143 ? -8.016 9.398 -4.055 1 59.72 143 GLY B N 1
ATOM 2748 C CA . GLY B 1 143 ? -6.977 10.391 -4.262 1 59.72 143 GLY B CA 1
ATOM 2749 C C . GLY B 1 143 ? -7.398 11.508 -5.195 1 59.72 143 GLY B C 1
ATOM 2750 O O . GLY B 1 143 ? -8.523 11.508 -5.707 1 59.72 143 GLY B O 1
ATOM 2751 N N . GLN B 1 144 ? -6.562 12.461 -5.094 1 56.03 144 GLN B N 1
ATOM 2752 C CA . GLN B 1 144 ? -6.742 13.656 -5.906 1 56.03 144 GLN B CA 1
ATOM 2753 C C . GLN B 1 144 ? -6.598 13.344 -7.395 1 56.03 144 GLN B C 1
ATOM 2755 O O . GLN B 1 144 ? -7.191 14.016 -8.234 1 56.03 144 GLN B O 1
ATOM 2760 N N . MET B 1 145 ? -5.719 12.297 -7.641 1 57 145 MET B N 1
ATOM 2761 C CA . MET B 1 145 ? -5.562 11.812 -9.008 1 57 145 MET B CA 1
ATOM 2762 C C . MET B 1 145 ? -6.117 10.406 -9.156 1 57 145 MET B C 1
ATOM 2764 O O . MET B 1 145 ? -5.969 9.578 -8.25 1 57 145 MET B O 1
ATOM 2768 N N . PRO B 1 146 ? -6.773 10.32 -10.125 1 66.81 146 PRO B N 1
ATOM 2769 C CA . PRO B 1 146 ? -7.391 9 -10.297 1 66.81 146 PRO B CA 1
ATOM 2770 C C . PRO B 1 146 ? -6.367 7.883 -10.461 1 66.81 146 PRO B C 1
ATOM 2772 O O . PRO B 1 146 ? -6.059 7.484 -11.594 1 66.81 146 PRO B O 1
ATOM 2775 N N . TYR B 1 147 ? -5.859 7.539 -9.367 1 78.38 147 TYR B N 1
ATOM 2776 C CA . TYR B 1 147 ? -5 6.359 -9.375 1 78.38 147 TYR B CA 1
ATOM 2777 C C . TYR B 1 147 ? -5.828 5.082 -9.258 1 78.38 147 TYR B C 1
ATOM 2779 O O . TYR B 1 147 ? -6.891 5.082 -8.625 1 78.38 147 TYR B O 1
ATOM 2787 N N . GLN B 1 148 ? -5.328 4.102 -10.031 1 81.62 148 GLN B N 1
ATOM 2788 C CA . GLN B 1 148 ? -5.918 2.777 -9.844 1 81.62 148 GLN B CA 1
ATOM 2789 C C . GLN B 1 148 ? -5.293 2.062 -8.648 1 81.62 148 GLN B C 1
ATOM 2791 O O . GLN B 1 148 ? -4.254 2.484 -8.141 1 81.62 148 GLN B O 1
ATOM 2796 N N . TRP B 1 149 ? -5.941 1.003 -8.211 1 82.88 149 TRP B N 1
ATOM 2797 C CA . TRP B 1 149 ? -5.508 0.275 -7.02 1 82.88 149 TRP B CA 1
ATOM 2798 C C . TRP B 1 149 ? -4.074 -0.224 -7.18 1 82.88 149 TRP B C 1
ATOM 2800 O O . TRP B 1 149 ? -3.352 -0.374 -6.191 1 82.88 149 TRP B O 1
ATOM 2810 N N . TYR B 1 150 ? -3.627 -0.405 -8.359 1 85.19 150 TYR B N 1
ATOM 2811 C CA . TYR B 1 150 ? -2.344 -1.057 -8.602 1 85.19 150 TYR B CA 1
ATOM 2812 C C . TYR B 1 150 ? -1.253 -0.028 -8.875 1 85.19 150 TYR B C 1
ATOM 2814 O O . TYR B 1 150 ? -0.073 -0.375 -8.969 1 85.19 150 TYR B O 1
ATOM 2822 N N . ASN B 1 151 ? -1.602 1.228 -9.023 1 84.19 151 ASN B N 1
ATOM 2823 C CA . ASN B 1 151 ? -0.604 2.246 -9.328 1 84.19 151 ASN B CA 1
ATOM 2824 C C . ASN B 1 151 ? -0.749 3.465 -8.422 1 84.19 151 ASN B C 1
ATOM 2826 O O . ASN B 1 151 ? -0.345 4.57 -8.789 1 84.19 151 ASN B O 1
ATOM 2830 N N . THR B 1 152 ? -1.188 3.281 -7.285 1 82.06 152 THR B N 1
ATOM 2831 C CA . THR B 1 152 ? -1.389 4.359 -6.324 1 82.06 152 THR B CA 1
ATOM 2832 C C . THR B 1 152 ? -0.152 4.539 -5.449 1 82.06 152 THR B C 1
ATOM 2834 O O . THR B 1 152 ? 0.487 3.561 -5.059 1 82.06 152 THR B O 1
ATOM 2837 N N . PRO B 1 153 ? 0.089 5.805 -5.148 1 84.94 153 PRO B N 1
ATOM 2838 C CA . PRO B 1 153 ? 1.171 6.055 -4.195 1 84.94 153 PRO B CA 1
ATOM 2839 C C . PRO B 1 153 ? 0.756 5.785 -2.75 1 84.94 153 PRO B C 1
ATOM 2841 O O . PRO B 1 153 ? 1.605 5.75 -1.855 1 84.94 153 PRO B O 1
ATOM 2844 N N . ASN B 1 154 ? -0.556 5.688 -2.449 1 87.44 154 ASN B N 1
ATOM 2845 C CA . ASN B 1 154 ? -1.071 5.465 -1.102 1 87.44 154 ASN B CA 1
ATOM 2846 C C . ASN B 1 154 ? -0.934 4.004 -0.683 1 87.44 154 ASN B C 1
ATOM 2848 O O . ASN B 1 154 ? -1.85 3.207 -0.888 1 87.44 154 ASN B O 1
ATOM 2852 N N . ILE B 1 155 ? 0.155 3.805 -0.057 1 88.75 155 ILE B N 1
ATOM 2853 C CA . ILE B 1 155 ? 0.456 2.408 0.241 1 88.75 155 ILE B CA 1
ATOM 2854 C C . ILE B 1 155 ? -0.112 2.037 1.609 1 88.75 155 ILE B C 1
ATOM 2856 O O . ILE B 1 155 ? -0.168 0.859 1.967 1 88.75 155 ILE B O 1
ATOM 2860 N N . HIS B 1 156 ? -0.513 3.014 2.412 1 90.25 156 HIS B N 1
ATOM 2861 C CA . HIS B 1 156 ? -1.188 2.773 3.684 1 90.25 156 HIS B CA 1
ATOM 2862 C C . HIS B 1 156 ? -2.557 3.443 3.715 1 90.25 156 HIS B C 1
ATOM 2864 O O . HIS B 1 156 ? -2.658 4.664 3.58 1 90.25 156 HIS B O 1
ATOM 2870 N N . LEU B 1 157 ? -3.529 2.541 3.828 1 90.75 157 LEU B N 1
ATOM 2871 C CA . LEU B 1 157 ? -4.883 3.057 4.016 1 90.75 157 LEU B CA 1
ATOM 2872 C C . LEU B 1 157 ? -5.207 3.199 5.5 1 90.75 157 LEU B C 1
ATOM 2874 O O . LEU B 1 157 ? -4.949 2.285 6.285 1 90.75 157 LEU B O 1
ATOM 2878 N N . CYS B 1 158 ? -5.66 4.371 5.82 1 92.38 158 CYS B N 1
ATOM 2879 C CA . CYS B 1 158 ? -5.828 4.695 7.234 1 92.38 158 CYS B CA 1
ATOM 2880 C C . CYS B 1 158 ? -7.18 5.352 7.484 1 92.38 158 CYS B C 1
ATOM 2882 O O . CYS B 1 158 ? -7.688 6.082 6.633 1 92.38 158 CYS B O 1
ATOM 2884 N N . THR B 1 159 ? -7.773 4.996 8.656 1 96 159 THR B N 1
ATOM 2885 C CA . THR B 1 159 ? -8.977 5.672 9.133 1 96 159 THR B CA 1
ATOM 2886 C C . THR B 1 159 ? -8.648 6.578 10.312 1 96 159 THR B C 1
ATOM 2888 O O . THR B 1 159 ? -7.531 6.562 10.828 1 96 159 THR B O 1
ATOM 2891 N N . LEU B 1 160 ? -9.648 7.379 10.664 1 97.81 160 LEU B N 1
ATOM 2892 C CA . LEU B 1 160 ? -9.469 8.227 11.844 1 97.81 160 LEU B CA 1
ATOM 2893 C C . LEU B 1 160 ? -9.156 7.383 13.07 1 97.81 160 LEU B C 1
ATOM 2895 O O . LEU B 1 160 ? -8.188 7.652 13.781 1 97.81 160 LEU B O 1
ATOM 2899 N N . ARG B 1 161 ? -9.867 6.352 13.273 1 96.56 161 ARG B N 1
ATOM 2900 C CA . ARG B 1 161 ? -9.711 5.496 14.438 1 96.56 161 ARG B CA 1
ATOM 2901 C C . ARG B 1 161 ? -8.336 4.824 14.445 1 96.56 161 ARG B C 1
ATOM 2903 O O . ARG B 1 161 ? -7.684 4.738 15.484 1 96.56 161 ARG B O 1
ATOM 2910 N N . ASP B 1 162 ? -7.988 4.379 13.336 1 96.12 162 ASP B N 1
ATOM 2911 C CA . ASP B 1 162 ? -6.688 3.738 13.195 1 96.12 162 ASP B CA 1
ATOM 2912 C C . ASP B 1 162 ? -5.559 4.695 13.57 1 96.12 162 ASP B C 1
ATOM 2914 O O . ASP B 1 162 ? -4.648 4.332 14.32 1 96.12 162 ASP B O 1
ATOM 2918 N N . PHE B 1 163 ? -5.613 5.879 13.086 1 97.56 163 PHE B N 1
ATOM 2919 C CA . PHE B 1 163 ? -4.57 6.852 13.383 1 97.56 163 PHE B CA 1
ATOM 2920 C C . PHE B 1 163 ? -4.555 7.191 14.867 1 97.56 163 PHE B C 1
ATOM 2922 O O . PHE B 1 163 ? -3.488 7.301 15.477 1 97.56 163 PHE B O 1
ATOM 2929 N N . GLU B 1 164 ? -5.691 7.402 15.359 1 98.19 164 GLU B N 1
ATOM 2930 C CA . GLU B 1 164 ? -5.785 7.766 16.766 1 98.19 164 GLU B CA 1
ATOM 2931 C C . GLU B 1 164 ? -5.219 6.668 17.656 1 98.19 164 GLU B C 1
ATOM 2933 O O . GLU B 1 164 ? -4.547 6.953 18.656 1 98.19 164 GLU B O 1
ATOM 2938 N N . ASP B 1 165 ? -5.461 5.438 17.312 1 96.88 165 ASP B N 1
ATOM 2939 C CA . ASP B 1 165 ? -4.859 4.32 18.031 1 96.88 165 ASP B CA 1
ATOM 2940 C C . ASP B 1 165 ? -3.338 4.352 17.922 1 96.88 165 ASP B C 1
ATOM 2942 O O . ASP B 1 165 ? -2.633 4.145 18.906 1 96.88 165 ASP B O 1
ATOM 2946 N N . LEU B 1 166 ? -2.861 4.59 16.75 1 96.5 166 LEU B N 1
ATOM 2947 C CA . LEU B 1 166 ? -1.422 4.66 16.531 1 96.5 166 LEU B CA 1
ATOM 2948 C C . LEU B 1 166 ? -0.806 5.809 17.328 1 96.5 166 LEU B C 1
ATOM 2950 O O . LEU B 1 166 ? 0.239 5.641 17.953 1 96.5 166 LEU B O 1
ATOM 2954 N N . ALA B 1 167 ? -1.441 6.977 17.25 1 97.94 167 ALA B N 1
ATOM 2955 C CA . ALA B 1 167 ? -0.972 8.125 18.031 1 97.94 167 ALA B CA 1
ATOM 2956 C C . ALA B 1 167 ? -0.843 7.777 19.5 1 97.94 167 ALA B C 1
ATOM 2958 O O . ALA B 1 167 ? 0.156 8.117 20.141 1 97.94 167 ALA B O 1
ATOM 2959 N N . GLY B 1 168 ? -1.862 7.105 20.016 1 97.38 168 GLY B N 1
ATOM 2960 C CA . GLY B 1 168 ? -1.816 6.668 21.406 1 97.38 168 GLY B CA 1
ATOM 2961 C C . GLY B 1 168 ? -0.646 5.75 21.703 1 97.38 168 GLY B C 1
ATOM 2962 O O . GLY B 1 168 ? 0.056 5.934 22.703 1 97.38 168 GLY B O 1
ATOM 2963 N N . THR B 1 169 ? -0.424 4.805 20.875 1 96.12 169 THR B N 1
ATOM 2964 C CA . THR B 1 169 ? 0.656 3.84 21.031 1 96.12 169 THR B CA 1
ATOM 2965 C C . THR B 1 169 ? 2.014 4.539 21.016 1 96.12 169 THR B C 1
ATOM 2967 O O . THR B 1 169 ? 2.939 4.125 21.719 1 96.12 169 THR B O 1
ATOM 2970 N N . LEU B 1 170 ? 2.105 5.668 20.297 1 97.19 170 LEU B N 1
ATOM 2971 C CA . LEU B 1 170 ? 3.367 6.383 20.125 1 97.19 170 LEU B CA 1
ATOM 2972 C C . LEU B 1 170 ? 3.508 7.484 21.172 1 97.19 170 LEU B C 1
ATOM 2974 O O . LEU B 1 170 ? 4.504 8.211 21.188 1 97.19 170 LEU B O 1
ATOM 2978 N N . GLY B 1 171 ? 2.488 7.637 21.969 1 97.62 171 GLY B N 1
ATOM 2979 C CA . GLY B 1 171 ? 2.537 8.68 22.969 1 97.62 171 GLY B CA 1
ATOM 2980 C C . GLY B 1 171 ? 2.342 10.07 22.406 1 97.62 171 GLY B C 1
ATOM 2981 O O . GLY B 1 171 ? 2.955 11.031 22.859 1 97.62 171 GLY B O 1
ATOM 2982 N N . LEU B 1 172 ? 1.6 10.195 21.391 1 98.44 172 LEU B N 1
ATOM 2983 C CA . LEU B 1 172 ? 1.262 11.484 20.797 1 98.44 172 LEU B CA 1
ATOM 2984 C C . LEU B 1 172 ? -0.119 11.945 21.25 1 98.44 172 LEU B C 1
ATOM 2986 O O . LEU B 1 172 ? -1.115 11.258 21.016 1 98.44 172 LEU B O 1
ATOM 2990 N N . ARG B 1 173 ? -0.138 13.07 21.859 1 98.44 173 ARG B N 1
ATOM 2991 C CA . ARG B 1 173 ? -1.403 13.633 22.328 1 98.44 173 ARG B CA 1
ATOM 2992 C C . ARG B 1 173 ? -2.062 14.461 21.234 1 98.44 173 ARG B C 1
ATOM 2994 O O . ARG B 1 173 ? -1.493 15.453 20.766 1 98.44 173 ARG B O 1
ATOM 3001 N N . ILE B 1 174 ? -3.236 14.086 20.875 1 98.56 174 ILE B N 1
ATOM 3002 C CA . ILE B 1 174 ? -3.984 14.82 19.859 1 98.56 174 ILE B CA 1
ATOM 3003 C C . ILE B 1 174 ? -4.578 16.094 20.469 1 98.56 174 ILE B C 1
ATOM 3005 O O . ILE B 1 174 ? -5.309 16.016 21.453 1 98.56 174 ILE B O 1
ATOM 3009 N N . LEU B 1 175 ? -4.277 17.188 19.859 1 98.56 175 LEU B N 1
ATOM 3010 C CA . LEU B 1 175 ? -4.73 18.484 20.375 1 98.56 175 LEU B CA 1
ATOM 3011 C C . LEU B 1 175 ? -5.941 18.984 19.594 1 98.56 175 LEU B C 1
ATOM 3013 O O . LEU B 1 175 ? -6.852 19.578 20.156 1 98.56 175 LEU B O 1
ATOM 3017 N N . GLN B 1 176 ? -5.902 18.781 18.297 1 98.44 176 GLN B N 1
ATOM 3018 C CA . GLN B 1 176 ? -6.969 19.219 17.406 1 98.44 176 GLN B CA 1
ATOM 3019 C C . GLN B 1 176 ? -7.207 18.203 16.297 1 98.44 176 GLN B C 1
ATOM 3021 O O . GLN B 1 176 ? -6.297 17.469 15.922 1 98.44 176 GLN B O 1
ATOM 3026 N N . ARG B 1 177 ? -8.414 18.172 15.836 1 98.38 177 ARG B N 1
ATOM 3027 C CA . ARG B 1 177 ? -8.812 17.375 14.695 1 98.38 177 ARG B CA 1
ATOM 3028 C C . ARG B 1 177 ? -9.758 18.141 13.781 1 98.38 177 ARG B C 1
ATOM 3030 O O . ARG B 1 177 ? -10.633 18.875 14.258 1 98.38 177 ARG B O 1
ATOM 3037 N N . ALA B 1 178 ? -9.539 18.062 12.578 1 98.31 178 ALA B N 1
ATOM 3038 C CA . ALA B 1 178 ? -10.461 18.562 11.57 1 98.31 178 ALA B CA 1
ATOM 3039 C C . ALA B 1 178 ? -10.602 17.578 10.406 1 98.31 178 ALA B C 1
ATOM 3041 O O . ALA B 1 178 ? -9.664 16.844 10.102 1 98.31 178 ALA B O 1
ATOM 3042 N N . THR B 1 179 ? -11.773 17.531 9.844 1 97.94 179 THR B N 1
ATOM 3043 C CA . THR B 1 179 ? -12.031 16.625 8.719 1 97.94 179 THR B CA 1
ATOM 3044 C C . THR B 1 179 ? -12.711 17.359 7.574 1 97.94 179 THR B C 1
ATOM 3046 O O . THR B 1 179 ? -13.406 18.359 7.797 1 97.94 179 THR B O 1
ATOM 3049 N N . PHE B 1 180 ? -12.438 16.859 6.359 1 97 180 PHE B N 1
ATOM 3050 C CA . PHE B 1 180 ? -12.969 17.531 5.176 1 97 180 PHE B CA 1
ATOM 3051 C C . PHE B 1 180 ? -13.539 16.516 4.191 1 97 180 PHE B C 1
ATOM 3053 O O . PHE B 1 180 ? -13.156 15.344 4.211 1 97 180 PHE B O 1
ATOM 3060 N N . ASN B 1 181 ? -14.469 16.922 3.414 1 94.88 181 ASN B N 1
ATOM 3061 C CA . ASN B 1 181 ? -14.984 16.25 2.223 1 94.88 181 ASN B CA 1
ATOM 3062 C C . ASN B 1 181 ? -15.062 17.203 1.034 1 94.88 181 ASN B C 1
ATOM 3064 O O . ASN B 1 181 ? -15.922 18.078 0.994 1 94.88 181 ASN B O 1
ATOM 3068 N N . GLU B 1 182 ? -14.203 16.969 0.031 1 87.5 182 GLU B N 1
ATOM 3069 C CA . GLU B 1 182 ? -14.172 17.797 -1.166 1 87.5 182 GLU B CA 1
ATOM 3070 C C . GLU B 1 182 ? -14.102 19.281 -0.804 1 87.5 182 GLU B C 1
ATOM 3072 O O . GLU B 1 182 ? -14.906 20.078 -1.277 1 87.5 182 GLU B O 1
ATOM 3077 N N . GLY B 1 183 ? -13.227 19.578 0.091 1 89.19 183 GLY B N 1
ATOM 3078 C CA . GLY B 1 183 ? -12.93 20.969 0.391 1 89.19 183 GLY B CA 1
ATOM 3079 C C . GLY B 1 183 ? -13.844 21.562 1.449 1 89.19 183 GLY B C 1
ATOM 3080 O O . GLY B 1 183 ? -13.641 22.703 1.888 1 89.19 183 GLY B O 1
ATOM 3081 N N . ARG B 1 184 ? -14.82 20.812 1.896 1 94.44 184 ARG B N 1
ATOM 3082 C CA . ARG B 1 184 ? -15.734 21.297 2.932 1 94.44 184 ARG B CA 1
ATOM 3083 C C . ARG B 1 184 ? -15.492 20.578 4.254 1 94.44 184 ARG B C 1
ATOM 3085 O O . ARG B 1 184 ? -15.375 19.344 4.285 1 94.44 184 ARG B O 1
ATOM 3092 N N . GLU B 1 185 ? -15.484 21.359 5.285 1 96.38 185 GLU B N 1
ATOM 3093 C CA . GLU B 1 185 ? -15.242 20.766 6.598 1 96.38 185 GLU B CA 1
ATOM 3094 C C . GLU B 1 185 ? -16.453 19.953 7.059 1 96.38 185 GLU B C 1
ATOM 3096 O O . GLU B 1 185 ? -17.594 20.391 6.902 1 96.38 185 GLU B O 1
ATOM 3101 N N . VAL B 1 186 ? -16.188 18.797 7.566 1 96.88 186 VAL B N 1
ATOM 3102 C CA . VAL B 1 186 ? -17.219 17.891 8.062 1 96.88 186 VAL B CA 1
ATOM 3103 C C . VAL B 1 186 ? -17.125 17.797 9.586 1 96.88 186 VAL B C 1
ATOM 3105 O O . VAL B 1 186 ? -16.094 17.375 10.125 1 96.88 186 VAL B O 1
ATOM 3108 N N . ARG B 1 187 ? -18.234 18.078 10.289 1 95.44 187 ARG B N 1
ATOM 3109 C CA . ARG B 1 187 ? -18.203 18.078 11.742 1 95.44 187 ARG B CA 1
ATOM 3110 C C . ARG B 1 187 ? -19.109 16.984 12.312 1 95.44 187 ARG B C 1
ATOM 3112 O O . ARG B 1 187 ? -18.922 16.547 13.445 1 95.44 187 ARG B O 1
ATOM 3119 N N . VAL B 1 188 ? -20.078 16.594 11.469 1 95.31 188 VAL B N 1
ATOM 3120 C CA . VAL B 1 188 ? -21.016 15.57 11.906 1 95.31 188 VAL B CA 1
ATOM 3121 C C . VAL B 1 188 ? -20.594 14.211 11.352 1 95.31 188 VAL B C 1
ATOM 3123 O O . VAL B 1 188 ? -20.391 14.055 10.141 1 95.31 188 VAL B O 1
ATOM 3126 N N . PHE B 1 189 ? -20.469 13.234 12.203 1 95 189 PHE B N 1
ATOM 3127 C CA . PHE B 1 189 ? -20.031 11.891 11.852 1 95 189 PHE B CA 1
ATOM 3128 C C . PHE B 1 189 ? -18.781 11.938 10.984 1 95 189 PHE B C 1
ATOM 3130 O O . PHE B 1 189 ? -18.75 11.406 9.875 1 95 189 PHE B O 1
ATOM 3137 N N . PRO B 1 190 ? -17.75 12.555 11.539 1 95 190 PRO B N 1
ATOM 3138 C CA . PRO B 1 190 ? -16.578 12.875 10.727 1 95 190 PRO B CA 1
ATOM 3139 C C . PRO B 1 190 ? -15.914 11.625 10.141 1 95 190 PRO B C 1
ATOM 3141 O O . PRO B 1 190 ? -15.445 11.656 8.992 1 95 190 PRO B O 1
ATOM 3144 N N . SER B 1 191 ? -15.906 10.523 10.844 1 93.44 191 SER B N 1
ATOM 3145 C CA . SER B 1 191 ? -15.273 9.312 10.328 1 93.44 191 SER B CA 1
ATOM 3146 C C . SER B 1 191 ? -16 8.781 9.102 1 93.44 191 SER B C 1
ATOM 3148 O O . SER B 1 191 ? -15.375 8.422 8.102 1 93.44 191 SER B O 1
ATOM 3150 N N . TRP B 1 192 ? -17.25 8.867 9.133 1 94.38 192 TRP B N 1
ATOM 3151 C CA . TRP B 1 192 ? -18.094 8.258 8.109 1 94.38 192 TRP B CA 1
ATOM 3152 C C . TRP B 1 192 ? -18.266 9.18 6.914 1 94.38 192 TRP B C 1
ATOM 3154 O O . TRP B 1 192 ? -18.469 8.727 5.789 1 94.38 192 TRP B O 1
ATOM 3164 N N . ARG B 1 193 ? -18.109 10.445 7.145 1 96 193 ARG B N 1
ATOM 3165 C CA . ARG B 1 193 ? -18.562 11.367 6.113 1 96 193 ARG B CA 1
ATOM 3166 C C . ARG B 1 193 ? -17.375 12.117 5.5 1 96 193 ARG B C 1
ATOM 3168 O O . ARG B 1 193 ? -17.562 12.875 4.539 1 96 193 ARG B O 1
ATOM 3175 N N . SER B 1 194 ? -16.234 11.953 6.004 1 96.5 194 SER B N 1
ATOM 3176 C CA . SER B 1 194 ? -15.109 12.734 5.508 1 96.5 194 SER B CA 1
ATOM 3177 C C . SER B 1 194 ? -14.203 11.891 4.621 1 96.5 194 SER B C 1
ATOM 3179 O O . SER B 1 194 ? -14.219 10.664 4.703 1 96.5 194 SER B O 1
ATOM 3181 N N . THR B 1 195 ? -13.414 12.555 3.717 1 95.38 195 THR B N 1
ATOM 3182 C CA . THR B 1 195 ? -12.445 11.906 2.84 1 95.38 195 THR B CA 1
ATOM 3183 C C . THR B 1 195 ? -11.023 12.305 3.221 1 95.38 195 THR B C 1
ATOM 3185 O O . THR B 1 195 ? -10.062 11.695 2.748 1 95.38 195 THR B O 1
ATOM 3188 N N . LEU B 1 196 ? -10.906 13.305 4.066 1 96 196 LEU B N 1
ATOM 3189 C CA . LEU B 1 196 ? -9.602 13.828 4.477 1 96 196 LEU B CA 1
ATOM 3190 C C . LEU B 1 196 ? -9.594 14.148 5.965 1 96 196 LEU B C 1
ATOM 3192 O O . LEU B 1 196 ? -10.539 14.742 6.484 1 96 196 LEU B O 1
ATOM 3196 N N . ALA B 1 197 ? -8.562 13.742 6.66 1 97.44 197 ALA B N 1
ATOM 3197 C CA . ALA B 1 197 ? -8.422 14 8.094 1 97.44 197 ALA B CA 1
ATOM 3198 C C . ALA B 1 197 ? -7.18 14.836 8.383 1 97.44 197 ALA B C 1
ATOM 3200 O O . ALA B 1 197 ? -6.125 14.625 7.773 1 97.44 197 ALA B O 1
ATOM 3201 N N . LEU B 1 198 ? -7.312 15.75 9.266 1 98.38 198 LEU B N 1
ATOM 3202 C CA . LEU B 1 198 ? -6.223 16.562 9.781 1 98.38 198 LEU B CA 1
ATOM 3203 C C . LEU B 1 198 ? -6.094 16.406 11.297 1 98.38 198 LEU B C 1
ATOM 3205 O O . LEU B 1 198 ? -7.098 16.406 12.008 1 98.38 198 LEU B O 1
ATOM 3209 N N . TYR B 1 199 ? -4.898 16.297 11.781 1 98.75 199 TYR B N 1
ATOM 3210 C CA . TYR B 1 199 ? -4.629 16.234 13.211 1 98.75 199 TYR B CA 1
ATOM 3211 C C . TYR B 1 199 ? -3.469 17.141 13.594 1 98.75 199 TYR B C 1
ATOM 3213 O O . TYR B 1 199 ? -2.473 17.234 12.867 1 98.75 199 TYR B O 1
ATOM 3221 N N . ARG B 1 200 ? -3.613 17.812 14.625 1 98.88 200 ARG B N 1
ATOM 3222 C CA . ARG B 1 200 ? -2.51 18.453 15.328 1 98.88 200 ARG B CA 1
ATOM 3223 C C . ARG B 1 200 ? -2.17 17.703 16.609 1 98.88 200 ARG B C 1
ATOM 3225 O O . ARG B 1 200 ? -3.062 17.359 17.391 1 98.88 200 ARG B O 1
ATOM 3232 N N . PHE B 1 201 ? -0.9 17.375 16.797 1 98.75 201 PHE B N 1
ATOM 3233 C CA . PHE B 1 201 ? -0.538 16.578 17.969 1 98.75 201 PHE B CA 1
ATOM 3234 C C . PHE B 1 201 ? 0.716 17.141 18.641 1 98.75 201 PHE B C 1
ATOM 3236 O O . PHE B 1 201 ? 1.397 18 18.062 1 98.75 201 PHE B O 1
ATOM 3243 N N . ALA B 1 202 ? 0.954 16.781 19.891 1 98 202 ALA B N 1
ATOM 3244 C CA . ALA B 1 202 ? 2.17 17.047 20.656 1 98 202 ALA B CA 1
ATOM 3245 C C . ALA B 1 202 ? 2.686 15.773 21.328 1 98 202 ALA B C 1
ATOM 3247 O O . ALA B 1 202 ? 1.927 14.82 21.531 1 98 202 ALA B O 1
ATOM 3248 N N . ALA B 1 203 ? 4.008 15.781 21.484 1 90 203 ALA B N 1
ATOM 3249 C CA . ALA B 1 203 ? 4.535 14.648 22.234 1 90 203 ALA B CA 1
ATOM 3250 C C . ALA B 1 203 ? 4.035 14.672 23.688 1 90 203 ALA B C 1
ATOM 3252 O O . ALA B 1 203 ? 3.934 15.742 24.297 1 90 203 ALA B O 1
ATOM 3253 N N . SER B 1 204 ? 3.568 13.531 24.156 1 78.75 204 SER B N 1
ATOM 3254 C CA . SER B 1 204 ? 3.135 13.469 25.547 1 78.75 204 SER B CA 1
ATOM 3255 C C . SER B 1 204 ? 4.328 13.516 26.5 1 78.75 204 SER B C 1
ATOM 3257 O O . SER B 1 204 ? 5.43 13.094 26.141 1 78.75 204 SER B O 1
#

Secondary structure (DSSP, 8-state):
--------------HHHHHHHHTSPTT-EEEEET-TTSHHHHHHHHHH--EEEEEE--HHHHHHHHHHT-EEEE--GGG-STTS-TT-EEEEEEES-GGG-S-HHHHHHHHHHHEEEEEEEEEBTT-HHHHHHHHTT-----TTTT--TTS-S----B-HHHHHHHHHHTTEEEEEEEEEETTEE--SSHHHH-SEEEEEEEE-/--------------HHHHHHHHTSPTT-EEEEET-TTSHHHHHHHHHH--EEEEEE--HHHHHHHHHHT-EEEE--GGG-STTS-TT-EEEEEEES-GGG-S-HHHHHHHHHHHEEEEEEEEE-TT-HHHHHHHHTT-----TTTT--TTS-S------HHHHHHHHHHTTEEEEEEEEEETTEE--SSHHHH-SEEEEEEEE-

InterPro domains:
  IPR010743 Methionine biosynthesis MetW [PF07021] (14-200)
  IPR010743 Methionine biosynthesis MetW [TIGR02081] (14-201)
  IPR029063 S-adenosyl-L-methionine-dependent methyltransferase superfamily [G3DSA:3.40.50.150] (22-188)
  IPR029063 S-adenosyl-L-methionine-dependent methyltransferase superfamily [SSF53335] (12-182)
  IPR050508 Methyltransferase Superfamily [PTHR42912] (25-183)

Foldseek 3Di:
DPPPLVPPPLDPDFLVLVVVLVVDAACWEEEEEQCFLVSSVLCSCVPRVYQYEYEHQDPVSCVSCVSSVHHYDHDDCLVPDVVAAFACTAEYEAEQCLQLHPCNLRSVLRRQGRHQKYKYKHWACLAQVQVVQVVVPDGDQDDPDRDDPVGDSRNHHDHPVRVVVSCVVSQKAWDDKWFAAPRHTDDPPRRHHGGMIMTMIGHD/DPPPLVPPPLPPDFLVLVVVLVVDAACWEEEEEQCFLVSSVLCSCVPRVYQYEYEHQDPVSCVSVVSSVHHYDHDDCLVPDVVAAFACGAEYEAEQCLQLHPCNLRSVVRRQGRHQKYKYKHWACLAQVQVVQVVVPDGDQDDPDRDDPVGDSRNHHDHPVRVVVSCVVSQKAWDDKWFAAPRHTDDPPRRHHGGMIMTMIGHD

Nearest PDB structures (foldseek):
  3cc8-assembly1_A-2  TM=8.409E-01  e=5.455E-13  Bacillus cereus ATCC 10987
  4qtt-assembly2_D  TM=7.137E-01  e=9.541E-10  Saccharomyces cerevisiae S288C
  4qtu-assembly1_B  TM=6.752E-01  e=2.649E-09  Saccharomyces cerevisiae S288C
  6bqc-assembly1_A-2  TM=7.074E-01  e=6.072E-09  Escherichia coli
  4qtt-assembly1_B  TM=6.912E-01  e=1.484E-08  Saccharomyces cerevisiae S288C

Radius of gyration: 24.56 Å; Cα contacts (8 Å, |Δi|>4): 877; chains: 2; bounding box: 51×79×51 Å